Protein AF-A0A7R9Q5K1-F1 (afdb_monomer)

Sequence (608 aa):
LGRILGACSGVNIGPDLSFVGQYAVRAEYQGLGIGKALWVKAMKNMGDRNASLFAATVKIFTIYRDVHHFSAVPKKRIIHMKGEFAPNIDITDRIDGISLMAINEDNIRDVIEYDKQVCDGLDRSAMLSALYKSPENINLVAVNERNQVLGYCFVLDTSSGVTGITPLYADNQQIAELLANKCCQRLPTHKTKKMLYLCWDSNPNSIAVAEKLGLNPKCIFVAQDIDSGKLLGMTSGINISPELAHVGQYGVKRDYQGLGIGSALWEQMMAHMGDRNVSLYASDLMVAKYKVHFSFVPERRLVHFTGNVTNNNLVDSIDGISLVPIDKSNIGDVIEYDKTVTNGVDRRLMFEALYKTPETVNLVAINEKNKVLGYCVLFSTNLSNLVLVEPLYADNQQIAELLISKCCQRFPETKTHQLLYLCWDSNNKSMEIALKLGLKRKCDQPILFNPKCIFVAQDIDSGKLLGMTSGINISPELAHVGQYGVKPEYQGLGIGSALWDQMMAHMGDRNVSLYAATPKIFAKYSINFPFVPERRLVHFRGYVNTSNLVDSIDGMSLVPIDDNNIGDVIKYDKTVTNGVDRRPMFEALYKTRETLTTGMPTKGMALD

Solvent-accessible surface area (backbone atoms only — not comparable to full-atom values): 35049 Å² total; per-residue (Å²): 130,96,71,85,62,58,48,58,43,47,45,67,64,52,95,58,35,21,39,47,43,73,71,49,53,45,78,95,54,57,92,72,53,54,62,59,54,44,48,54,53,26,49,63,70,42,56,92,32,52,75,44,70,78,62,92,40,71,73,53,35,49,45,38,33,76,72,67,64,52,68,85,69,72,100,67,46,80,40,82,31,41,27,38,66,48,65,44,94,85,50,44,83,77,57,91,67,54,48,79,40,72,60,44,91,89,51,43,65,58,51,42,53,52,46,18,62,79,49,80,65,47,70,52,54,70,58,54,56,55,47,61,70,34,85,85,38,43,51,36,33,34,23,40,89,82,69,46,74,49,29,39,30,29,35,36,77,41,100,83,80,36,34,28,52,49,65,72,50,45,84,43,57,60,56,41,26,30,44,50,51,59,46,57,72,71,50,60,78,77,53,37,58,41,31,36,34,74,25,49,68,86,36,64,56,54,47,50,40,36,47,34,37,28,21,44,82,75,28,68,48,72,42,60,43,86,86,81,63,47,76,46,29,35,30,27,32,40,71,60,49,93,59,34,24,38,47,43,74,73,48,55,43,77,95,52,55,92,70,54,55,67,55,57,50,46,52,55,38,50,60,72,46,55,91,26,40,36,34,31,74,34,54,80,88,43,44,63,52,38,34,74,79,60,57,30,44,75,79,53,37,41,35,34,25,40,31,55,66,46,86,50,87,63,45,86,79,56,90,69,55,46,78,44,69,60,44,95,90,48,43,67,57,50,45,54,51,48,17,64,78,56,79,66,49,68,58,56,70,57,54,71,49,48,70,69,41,85,63,46,40,52,39,32,35,24,38,89,83,68,48,74,48,31,39,29,27,36,33,65,49,94,53,87,58,36,31,38,47,60,60,74,48,43,83,45,64,64,58,40,33,32,42,53,49,54,43,48,74,72,30,73,59,47,80,78,16,29,38,39,42,66,39,52,69,89,39,62,66,58,54,51,50,42,47,37,34,49,32,40,83,72,54,67,29,40,36,24,32,30,56,82,37,56,49,71,43,60,43,88,90,79,63,46,78,45,30,41,33,32,38,45,78,78,50,93,60,32,25,36,46,63,58,73,51,54,44,76,96,52,57,92,72,53,57,64,54,55,50,45,51,54,50,50,63,65,53,55,95,33,51,73,44,71,78,62,91,41,74,72,51,36,54,56,43,54,73,75,40,97,64,77,90,84,81,83,90,82,88,84,86,78,82,89,69,65,91,82,58,76,90,63,51,96,96,49,84,85,72,82,86,43,92,89,45,44,66,58,52,49,55,49,47,22,65,78,53,79,64,51,82,56,57,72,57,53,52,53,60,56,64,51,53,71,63,61,77,70,79,71,82,94,66,88,76,86,76,134

Structure (mmCIF, N/CA/C/O backbone):
data_AF-A0A7R9Q5K1-F1
#
_entry.id   AF-A0A7R9Q5K1-F1
#
loop_
_atom_site.group_PDB
_atom_site.id
_atom_site.type_symbol
_atom_site.label_atom_id
_atom_site.label_alt_id
_atom_site.label_comp_id
_atom_site.label_asym_id
_atom_site.label_entity_id
_atom_site.label_seq_id
_atom_site.pdbx_PDB_ins_code
_atom_site.Cartn_x
_atom_site.Cartn_y
_atom_site.Cartn_z
_atom_site.occupancy
_atom_site.B_iso_or_equiv
_atom_site.auth_seq_id
_atom_site.auth_comp_id
_atom_site.auth_asym_id
_atom_site.auth_atom_id
_atom_site.pdbx_PDB_model_num
ATOM 1 N N . LEU A 1 1 ? 42.045 -24.635 5.493 1.00 57.12 1 LEU A N 1
ATOM 2 C CA . LEU A 1 1 ? 40.780 -24.047 5.999 1.00 57.12 1 LEU A CA 1
ATOM 3 C C . LEU A 1 1 ? 39.940 -23.584 4.807 1.00 57.12 1 LEU A C 1
ATOM 5 O O . LEU A 1 1 ? 40.189 -22.508 4.288 1.00 57.12 1 LEU A O 1
ATOM 9 N N . GLY A 1 2 ? 38.995 -24.399 4.327 1.00 82.94 2 GLY A N 1
ATOM 10 C CA . GLY A 1 2 ? 38.155 -24.112 3.146 1.00 82.94 2 GLY A CA 1
ATOM 11 C C . GLY A 1 2 ? 37.059 -23.055 3.360 1.00 82.94 2 GLY A C 1
ATOM 12 O O . GLY A 1 2 ? 35.972 -23.179 2.808 1.00 82.94 2 GLY A O 1
ATOM 13 N N . ARG A 1 3 ? 37.297 -22.042 4.204 1.00 88.38 3 ARG A N 1
ATOM 14 C CA . ARG A 1 3 ? 36.307 -20.997 4.511 1.00 88.38 3 ARG A CA 1
ATOM 15 C C . ARG A 1 3 ? 36.333 -19.917 3.428 1.00 88.38 3 ARG A C 1
ATOM 17 O O . ARG A 1 3 ? 37.372 -19.316 3.178 1.00 88.38 3 ARG A O 1
ATOM 24 N N . ILE A 1 4 ? 35.176 -19.623 2.837 1.00 90.50 4 ILE A N 1
ATOM 25 C CA . ILE A 1 4 ? 35.013 -18.543 1.852 1.00 90.50 4 ILE A CA 1
ATOM 26 C C . ILE A 1 4 ? 34.996 -17.186 2.575 1.00 90.50 4 ILE A C 1
ATOM 28 O O . ILE A 1 4 ? 34.131 -16.948 3.424 1.00 90.50 4 ILE A O 1
ATOM 32 N N . LEU A 1 5 ? 35.943 -16.304 2.238 1.00 93.31 5 LEU A N 1
ATOM 33 C CA . LEU A 1 5 ? 36.105 -14.967 2.843 1.00 93.31 5 LEU A CA 1
ATOM 34 C C . LEU A 1 5 ? 35.381 -13.858 2.061 1.00 93.31 5 LEU A C 1
ATOM 36 O O . LEU A 1 5 ? 34.965 -12.849 2.630 1.00 93.31 5 LEU A O 1
ATOM 40 N N . GLY A 1 6 ? 35.207 -14.062 0.760 1.00 91.88 6 GLY A N 1
ATOM 41 C CA . GLY A 1 6 ? 34.517 -13.159 -0.149 1.00 91.88 6 GLY A CA 1
ATOM 42 C C . GLY A 1 6 ? 34.334 -13.805 -1.518 1.00 91.88 6 GLY A C 1
ATOM 43 O O . GLY A 1 6 ? 34.920 -14.853 -1.797 1.00 91.88 6 GLY A O 1
ATOM 44 N N . ALA A 1 7 ? 33.518 -13.176 -2.352 1.00 92.00 7 ALA A N 1
ATOM 45 C CA . ALA A 1 7 ? 33.232 -13.601 -3.714 1.00 92.00 7 ALA A CA 1
ATOM 46 C C . ALA A 1 7 ? 33.154 -12.382 -4.641 1.00 92.00 7 ALA A C 1
ATOM 48 O O . ALA A 1 7 ? 32.895 -11.264 -4.194 1.00 92.00 7 ALA A O 1
ATOM 49 N N . CYS A 1 8 ? 33.425 -12.609 -5.922 1.00 91.38 8 CYS A N 1
ATOM 50 C CA . CYS A 1 8 ? 33.209 -11.664 -7.011 1.00 91.38 8 CYS A CA 1
ATOM 51 C C . CYS A 1 8 ? 33.008 -12.482 -8.288 1.00 91.38 8 CYS A C 1
ATOM 53 O O . CYS A 1 8 ? 33.835 -13.347 -8.586 1.00 91.38 8 CYS A O 1
ATOM 55 N N . SER A 1 9 ? 31.928 -12.240 -9.029 1.00 90.12 9 SER A N 1
ATOM 56 C CA . SER A 1 9 ? 31.697 -12.879 -10.325 1.00 90.12 9 SER A CA 1
ATOM 57 C C . SER A 1 9 ? 32.001 -11.892 -11.448 1.00 90.12 9 SER A C 1
ATOM 59 O O . SER A 1 9 ? 31.373 -10.838 -11.500 1.00 90.12 9 SER A O 1
ATOM 61 N N . GLY A 1 10 ? 32.922 -12.240 -12.348 1.00 90.06 10 GLY A N 1
ATOM 62 C CA . GLY A 1 10 ? 33.152 -11.540 -13.616 1.00 90.06 10 GLY A CA 1
ATOM 63 C C . GLY A 1 10 ? 32.786 -12.465 -14.770 1.00 90.06 10 GLY A C 1
ATOM 64 O O . GLY A 1 10 ? 33.561 -13.362 -15.101 1.00 90.06 10 GLY A O 1
ATOM 65 N N . VAL A 1 11 ? 31.586 -12.289 -15.318 1.00 87.19 11 VAL A N 1
ATOM 66 C CA . VAL A 1 11 ? 30.987 -13.181 -16.317 1.00 87.19 11 VAL A CA 1
ATOM 67 C C . VAL A 1 11 ? 31.170 -12.575 -17.703 1.00 87.19 11 VAL A C 1
ATOM 69 O O . VAL A 1 11 ? 30.796 -11.427 -17.921 1.00 87.19 11 VAL A O 1
ATOM 72 N N . ASN A 1 12 ? 31.718 -13.342 -18.644 1.00 88.25 12 ASN A N 1
ATOM 73 C CA . ASN A 1 12 ? 31.789 -12.942 -20.050 1.00 88.25 12 ASN A CA 1
ATOM 74 C C . ASN A 1 12 ? 30.475 -13.346 -20.716 1.00 88.25 12 ASN A C 1
ATOM 76 O O . ASN A 1 12 ? 30.210 -14.535 -20.873 1.00 88.25 12 ASN A O 1
ATOM 80 N N . ILE A 1 13 ? 29.641 -12.356 -21.034 1.00 78.69 13 ILE A N 1
ATOM 81 C CA . ILE A 1 13 ? 28.324 -12.570 -21.646 1.00 78.69 13 ILE A CA 1
ATOM 82 C C . ILE A 1 13 ? 28.488 -12.823 -23.147 1.00 78.69 13 ILE A C 1
ATOM 84 O O . ILE A 1 13 ? 27.777 -13.641 -23.714 1.00 78.69 13 ILE A O 1
ATOM 88 N N . GLY A 1 14 ? 29.458 -12.159 -23.779 1.00 76.25 14 GLY A N 1
ATOM 89 C CA . GLY A 1 14 ? 29.746 -12.308 -25.201 1.00 76.25 14 GLY A CA 1
ATOM 90 C C . GLY A 1 14 ? 31.203 -11.986 -25.548 1.00 76.25 14 GLY A C 1
ATOM 91 O O . GLY A 1 14 ? 32.037 -11.823 -24.647 1.00 76.25 14 GLY A O 1
ATOM 92 N N . PRO A 1 15 ? 31.532 -11.887 -26.849 1.00 81.94 15 PRO A N 1
ATOM 93 C CA . PRO A 1 15 ? 32.878 -11.533 -27.292 1.00 81.94 15 PRO A CA 1
ATOM 94 C C . PRO A 1 15 ? 33.312 -10.162 -26.764 1.00 81.94 15 PRO A C 1
ATOM 96 O O . PRO A 1 15 ? 34.451 -10.049 -26.322 1.00 81.94 15 PRO A O 1
ATOM 99 N N . ASP A 1 16 ? 32.381 -9.203 -26.682 1.00 84.38 16 ASP A N 1
ATOM 100 C CA . ASP A 1 16 ? 32.678 -7.794 -26.383 1.00 84.38 16 ASP A CA 1
ATOM 101 C C . ASP A 1 16 ? 32.086 -7.287 -25.056 1.00 84.38 16 ASP A C 1
ATOM 103 O O . ASP A 1 16 ? 32.338 -6.147 -24.665 1.00 84.38 16 ASP A O 1
ATOM 107 N N . LEU A 1 17 ? 31.305 -8.110 -24.343 1.00 85.12 17 LEU A N 1
ATOM 108 C CA . LEU A 1 17 ? 30.572 -7.704 -23.138 1.00 85.12 17 LEU A CA 1
ATOM 109 C C . LEU A 1 17 ? 30.852 -8.633 -21.956 1.00 85.12 17 LEU A C 1
ATOM 111 O O . LEU A 1 17 ? 30.697 -9.856 -22.045 1.00 85.12 17 LEU A O 1
ATOM 115 N N . SER A 1 18 ? 31.159 -8.022 -20.815 1.00 91.00 18 SER A N 1
ATOM 116 C CA . SER A 1 18 ? 31.254 -8.687 -19.521 1.00 91.00 18 SER A CA 1
ATOM 117 C C . SER A 1 18 ? 30.385 -8.000 -18.473 1.00 91.00 18 SER A C 1
ATOM 119 O O . SER A 1 18 ? 30.060 -6.815 -18.566 1.00 91.00 18 SER A O 1
ATOM 121 N N . PHE A 1 19 ? 30.023 -8.750 -17.437 1.00 88.94 19 PHE A N 1
ATOM 122 C CA . PHE A 1 19 ? 29.251 -8.256 -16.308 1.00 88.94 19 PHE A CA 1
ATOM 123 C C . PHE A 1 19 ? 29.895 -8.645 -14.979 1.00 88.94 19 PHE A C 1
ATOM 125 O O . PHE A 1 19 ? 30.271 -9.803 -14.768 1.00 88.94 19 PHE A O 1
ATOM 132 N N . VAL A 1 20 ? 29.980 -7.679 -14.065 1.00 89.88 20 VAL A N 1
ATOM 133 C CA . VAL A 1 20 ? 30.413 -7.896 -12.685 1.00 89.88 20 VAL A CA 1
ATOM 134 C C . VAL A 1 20 ? 29.211 -7.966 -11.761 1.00 89.88 20 VAL A C 1
ATOM 136 O O . VAL A 1 20 ? 28.384 -7.058 -11.705 1.00 89.88 20 VAL A O 1
ATOM 139 N N . GLY A 1 21 ? 29.164 -9.030 -10.967 1.00 84.50 21 GLY A N 1
ATOM 140 C CA . GLY A 1 21 ? 28.122 -9.277 -9.978 1.00 84.50 21 GLY A CA 1
ATOM 141 C C . GLY A 1 21 ? 28.660 -9.937 -8.711 1.00 84.50 21 GLY A C 1
ATOM 142 O O . GLY A 1 21 ? 29.851 -10.235 -8.603 1.00 84.50 21 GLY A O 1
ATOM 143 N N . GLN A 1 22 ? 27.763 -10.159 -7.744 1.00 80.88 22 GLN A N 1
ATOM 144 C CA . GLN A 1 22 ? 28.022 -10.937 -6.520 1.00 80.88 22 GLN A CA 1
ATOM 145 C C . GLN A 1 22 ? 29.339 -10.562 -5.812 1.00 80.88 22 GLN A C 1
ATOM 147 O O . GLN A 1 22 ? 30.087 -11.430 -5.363 1.00 80.88 22 GLN A O 1
ATOM 152 N N . TYR A 1 23 ? 29.643 -9.262 -5.745 1.00 87.00 23 TYR A N 1
ATOM 153 C CA . TYR A 1 23 ? 30.862 -8.759 -5.124 1.00 87.00 23 TYR A CA 1
ATOM 154 C C . TYR A 1 23 ? 30.627 -8.451 -3.645 1.00 87.00 23 TYR A C 1
ATOM 156 O O . TYR A 1 23 ? 29.972 -7.470 -3.293 1.00 87.00 23 TYR A O 1
ATOM 164 N N . ALA A 1 24 ? 31.172 -9.298 -2.775 1.00 87.19 24 ALA A N 1
ATOM 165 C CA . ALA A 1 24 ? 31.057 -9.142 -1.334 1.00 87.19 24 ALA A CA 1
ATOM 166 C C . ALA A 1 24 ? 32.284 -9.700 -0.607 1.00 87.19 24 ALA A C 1
ATOM 168 O O . ALA A 1 24 ? 32.855 -10.721 -0.990 1.00 87.19 24 ALA A O 1
ATOM 169 N N . VAL A 1 25 ? 32.651 -9.048 0.494 1.00 89.94 25 VAL A N 1
ATOM 170 C CA . VAL A 1 25 ? 33.621 -9.548 1.474 1.00 89.94 25 VAL A CA 1
ATOM 171 C C . VAL A 1 25 ? 32.924 -9.568 2.824 1.00 89.94 25 VAL A C 1
ATOM 173 O O . VAL A 1 25 ? 32.230 -8.609 3.176 1.00 89.94 25 VAL A O 1
ATOM 176 N N . ARG A 1 26 ? 33.094 -10.662 3.568 1.00 90.19 26 ARG A N 1
ATOM 177 C CA . ARG A 1 26 ? 32.590 -10.793 4.940 1.00 90.19 26 ARG A CA 1
ATOM 178 C C . ARG A 1 26 ? 33.020 -9.594 5.786 1.00 90.19 26 ARG A C 1
ATOM 180 O O . ARG A 1 26 ? 34.165 -9.161 5.679 1.00 90.19 26 ARG A O 1
ATOM 187 N N . ALA A 1 27 ? 32.103 -9.067 6.596 1.00 90.75 27 ALA A N 1
ATOM 188 C CA . ALA A 1 27 ? 32.277 -7.802 7.309 1.00 90.75 27 ALA A CA 1
ATOM 189 C C . ALA A 1 27 ? 33.573 -7.760 8.136 1.00 90.75 27 ALA A C 1
ATOM 191 O O . ALA A 1 27 ? 34.314 -6.785 8.057 1.00 90.75 27 ALA A O 1
ATOM 192 N N . GLU A 1 28 ? 33.901 -8.852 8.829 1.00 94.00 28 GLU A N 1
ATOM 193 C CA . GLU A 1 28 ? 35.096 -8.983 9.668 1.00 94.00 28 GLU A CA 1
ATOM 194 C C . GLU A 1 28 ? 36.431 -8.994 8.889 1.00 94.00 28 GLU A C 1
ATOM 196 O O . GLU A 1 28 ? 37.497 -8.883 9.487 1.00 94.00 28 GLU A O 1
ATOM 201 N N . TYR A 1 29 ? 36.382 -9.101 7.557 1.00 92.25 29 TYR A N 1
ATOM 202 C CA . TYR A 1 29 ? 37.547 -9.102 6.664 1.00 92.25 29 TYR A CA 1
ATOM 203 C C . TYR A 1 29 ? 37.569 -7.907 5.693 1.00 92.25 29 TYR A C 1
ATOM 205 O O . TYR A 1 29 ? 38.418 -7.832 4.796 1.00 92.25 29 TYR A O 1
ATOM 213 N N . GLN A 1 30 ? 36.633 -6.965 5.832 1.00 90.25 30 GLN A N 1
ATOM 214 C CA . GLN A 1 30 ? 36.634 -5.733 5.044 1.00 90.25 30 GLN A CA 1
ATOM 215 C C . GLN A 1 30 ? 37.816 -4.835 5.446 1.00 90.25 30 GLN A C 1
ATOM 217 O O . GLN A 1 30 ? 38.320 -4.900 6.560 1.00 90.25 30 GLN A O 1
ATOM 222 N N . GLY A 1 31 ? 38.314 -4.019 4.510 1.00 87.62 31 GLY A N 1
ATOM 223 C CA . GLY A 1 31 ? 39.481 -3.150 4.736 1.00 87.62 31 GLY A CA 1
ATOM 224 C C . GLY A 1 31 ? 40.850 -3.837 4.607 1.00 87.62 31 GLY A C 1
ATOM 225 O O . GLY A 1 31 ? 41.852 -3.152 4.446 1.00 87.62 31 GLY A O 1
ATOM 226 N N . LEU A 1 32 ? 40.907 -5.172 4.554 1.00 93.75 32 LEU A N 1
ATOM 227 C CA . LEU A 1 32 ? 42.161 -5.940 4.442 1.00 93.75 32 LEU A CA 1
ATOM 228 C C . LEU A 1 32 ? 42.675 -6.116 2.998 1.00 93.75 32 LEU A C 1
ATOM 230 O O . LEU A 1 32 ? 43.555 -6.929 2.736 1.00 93.75 32 LEU A O 1
ATOM 234 N N . GLY A 1 33 ? 42.083 -5.425 2.019 1.00 92.19 33 GLY A N 1
ATOM 235 C CA . GLY A 1 33 ? 42.462 -5.538 0.603 1.00 92.19 33 GLY A CA 1
ATOM 236 C C . GLY A 1 33 ? 41.923 -6.772 -0.144 1.00 92.19 33 GLY A C 1
ATOM 237 O O . GLY A 1 33 ? 42.080 -6.846 -1.362 1.00 92.19 33 GLY A O 1
ATOM 238 N N . ILE A 1 34 ? 41.217 -7.695 0.524 1.00 93.62 34 ILE A N 1
ATOM 239 C CA . ILE A 1 34 ? 40.647 -8.916 -0.092 1.00 93.62 34 ILE A CA 1
ATOM 240 C C . ILE A 1 34 ? 39.721 -8.584 -1.266 1.00 93.62 34 ILE A C 1
ATOM 242 O O . ILE A 1 34 ? 39.836 -9.175 -2.338 1.00 93.62 34 ILE A O 1
ATOM 246 N N . GLY A 1 35 ? 38.831 -7.604 -1.095 1.00 90.69 35 GLY A N 1
ATOM 247 C CA . GLY A 1 35 ? 37.904 -7.208 -2.154 1.00 90.69 35 GLY A CA 1
ATOM 248 C C . GLY A 1 35 ? 38.626 -6.679 -3.395 1.00 90.69 35 GLY A C 1
ATOM 249 O O . GLY A 1 35 ? 38.313 -7.079 -4.513 1.00 90.69 35 GLY A O 1
ATOM 250 N N . LYS A 1 36 ? 39.674 -5.868 -3.196 1.00 89.31 36 LYS A N 1
ATOM 251 C CA . LYS A 1 36 ? 40.529 -5.370 -4.281 1.00 89.31 36 LYS A CA 1
ATOM 252 C C . LYS A 1 36 ? 41.225 -6.519 -5.017 1.00 89.31 36 LYS A C 1
ATOM 254 O O . LYS A 1 36 ? 41.275 -6.503 -6.242 1.00 89.31 36 LYS A O 1
ATOM 259 N N . ALA A 1 37 ? 41.721 -7.528 -4.299 1.00 93.12 37 ALA A N 1
ATOM 260 C CA . ALA A 1 37 ? 42.340 -8.702 -4.915 1.00 93.12 37 ALA A CA 1
ATOM 261 C C . ALA A 1 37 ? 41.337 -9.515 -5.758 1.00 93.12 37 ALA A C 1
ATOM 263 O O . ALA A 1 37 ? 41.643 -9.880 -6.895 1.00 93.12 37 ALA A O 1
ATOM 264 N N . LEU A 1 38 ? 40.124 -9.743 -5.236 1.00 94.00 38 LEU A N 1
ATOM 265 C CA . LEU A 1 38 ? 39.035 -10.395 -5.973 1.00 94.00 38 LEU A CA 1
ATOM 266 C C . LEU A 1 38 ? 38.656 -9.603 -7.231 1.00 94.00 38 LEU A C 1
ATOM 268 O O . LEU A 1 38 ? 38.541 -10.179 -8.311 1.00 94.00 38 LEU A O 1
ATOM 272 N N . TRP A 1 39 ? 38.523 -8.283 -7.104 1.00 90.56 39 TRP A N 1
ATOM 273 C CA . TRP A 1 39 ? 38.223 -7.379 -8.211 1.00 90.56 39 TRP A CA 1
ATOM 274 C C . TRP A 1 39 ? 39.276 -7.442 -9.318 1.00 90.56 39 TRP A C 1
ATOM 276 O O . TRP A 1 39 ? 38.927 -7.639 -10.476 1.00 90.56 39 TRP A O 1
ATOM 286 N N . VAL A 1 40 ? 40.566 -7.351 -8.974 1.00 91.88 40 VAL A N 1
ATOM 287 C CA . VAL A 1 40 ? 41.668 -7.454 -9.948 1.00 91.88 40 VAL A CA 1
ATOM 288 C C . VAL A 1 40 ? 41.613 -8.783 -10.700 1.00 91.88 40 VAL A C 1
ATOM 290 O O . VAL A 1 40 ? 41.798 -8.816 -11.917 1.00 91.88 40 VAL A O 1
ATOM 293 N N . LYS A 1 41 ? 41.325 -9.886 -10.001 1.00 93.44 41 LYS A N 1
ATOM 294 C CA . LYS A 1 41 ? 41.208 -11.203 -10.634 1.00 93.44 41 LYS A CA 1
ATOM 295 C C . LYS A 1 41 ? 40.002 -11.284 -11.574 1.00 93.44 41 LYS A C 1
ATOM 297 O O . LYS A 1 41 ? 40.148 -11.818 -12.672 1.00 93.44 41 LYS A O 1
ATOM 302 N N . ALA A 1 42 ? 38.854 -10.741 -11.169 1.00 93.12 42 ALA A N 1
ATOM 303 C CA . ALA A 1 42 ? 37.656 -10.677 -12.002 1.00 93.12 42 ALA A CA 1
ATOM 304 C C . ALA A 1 42 ? 37.884 -9.811 -13.251 1.00 93.12 42 ALA A C 1
ATOM 306 O O . ALA A 1 42 ? 37.603 -10.260 -14.356 1.00 93.12 42 ALA A O 1
ATOM 307 N N . MET A 1 43 ? 38.480 -8.625 -13.100 1.00 91.75 43 MET A N 1
ATOM 308 C CA . MET A 1 43 ? 38.830 -7.741 -14.219 1.00 91.75 43 MET A CA 1
ATOM 309 C C . MET A 1 43 ? 39.792 -8.412 -15.199 1.00 91.75 43 MET A C 1
ATOM 311 O O . MET A 1 43 ? 39.550 -8.401 -16.401 1.00 91.75 43 MET A O 1
ATOM 315 N N . LYS A 1 44 ? 40.821 -9.106 -14.694 1.00 93.69 44 LYS A N 1
ATOM 316 C CA . LYS A 1 44 ? 41.733 -9.884 -15.543 1.00 93.69 44 LYS A CA 1
ATOM 317 C C . LYS A 1 44 ? 41.012 -10.981 -16.337 1.00 93.69 44 LYS A C 1
ATOM 319 O O . LYS A 1 44 ? 41.399 -11.251 -17.466 1.00 93.69 44 LYS A O 1
ATOM 324 N N . ASN A 1 45 ? 40.000 -11.628 -15.755 1.00 91.88 45 ASN A N 1
ATOM 325 C CA . ASN A 1 45 ? 39.198 -12.640 -16.452 1.00 91.88 45 ASN A CA 1
ATOM 326 C C . ASN A 1 45 ? 38.333 -12.041 -17.573 1.00 91.88 45 ASN A C 1
ATOM 328 O O . ASN A 1 45 ? 38.110 -12.680 -18.601 1.00 91.88 45 ASN A O 1
ATOM 332 N N . MET A 1 46 ? 37.839 -10.821 -17.368 1.00 92.62 46 MET A N 1
ATOM 333 C CA . MET A 1 46 ? 37.005 -10.130 -18.351 1.00 92.62 46 MET A CA 1
ATOM 334 C C . MET A 1 46 ? 37.826 -9.576 -19.520 1.00 92.62 46 MET A C 1
ATOM 336 O O . MET A 1 46 ? 37.333 -9.557 -20.649 1.00 92.62 46 MET A O 1
ATOM 340 N N . GLY A 1 47 ? 39.100 -9.247 -19.284 1.00 92.31 47 GLY A N 1
ATOM 341 C CA . GLY A 1 47 ? 40.014 -8.754 -20.315 1.00 92.31 47 GLY A CA 1
ATOM 342 C C . GLY A 1 47 ? 39.585 -7.379 -20.823 1.00 92.31 47 GLY A C 1
ATOM 343 O O . GLY A 1 47 ? 39.126 -6.555 -20.037 1.00 92.31 47 GLY A O 1
ATOM 344 N N . ASP A 1 48 ? 39.698 -7.161 -22.132 1.00 91.50 48 ASP A N 1
ATOM 345 C CA . ASP A 1 48 ? 39.424 -5.865 -22.775 1.00 91.50 48 ASP A CA 1
ATOM 346 C C . ASP A 1 48 ? 37.941 -5.647 -23.135 1.00 91.50 48 ASP A C 1
ATOM 348 O O . ASP A 1 48 ? 37.591 -4.685 -23.817 1.00 91.50 48 ASP A O 1
ATOM 352 N N . ARG A 1 49 ? 37.052 -6.545 -22.693 1.00 90.19 49 ARG A N 1
ATOM 353 C CA . ARG A 1 49 ? 35.608 -6.437 -22.936 1.00 90.19 49 ARG A CA 1
ATOM 354 C C . ARG A 1 49 ? 35.027 -5.213 -22.244 1.00 90.19 49 ARG A C 1
ATOM 356 O O . ARG A 1 49 ? 35.462 -4.828 -21.158 1.00 90.19 49 ARG A O 1
ATOM 363 N N . ASN A 1 50 ? 33.955 -4.673 -22.815 1.00 87.69 50 ASN A N 1
ATOM 364 C CA . ASN A 1 50 ? 33.150 -3.672 -22.135 1.00 87.69 50 ASN A CA 1
ATOM 365 C C . ASN A 1 50 ? 32.547 -4.291 -20.863 1.00 87.69 50 ASN A C 1
ATOM 367 O O . ASN A 1 50 ? 31.752 -5.229 -20.936 1.00 87.69 50 ASN A O 1
ATOM 371 N N . ALA A 1 51 ? 32.949 -3.800 -19.692 1.00 89.38 51 ALA A N 1
ATOM 372 C CA . ALA A 1 51 ? 32.486 -4.314 -18.411 1.00 89.38 51 ALA A CA 1
ATOM 373 C C . ALA A 1 51 ? 31.298 -3.491 -17.901 1.00 89.38 51 ALA A C 1
ATOM 375 O O . ALA A 1 51 ? 31.360 -2.269 -17.794 1.00 89.38 51 ALA A O 1
ATOM 376 N N . SER A 1 52 ? 30.227 -4.178 -17.517 1.00 87.94 52 SER A N 1
ATOM 377 C CA . SER A 1 52 ? 29.022 -3.588 -16.935 1.00 87.94 52 SER A CA 1
ATOM 378 C C . SER A 1 52 ? 28.798 -4.089 -15.507 1.00 87.94 52 SER A C 1
ATOM 380 O O . SER A 1 52 ? 29.271 -5.161 -15.130 1.00 87.94 52 SER A O 1
ATOM 382 N N . LEU A 1 53 ? 28.108 -3.304 -14.679 1.00 89.88 53 LEU A N 1
ATOM 383 C CA . LEU A 1 53 ? 27.725 -3.690 -13.319 1.00 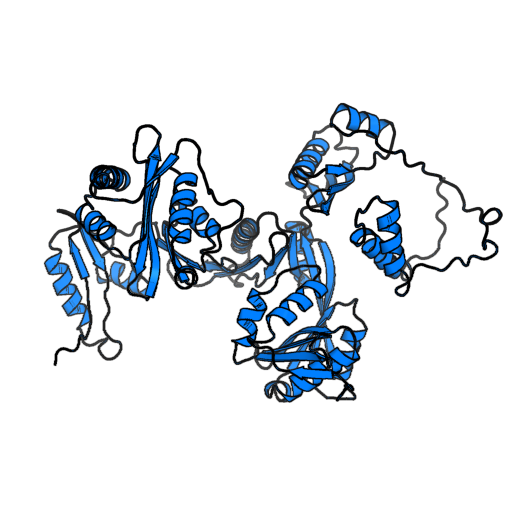89.88 53 LEU A CA 1
ATOM 384 C C . LEU A 1 53 ? 26.507 -2.898 -12.846 1.00 89.88 53 LEU A C 1
ATOM 386 O O . LEU A 1 53 ? 26.194 -1.839 -13.391 1.00 89.88 53 LEU A O 1
ATOM 390 N N . PHE A 1 54 ? 25.868 -3.380 -11.781 1.00 85.88 54 PHE A N 1
ATOM 391 C CA . PHE A 1 54 ? 24.877 -2.605 -11.037 1.00 85.88 54 PHE A CA 1
ATOM 392 C C . PHE A 1 54 ? 25.452 -2.135 -9.705 1.00 85.88 54 PHE A C 1
ATOM 394 O O . PHE A 1 54 ? 25.889 -2.933 -8.874 1.00 85.88 54 PHE A O 1
ATOM 401 N N . ALA A 1 55 ? 25.417 -0.824 -9.478 1.00 81.69 55 ALA A N 1
ATOM 402 C CA . ALA A 1 55 ? 25.747 -0.251 -8.185 1.00 81.69 55 ALA A CA 1
ATOM 403 C C . ALA A 1 55 ? 24.531 -0.335 -7.252 1.00 81.69 55 ALA A C 1
ATOM 405 O O . ALA A 1 55 ? 23.530 0.344 -7.460 1.00 81.69 55 ALA A O 1
ATOM 406 N N . ALA A 1 56 ? 24.624 -1.152 -6.202 1.00 74.62 56 ALA A N 1
ATOM 407 C CA . ALA A 1 56 ? 23.501 -1.384 -5.289 1.00 74.62 56 ALA A CA 1
ATOM 408 C C . ALA A 1 56 ? 23.150 -0.175 -4.396 1.00 74.62 56 ALA A C 1
ATOM 410 O O . ALA A 1 56 ? 22.066 -0.130 -3.822 1.00 74.62 56 ALA A O 1
ATOM 411 N N . THR A 1 57 ? 24.064 0.787 -4.230 1.00 74.81 57 THR A N 1
ATOM 412 C CA . THR A 1 57 ? 23.858 1.988 -3.401 1.00 74.81 57 THR A CA 1
ATOM 413 C C . THR A 1 57 ? 24.550 3.199 -4.017 1.00 74.81 57 THR A C 1
ATOM 415 O O . THR A 1 57 ? 25.530 3.039 -4.743 1.00 74.81 57 THR A O 1
ATOM 418 N N . VAL A 1 58 ? 24.109 4.411 -3.656 1.00 71.88 58 VAL A N 1
ATOM 419 C CA . VAL A 1 58 ? 24.745 5.676 -4.080 1.00 71.88 58 VAL A CA 1
ATOM 420 C C . VAL A 1 58 ? 26.228 5.722 -3.688 1.00 71.88 58 VAL A C 1
ATOM 422 O O . VAL A 1 58 ? 27.070 6.105 -4.492 1.00 71.88 58 VAL A O 1
ATOM 425 N N . LYS A 1 59 ? 26.579 5.246 -2.486 1.00 78.06 59 LYS A N 1
ATOM 426 C CA . LYS A 1 59 ? 27.977 5.184 -2.026 1.00 78.06 59 LYS A CA 1
ATOM 427 C C . LYS A 1 59 ? 28.840 4.259 -2.891 1.00 78.06 59 LYS A C 1
ATOM 429 O O . LYS A 1 59 ? 29.990 4.565 -3.173 1.00 78.06 59 LYS A O 1
ATOM 434 N N . ILE A 1 60 ? 28.312 3.099 -3.271 1.00 80.56 60 ILE A N 1
ATOM 435 C CA . ILE A 1 60 ? 29.038 2.158 -4.132 1.00 80.56 60 ILE A CA 1
ATOM 436 C C . ILE A 1 60 ? 29.094 2.678 -5.573 1.00 80.56 60 ILE A C 1
ATOM 438 O O . ILE A 1 60 ? 30.106 2.506 -6.246 1.00 80.56 60 ILE A O 1
ATOM 442 N N . PHE A 1 61 ? 28.045 3.367 -6.021 1.00 83.12 61 PHE A N 1
ATOM 443 C CA . PHE A 1 61 ? 27.995 4.017 -7.324 1.00 83.12 61 PHE A CA 1
ATOM 444 C C . PHE A 1 61 ? 29.110 5.056 -7.491 1.00 83.12 61 PHE A C 1
ATOM 446 O O . PHE A 1 61 ? 29.838 4.994 -8.481 1.00 83.12 61 PHE A O 1
ATOM 453 N N . THR A 1 62 ? 29.310 5.945 -6.510 1.00 81.75 62 THR A N 1
ATOM 454 C CA . THR A 1 62 ? 30.402 6.933 -6.565 1.00 81.75 62 THR A CA 1
ATOM 455 C C . THR A 1 62 ? 31.770 6.261 -6.572 1.00 81.75 62 THR A C 1
ATOM 457 O O . THR A 1 62 ? 32.628 6.640 -7.358 1.00 81.75 62 THR A O 1
ATOM 460 N N . ILE A 1 63 ? 31.966 5.192 -5.793 1.00 83.69 63 ILE A N 1
ATOM 461 C CA . ILE A 1 63 ? 33.215 4.416 -5.821 1.00 83.69 63 ILE A CA 1
ATOM 462 C C . ILE A 1 63 ? 33.467 3.817 -7.214 1.00 83.69 63 ILE A C 1
ATOM 464 O O . ILE A 1 63 ? 34.572 3.936 -7.741 1.00 83.69 63 ILE A O 1
ATOM 468 N N . TYR A 1 64 ? 32.471 3.190 -7.844 1.00 87.94 64 TYR A N 1
ATOM 469 C CA . TYR A 1 64 ? 32.668 2.606 -9.174 1.00 87.94 64 TYR A CA 1
ATOM 470 C C . TYR A 1 64 ? 32.946 3.656 -10.250 1.00 87.94 64 TYR A C 1
ATOM 472 O O . TYR A 1 64 ? 33.864 3.470 -11.050 1.00 87.94 64 TYR A O 1
ATOM 480 N N . ARG A 1 65 ? 32.199 4.763 -10.244 1.00 87.81 65 ARG A N 1
ATOM 481 C CA . ARG A 1 65 ? 32.351 5.856 -11.211 1.00 87.81 65 ARG A CA 1
ATOM 482 C C . ARG A 1 65 ? 33.682 6.591 -11.034 1.00 87.81 65 ARG A C 1
ATOM 484 O O . ARG A 1 65 ? 34.434 6.726 -11.993 1.00 87.81 65 ARG A O 1
ATOM 491 N N . ASP A 1 66 ? 33.982 7.022 -9.810 1.00 85.25 66 ASP A N 1
ATOM 492 C CA . ASP A 1 66 ? 35.055 7.986 -9.538 1.00 85.25 66 ASP A CA 1
ATOM 493 C C . ASP A 1 66 ? 36.410 7.306 -9.293 1.00 85.25 66 ASP A C 1
ATOM 495 O O . ASP A 1 66 ? 37.451 7.880 -9.601 1.00 85.25 66 ASP A O 1
ATOM 499 N N . VAL A 1 67 ? 36.413 6.076 -8.759 1.00 83.81 67 VAL A N 1
ATOM 500 C CA . VAL A 1 67 ? 37.647 5.348 -8.399 1.00 83.81 67 VAL A CA 1
ATOM 501 C C . VAL A 1 67 ? 37.956 4.215 -9.372 1.00 83.81 67 VAL A C 1
ATOM 503 O O . VAL A 1 67 ? 39.120 3.961 -9.668 1.00 83.81 67 VAL A O 1
ATOM 506 N N . HIS A 1 68 ? 36.935 3.510 -9.865 1.00 83.62 68 HIS A N 1
ATOM 507 C CA . HIS A 1 68 ? 37.117 2.368 -10.769 1.00 83.62 68 HIS A CA 1
ATOM 508 C C . HIS A 1 68 ? 36.815 2.685 -12.239 1.00 83.62 68 HIS A C 1
ATOM 510 O O . HIS A 1 68 ? 36.805 1.768 -13.056 1.00 83.62 68 HIS A O 1
ATOM 516 N N . HIS A 1 69 ? 36.623 3.965 -12.574 1.00 83.62 69 HIS A N 1
ATOM 517 C CA . HIS A 1 69 ? 36.481 4.478 -13.940 1.00 83.62 69 HIS A CA 1
ATOM 518 C C . HIS A 1 69 ? 35.322 3.869 -14.745 1.00 83.62 69 HIS A C 1
ATOM 520 O O . HIS A 1 69 ? 35.362 3.839 -15.975 1.00 83.62 69 HIS A O 1
ATOM 526 N N . PHE A 1 70 ? 34.248 3.442 -14.071 1.00 86.75 70 PHE A N 1
ATOM 527 C CA . PHE A 1 70 ? 32.965 3.140 -14.717 1.00 86.75 70 PHE A CA 1
ATOM 528 C C . PHE A 1 70 ? 32.251 4.455 -15.076 1.00 86.75 70 PHE A C 1
ATOM 530 O O . PHE A 1 70 ? 31.208 4.800 -14.524 1.00 86.75 70 PHE A O 1
ATOM 537 N N . SER A 1 71 ? 32.867 5.229 -15.971 1.00 78.56 71 SER A N 1
ATOM 538 C CA . SER A 1 71 ? 32.468 6.603 -16.299 1.00 78.56 71 SER A CA 1
ATOM 539 C C . SER A 1 71 ? 31.275 6.670 -17.258 1.00 78.56 71 SER A C 1
ATOM 541 O O . SER A 1 71 ? 30.570 7.677 -17.300 1.00 78.56 71 SER A O 1
ATOM 543 N N . ALA A 1 72 ? 31.020 5.598 -18.015 1.00 81.19 72 ALA A N 1
ATOM 544 C CA . ALA A 1 72 ? 29.846 5.470 -18.872 1.00 81.19 72 ALA A CA 1
ATOM 545 C C . ALA A 1 72 ? 28.622 5.086 -18.026 1.00 81.19 72 ALA A C 1
ATOM 547 O O . ALA A 1 72 ? 28.298 3.910 -17.879 1.00 81.19 72 ALA A O 1
ATOM 548 N N . VAL A 1 73 ? 27.959 6.089 -17.440 1.00 76.56 73 VAL A N 1
ATOM 549 C CA . VAL A 1 73 ? 26.764 5.903 -16.606 1.00 76.56 73 VAL A CA 1
ATOM 550 C C . VAL A 1 73 ? 25.498 6.186 -17.424 1.00 76.56 73 VAL A C 1
ATOM 552 O O . VAL A 1 73 ? 25.214 7.350 -17.722 1.00 76.56 73 VAL A O 1
ATOM 555 N N . PRO A 1 74 ? 24.687 5.166 -17.759 1.00 71.25 74 PRO A N 1
ATOM 556 C CA . PRO A 1 74 ? 23.384 5.388 -18.371 1.00 71.25 74 PRO A CA 1
ATOM 557 C C . PRO A 1 74 ? 22.453 6.132 -17.407 1.00 71.25 74 PRO A C 1
ATOM 559 O O . PRO A 1 74 ? 22.424 5.845 -16.213 1.00 71.25 74 PRO A O 1
ATOM 562 N N . LYS A 1 75 ? 21.605 7.030 -17.925 1.00 70.31 75 LYS A N 1
ATOM 563 C CA . LYS A 1 75 ? 20.556 7.719 -17.141 1.00 70.31 75 LYS A CA 1
ATOM 564 C C . LYS A 1 75 ? 19.372 6.812 -16.753 1.00 70.31 75 LYS A C 1
ATOM 566 O O . LYS A 1 75 ? 18.292 7.317 -16.479 1.00 70.31 75 LYS A O 1
ATOM 571 N N . LYS A 1 76 ? 19.553 5.491 -16.777 1.00 75.06 76 LYS A N 1
ATOM 572 C CA . LYS A 1 76 ? 18.513 4.491 -16.510 1.00 75.06 76 LYS A CA 1
ATOM 573 C C . LYS A 1 76 ? 18.850 3.735 -15.235 1.00 75.06 76 LYS A C 1
ATOM 575 O O . LYS A 1 76 ? 20.017 3.445 -14.970 1.00 75.06 76 LYS A O 1
ATOM 580 N N . ARG A 1 77 ? 17.830 3.388 -14.461 1.00 79.19 77 ARG A N 1
ATOM 581 C CA . ARG A 1 77 ? 17.948 2.663 -13.193 1.00 79.19 77 ARG A CA 1
ATOM 582 C C . ARG A 1 77 ? 17.081 1.421 -13.225 1.00 79.19 77 ARG A C 1
ATOM 584 O O . ARG A 1 77 ? 15.991 1.427 -13.790 1.00 79.19 77 ARG A O 1
ATOM 591 N N . ILE A 1 78 ? 17.553 0.372 -12.564 1.00 82.94 78 ILE A N 1
ATOM 592 C CA . ILE A 1 78 ? 16.699 -0.763 -12.234 1.00 82.94 78 ILE A CA 1
ATOM 593 C C . ILE A 1 78 ? 15.952 -0.438 -10.942 1.00 82.94 78 ILE A C 1
ATOM 595 O O . ILE A 1 78 ? 16.552 -0.070 -9.932 1.00 82.94 78 ILE A O 1
ATOM 599 N N . ILE A 1 79 ? 14.637 -0.596 -10.983 1.00 82.19 79 ILE A N 1
ATOM 600 C CA . ILE A 1 79 ? 13.729 -0.512 -9.850 1.00 82.19 79 ILE A CA 1
ATOM 601 C C . ILE A 1 79 ? 13.464 -1.931 -9.353 1.00 82.19 79 ILE A C 1
ATOM 603 O O . ILE A 1 79 ? 13.101 -2.820 -10.123 1.00 82.19 79 ILE A O 1
ATOM 607 N N . HIS A 1 80 ? 13.640 -2.137 -8.049 1.00 85.94 80 HIS A N 1
ATOM 608 C CA . HIS A 1 80 ? 13.278 -3.381 -7.378 1.00 85.94 80 HIS A CA 1
ATOM 609 C C . HIS A 1 80 ? 11.845 -3.272 -6.858 1.00 85.94 80 HIS A C 1
ATOM 611 O O . HIS A 1 80 ? 11.610 -2.692 -5.799 1.00 85.94 80 HIS A O 1
ATOM 617 N N . MET A 1 81 ? 10.907 -3.844 -7.598 1.00 85.88 81 MET A N 1
ATOM 618 C CA . MET A 1 81 ? 9.500 -3.946 -7.227 1.00 85.88 81 MET A CA 1
ATOM 619 C C . MET A 1 81 ? 9.334 -5.203 -6.367 1.00 85.88 81 MET A C 1
ATOM 621 O O . MET A 1 81 ? 9.724 -6.293 -6.781 1.00 85.88 81 MET A O 1
ATOM 625 N N . LYS A 1 82 ? 8.864 -5.063 -5.126 1.00 87.00 82 LYS A N 1
ATOM 626 C CA . LYS A 1 82 ? 8.762 -6.175 -4.169 1.00 87.00 82 LYS A CA 1
ATOM 627 C C . LYS A 1 82 ? 7.396 -6.173 -3.514 1.00 87.00 82 LYS A C 1
ATOM 629 O O . LYS A 1 82 ? 6.882 -5.106 -3.198 1.00 87.00 82 LYS A O 1
ATOM 634 N N . GLY A 1 83 ? 6.865 -7.354 -3.241 1.00 84.88 83 GLY A N 1
ATOM 635 C CA . GLY A 1 83 ? 5.592 -7.498 -2.546 1.00 84.88 83 GLY A CA 1
ATOM 636 C C . GLY A 1 83 ? 5.156 -8.949 -2.432 1.00 84.88 83 GLY A C 1
ATOM 637 O O . GLY A 1 83 ? 5.894 -9.865 -2.806 1.00 84.88 83 GLY A O 1
ATOM 638 N N . GLU A 1 84 ? 3.957 -9.125 -1.900 1.00 87.12 84 GLU A N 1
ATOM 639 C CA . GLU A 1 84 ? 3.206 -10.367 -2.014 1.00 87.12 84 GLU A CA 1
ATOM 640 C C . GLU A 1 84 ? 2.414 -10.335 -3.323 1.00 87.12 84 GLU A C 1
ATOM 642 O O . GLU A 1 84 ? 1.860 -9.301 -3.692 1.00 87.12 84 GLU A O 1
ATOM 647 N N . PHE A 1 85 ? 2.394 -11.452 -4.045 1.00 89.94 85 PHE A N 1
ATOM 648 C CA . PHE A 1 85 ? 1.582 -11.582 -5.244 1.00 89.94 85 PHE A CA 1
ATOM 649 C C . PHE A 1 85 ? 0.104 -11.557 -4.866 1.00 89.94 85 PHE A C 1
ATOM 651 O O . PHE A 1 85 ? -0.418 -12.484 -4.245 1.00 89.94 85 PHE A O 1
ATOM 658 N N . ALA A 1 86 ? -0.539 -10.466 -5.256 1.00 84.00 86 ALA A N 1
ATOM 659 C CA . ALA A 1 86 ? -1.937 -10.163 -5.019 1.00 84.00 86 ALA A CA 1
ATOM 660 C C . ALA A 1 86 ? -2.446 -9.429 -6.268 1.00 84.00 86 ALA A C 1
ATOM 662 O O . ALA A 1 86 ? -2.480 -8.196 -6.283 1.00 84.00 86 ALA A O 1
ATOM 663 N N . PRO A 1 87 ? -2.734 -10.168 -7.357 1.00 83.69 87 PRO A N 1
ATOM 664 C CA . PRO A 1 87 ? -3.086 -9.553 -8.623 1.00 83.69 87 PRO A CA 1
ATOM 665 C C . PRO A 1 87 ? -4.374 -8.730 -8.497 1.00 83.69 87 PRO A C 1
ATOM 667 O O . PRO A 1 87 ? -5.340 -9.167 -7.870 1.00 83.69 87 PRO A O 1
ATOM 670 N N . ASN A 1 88 ? -4.387 -7.543 -9.101 1.00 73.75 88 ASN A N 1
ATOM 671 C CA . ASN A 1 88 ? -5.567 -6.689 -9.174 1.00 73.75 88 ASN A CA 1
ATOM 672 C C . ASN A 1 88 ? -6.647 -7.319 -10.073 1.00 73.75 88 ASN A C 1
ATOM 674 O O . ASN A 1 88 ? -6.348 -8.127 -10.952 1.00 73.75 88 ASN A O 1
ATOM 678 N N . ILE A 1 89 ? -7.906 -6.918 -9.883 1.00 67.00 89 ILE A N 1
ATOM 679 C CA . ILE A 1 89 ? -9.056 -7.431 -10.643 1.00 67.00 89 ILE A CA 1
ATOM 680 C C . ILE A 1 89 ? -8.980 -7.114 -12.147 1.00 67.00 89 ILE A C 1
ATOM 682 O O . ILE A 1 89 ? -9.592 -7.806 -12.953 1.00 67.00 89 ILE A O 1
ATOM 686 N N . ASP A 1 90 ? -8.213 -6.091 -12.528 1.00 76.44 90 ASP A N 1
ATOM 687 C CA . ASP A 1 90 ? -8.011 -5.632 -13.906 1.00 76.44 90 ASP A CA 1
ATOM 688 C C . ASP A 1 90 ? -6.755 -6.220 -14.581 1.00 76.44 90 ASP A C 1
ATOM 690 O O . ASP A 1 90 ? -6.335 -5.745 -15.646 1.00 76.44 90 ASP A O 1
ATOM 694 N N . ILE A 1 91 ? -6.105 -7.216 -13.964 1.00 87.44 91 ILE A N 1
ATOM 695 C CA . ILE A 1 91 ? -4.960 -7.880 -14.585 1.00 87.44 91 ILE A CA 1
ATOM 696 C C . ILE A 1 91 ? -5.412 -8.691 -15.800 1.00 87.44 91 ILE A C 1
ATOM 698 O O . ILE A 1 91 ? -6.420 -9.399 -15.765 1.00 87.44 91 ILE A O 1
ATOM 702 N N . THR A 1 92 ? -4.644 -8.625 -16.886 1.00 92.19 92 THR A N 1
ATOM 703 C CA . THR A 1 92 ? -4.934 -9.436 -18.070 1.00 92.19 92 THR A CA 1
ATOM 704 C C . THR A 1 92 ? -4.785 -10.927 -17.743 1.00 92.19 92 THR A C 1
ATOM 706 O O . THR A 1 92 ? -3.686 -11.410 -17.467 1.00 92.19 92 THR A O 1
ATOM 709 N N . ASP A 1 93 ? -5.892 -11.673 -17.787 1.00 91.31 93 ASP A N 1
ATOM 710 C CA . ASP A 1 93 ? -5.905 -13.121 -17.512 1.00 91.31 93 ASP A CA 1
ATOM 711 C C . ASP A 1 93 ? -6.090 -13.985 -18.775 1.00 91.31 93 ASP A C 1
ATOM 713 O O . ASP A 1 93 ? -5.765 -15.175 -18.772 1.00 91.31 93 ASP A O 1
ATOM 717 N N . ARG A 1 94 ? -6.551 -13.381 -19.878 1.00 94.69 94 ARG A N 1
ATOM 718 C CA . ARG A 1 94 ? -6.702 -14.010 -21.197 1.00 94.69 94 ARG A CA 1
ATOM 719 C C . ARG A 1 94 ? -6.611 -12.962 -22.310 1.00 94.69 94 ARG A C 1
ATOM 721 O O . ARG A 1 94 ? -7.067 -11.838 -22.132 1.00 94.69 94 ARG A O 1
ATOM 728 N N . ILE A 1 95 ? -6.068 -13.361 -23.460 1.00 96.75 95 ILE A N 1
ATOM 729 C CA . ILE A 1 95 ? -6.089 -12.597 -24.714 1.00 96.75 95 ILE A CA 1
ATOM 730 C C . ILE A 1 95 ? -6.495 -13.565 -25.829 1.00 96.75 95 ILE A C 1
ATOM 732 O O . ILE A 1 95 ? -5.924 -14.651 -25.935 1.00 96.75 95 ILE A O 1
ATOM 736 N N . ASP A 1 96 ? -7.488 -13.205 -26.639 1.00 96.25 96 ASP A N 1
ATOM 737 C CA . ASP A 1 96 ? -7.916 -14.052 -27.754 1.00 96.25 96 ASP A CA 1
ATOM 738 C C . ASP A 1 96 ? -6.831 -14.140 -28.839 1.00 96.25 96 ASP A C 1
ATOM 740 O O . ASP A 1 96 ? -6.124 -13.172 -29.118 1.00 96.25 96 ASP A O 1
ATOM 744 N N . GLY A 1 97 ? -6.665 -15.330 -29.423 1.00 95.44 97 GLY A N 1
ATOM 745 C CA . GLY A 1 97 ? -5.618 -15.612 -30.412 1.00 95.44 97 GLY A CA 1
ATOM 746 C C . GLY A 1 97 ? -4.205 -15.784 -29.834 1.00 95.44 97 GLY A C 1
ATOM 747 O O . GLY A 1 97 ? -3.269 -16.016 -30.601 1.00 95.44 97 GLY A O 1
ATOM 748 N N . ILE A 1 98 ? -4.031 -15.706 -28.506 1.00 98.06 98 ILE A N 1
ATOM 749 C CA . ILE A 1 98 ? -2.753 -15.955 -27.823 1.00 98.06 98 ILE A CA 1
ATOM 750 C C . ILE A 1 98 ? -2.848 -17.210 -26.954 1.00 98.06 98 ILE A C 1
ATOM 752 O O . ILE A 1 98 ? -3.745 -17.355 -26.126 1.00 98.06 98 ILE A O 1
ATOM 756 N N . SER A 1 99 ? -1.875 -18.105 -27.113 1.00 97.69 99 SER A N 1
ATOM 757 C CA . SER A 1 99 ? -1.714 -19.318 -26.310 1.00 97.69 99 SER A CA 1
ATOM 758 C C . SER A 1 99 ? -0.451 -19.244 -25.458 1.00 97.69 99 SER A C 1
ATOM 760 O O . SER A 1 99 ? 0.573 -18.727 -25.899 1.00 97.69 99 SER A O 1
ATOM 762 N N . LEU A 1 100 ? -0.511 -19.789 -24.240 1.00 98.31 100 LEU A N 1
ATOM 763 C CA . LEU A 1 100 ? 0.649 -19.911 -23.356 1.00 98.31 100 LEU A CA 1
ATOM 764 C C . LEU A 1 100 ? 1.126 -21.359 -23.304 1.00 98.31 100 LEU A C 1
ATOM 766 O O . LEU A 1 100 ? 0.341 -22.263 -23.019 1.00 98.31 100 LEU A O 1
ATOM 770 N N . MET A 1 101 ? 2.420 -21.570 -23.512 1.00 97.31 101 MET A N 1
ATOM 771 C CA . MET A 1 101 ? 3.052 -22.891 -23.488 1.00 97.31 101 MET A CA 1
ATOM 772 C C . MET A 1 101 ? 4.231 -22.894 -22.515 1.00 97.31 101 MET A C 1
ATOM 774 O O . MET A 1 101 ? 4.848 -21.857 -22.282 1.00 97.31 101 MET A O 1
ATOM 778 N N . ALA A 1 102 ? 4.550 -24.048 -21.928 1.00 97.12 102 ALA A N 1
ATOM 779 C CA . ALA A 1 102 ? 5.825 -24.206 -21.229 1.00 97.12 102 ALA A CA 1
ATOM 780 C C . ALA A 1 102 ? 6.975 -24.184 -22.248 1.00 97.12 102 ALA A C 1
ATOM 782 O O . ALA A 1 102 ? 6.820 -24.659 -23.376 1.00 97.12 102 ALA A O 1
ATOM 783 N N . ILE A 1 103 ? 8.121 -23.641 -21.851 1.00 97.81 103 ILE A N 1
ATOM 784 C CA . ILE A 1 103 ? 9.329 -23.655 -22.672 1.00 97.81 103 ILE A CA 1
ATOM 785 C C . ILE A 1 103 ? 9.966 -25.041 -22.559 1.00 97.81 103 ILE A C 1
ATOM 787 O O . ILE A 1 103 ? 10.181 -25.549 -21.457 1.00 97.81 103 ILE A O 1
ATOM 791 N N . ASN A 1 104 ? 10.250 -25.660 -23.699 1.00 96.00 104 ASN A N 1
ATOM 792 C CA . ASN A 1 104 ? 10.767 -27.019 -23.804 1.00 96.00 104 ASN A CA 1
ATOM 793 C C . ASN A 1 104 ? 11.764 -27.142 -24.970 1.00 96.00 104 ASN A C 1
ATOM 795 O O . ASN A 1 104 ? 12.124 -26.154 -25.609 1.00 96.00 104 ASN A O 1
ATOM 799 N N . GLU A 1 105 ? 12.235 -28.359 -25.239 1.00 96.25 105 GLU A N 1
ATOM 800 C CA . GLU A 1 105 ? 13.214 -28.613 -26.304 1.00 96.25 105 GLU A CA 1
ATOM 801 C C . GLU A 1 105 ? 12.696 -28.263 -27.708 1.00 96.25 105 GLU A C 1
ATOM 803 O O . GLU A 1 105 ? 13.497 -27.882 -28.564 1.00 96.25 105 GLU A O 1
ATOM 808 N N . ASP A 1 106 ? 11.380 -28.326 -27.923 1.00 95.81 106 ASP A N 1
ATOM 809 C CA . ASP A 1 106 ? 10.756 -28.090 -29.225 1.00 95.81 106 ASP A CA 1
ATOM 810 C C . ASP A 1 106 ? 10.650 -26.595 -29.558 1.00 95.81 106 ASP A C 1
ATOM 812 O O . ASP A 1 106 ? 10.809 -26.220 -30.717 1.00 95.81 106 ASP A O 1
ATOM 816 N N . ASN A 1 107 ? 10.420 -25.730 -28.559 1.00 96.56 107 ASN A N 1
ATOM 817 C CA . ASN A 1 107 ? 10.178 -24.292 -28.770 1.00 96.56 107 ASN A CA 1
ATOM 818 C C . ASN A 1 107 ? 11.294 -23.358 -28.261 1.00 96.56 107 ASN A C 1
ATOM 820 O O . ASN A 1 107 ? 11.277 -22.162 -28.556 1.00 96.56 107 ASN A O 1
ATOM 824 N N . ILE A 1 108 ? 12.301 -23.863 -27.534 1.00 97.12 108 ILE A N 1
ATOM 825 C CA . ILE A 1 108 ? 13.381 -23.025 -26.980 1.00 97.12 108 ILE A CA 1
ATOM 826 C C . ILE A 1 108 ? 14.165 -22.270 -28.060 1.00 97.12 108 ILE A C 1
ATOM 828 O O . ILE A 1 108 ? 14.656 -21.172 -27.804 1.00 97.12 108 ILE A O 1
ATOM 832 N N . ARG A 1 109 ? 14.283 -22.826 -29.272 1.00 97.25 109 ARG A N 1
ATOM 833 C CA . ARG A 1 109 ? 14.992 -22.169 -30.381 1.00 97.25 109 ARG A CA 1
ATOM 834 C C . ARG A 1 109 ? 14.318 -20.857 -30.776 1.00 97.25 109 ARG A C 1
ATOM 836 O O . ARG A 1 109 ? 15.009 -19.851 -30.906 1.00 97.25 109 ARG A O 1
ATOM 843 N N . ASP A 1 110 ? 12.993 -20.859 -30.871 1.00 98.12 110 ASP A N 1
ATOM 844 C CA . ASP A 1 110 ? 12.214 -19.669 -31.218 1.00 98.12 110 ASP A CA 1
ATOM 845 C C . ASP A 1 110 ? 12.241 -18.639 -30.083 1.00 98.12 110 ASP A C 1
ATOM 847 O O . ASP A 1 110 ? 12.326 -17.439 -30.333 1.00 98.12 110 ASP A O 1
ATOM 851 N N . VAL A 1 111 ? 12.255 -19.095 -28.824 1.00 98.19 111 VAL A N 1
ATOM 852 C CA . VAL A 1 111 ? 12.416 -18.209 -27.658 1.00 98.19 111 VAL A CA 1
ATOM 853 C C . VAL A 1 111 ? 13.797 -17.552 -27.631 1.00 98.19 111 VAL A C 1
ATOM 855 O O . VAL A 1 111 ? 13.893 -16.366 -27.328 1.00 98.19 111 VAL A O 1
ATOM 858 N N . ILE A 1 112 ? 14.867 -18.290 -27.949 1.00 97.44 112 ILE A N 1
ATOM 859 C CA . ILE A 1 112 ? 16.231 -17.744 -28.035 1.00 97.44 112 ILE A CA 1
ATOM 860 C C . ILE A 1 112 ? 16.331 -16.713 -29.161 1.00 97.44 112 ILE A C 1
ATOM 862 O O . ILE A 1 112 ? 16.956 -15.671 -28.971 1.00 97.44 112 ILE A O 1
ATOM 866 N N . GLU A 1 113 ? 15.725 -16.988 -30.315 1.00 97.81 113 GLU A N 1
ATOM 867 C CA . GLU A 1 113 ? 15.736 -16.060 -31.446 1.00 97.81 113 GLU A CA 1
ATOM 868 C C . GLU A 1 113 ? 14.946 -14.783 -31.127 1.00 97.81 113 GLU A C 1
ATOM 870 O O . GLU A 1 113 ? 15.460 -13.681 -31.318 1.00 97.81 113 GLU A O 1
ATOM 875 N N . TYR A 1 114 ? 13.752 -14.914 -30.542 1.00 98.25 114 TYR A N 1
ATOM 876 C CA . TYR A 1 114 ? 12.983 -13.774 -30.039 1.00 98.25 114 TYR A CA 1
ATOM 877 C C . TYR A 1 114 ? 13.772 -12.976 -28.989 1.00 98.25 114 TYR A C 1
ATOM 879 O O . TYR A 1 114 ? 13.864 -11.754 -29.084 1.00 98.25 114 TYR A O 1
ATOM 887 N N . ASP A 1 115 ? 14.394 -13.650 -28.013 1.00 96.88 115 ASP A N 1
ATOM 888 C CA . ASP A 1 115 ? 15.213 -12.997 -26.986 1.00 96.88 115 ASP A CA 1
ATOM 889 C C . ASP A 1 115 ? 16.355 -12.178 -27.601 1.00 96.88 115 ASP A C 1
ATOM 891 O O . ASP A 1 115 ? 16.575 -11.011 -27.270 1.00 96.88 115 ASP A O 1
ATOM 895 N N . LYS A 1 116 ? 17.068 -12.786 -28.547 1.00 94.31 116 LYS A N 1
ATOM 896 C CA . LYS A 1 116 ? 18.162 -12.134 -29.256 1.00 94.31 116 LYS A CA 1
ATOM 897 C C . LYS A 1 116 ? 17.686 -10.873 -29.978 1.00 94.31 116 LYS A C 1
ATOM 899 O O . LYS A 1 116 ? 18.405 -9.879 -29.970 1.00 94.31 116 LYS A O 1
ATOM 904 N N . GLN A 1 117 ? 16.484 -10.881 -30.554 1.00 95.31 117 GLN A N 1
ATOM 905 C CA . GLN A 1 117 ? 15.902 -9.707 -31.211 1.00 95.31 117 GLN A CA 1
ATOM 906 C C . GLN A 1 117 ? 15.571 -8.590 -30.214 1.00 95.31 117 GLN A C 1
ATOM 908 O O . GLN A 1 117 ? 15.947 -7.442 -30.444 1.00 95.31 117 GLN A O 1
ATOM 913 N N . VAL A 1 118 ? 14.930 -8.908 -29.084 1.00 92.81 118 VAL A N 1
ATOM 914 C CA . VAL A 1 118 ? 14.551 -7.898 -28.073 1.00 92.81 118 VAL A CA 1
ATOM 915 C C . VAL A 1 118 ? 15.727 -7.404 -27.222 1.00 92.81 118 VAL A C 1
ATOM 917 O O . VAL A 1 118 ? 15.612 -6.377 -26.552 1.00 92.81 118 VAL A O 1
ATOM 920 N N . CYS A 1 119 ? 16.856 -8.115 -27.236 1.00 87.75 119 CYS A N 1
ATOM 921 C CA . CYS A 1 119 ? 18.089 -7.755 -26.534 1.00 87.75 119 CYS A CA 1
ATOM 922 C C . CYS A 1 119 ? 19.188 -7.234 -27.471 1.00 87.75 119 CYS A C 1
ATOM 924 O O . CYS A 1 119 ? 20.371 -7.466 -27.213 1.00 87.75 119 CYS A O 1
ATOM 926 N N . ASP A 1 120 ? 18.814 -6.548 -28.553 1.00 87.06 120 ASP A N 1
ATOM 927 C CA . ASP A 1 120 ? 19.740 -5.880 -29.479 1.00 87.06 120 ASP A CA 1
ATOM 928 C C . ASP A 1 120 ? 20.835 -6.813 -30.044 1.00 87.06 120 ASP A C 1
ATOM 930 O O . ASP A 1 120 ? 21.998 -6.441 -30.199 1.00 87.06 120 ASP A O 1
ATOM 934 N N . GLY A 1 121 ? 20.475 -8.064 -30.338 1.00 87.38 121 GLY A N 1
ATOM 935 C CA . GLY A 1 121 ? 21.366 -9.070 -30.917 1.00 87.38 121 GLY A CA 1
ATOM 936 C C . GLY A 1 121 ? 22.216 -9.846 -29.907 1.00 87.38 121 GLY A C 1
ATOM 937 O O . GLY A 1 121 ? 22.982 -10.723 -30.321 1.00 87.38 121 GLY A O 1
ATOM 938 N N . LEU A 1 122 ? 22.094 -9.564 -28.605 1.00 84.75 122 LEU A N 1
ATOM 939 C CA . LEU A 1 122 ? 22.865 -10.235 -27.560 1.00 84.75 122 LEU A CA 1
ATOM 940 C C . LEU A 1 122 ? 22.488 -11.720 -27.455 1.00 84.75 122 LEU A C 1
ATOM 942 O O . LEU A 1 122 ? 21.358 -12.069 -27.121 1.00 84.75 122 LEU A O 1
ATOM 946 N N . ASP A 1 123 ? 23.459 -12.604 -27.684 1.00 87.00 123 ASP A N 1
ATOM 947 C CA . ASP A 1 123 ? 23.255 -14.046 -27.546 1.00 87.00 123 ASP A CA 1
ATOM 948 C C . ASP A 1 123 ? 23.243 -14.457 -26.068 1.00 87.00 123 ASP A C 1
ATOM 950 O O . ASP A 1 123 ? 24.276 -14.499 -25.396 1.00 87.00 123 ASP A O 1
ATOM 954 N N . ARG A 1 124 ? 22.049 -14.778 -25.562 1.00 89.12 124 ARG A N 1
ATOM 955 C CA . ARG A 1 124 ? 21.836 -15.303 -24.205 1.00 89.12 124 ARG A CA 1
ATOM 956 C C . ARG A 1 124 ? 21.369 -16.759 -24.202 1.00 89.12 124 ARG A C 1
ATOM 958 O O . ARG A 1 124 ? 20.821 -17.232 -23.203 1.00 89.12 124 ARG A O 1
ATOM 965 N N . SER A 1 125 ? 21.613 -17.494 -25.287 1.00 91.62 125 SER A N 1
ATOM 966 C CA . SER A 1 125 ? 21.179 -18.886 -25.471 1.00 91.62 125 SER A CA 1
ATOM 967 C C . SER A 1 125 ? 21.614 -19.812 -24.335 1.00 91.62 125 SER A C 1
ATOM 969 O O . SER A 1 125 ? 20.814 -20.619 -23.861 1.00 91.62 125 SER A O 1
ATOM 971 N N . ALA A 1 126 ? 22.848 -19.671 -23.839 1.00 87.88 126 ALA A N 1
ATOM 972 C CA . ALA A 1 126 ? 23.366 -20.468 -22.727 1.00 87.88 126 ALA A CA 1
ATOM 973 C C . ALA A 1 126 ? 22.593 -20.222 -21.419 1.00 87.88 126 ALA A C 1
ATOM 975 O O . ALA A 1 126 ? 22.272 -21.168 -20.700 1.00 87.88 126 ALA A O 1
ATOM 976 N N . MET A 1 127 ? 22.254 -18.960 -21.133 1.00 88.81 127 MET A N 1
ATOM 977 C CA . MET A 1 127 ? 21.456 -18.587 -19.964 1.00 88.81 127 MET A CA 1
ATOM 978 C C . MET A 1 127 ? 20.043 -19.158 -20.080 1.00 88.81 127 MET A C 1
ATOM 980 O O . MET A 1 127 ? 19.610 -19.870 -19.179 1.00 88.81 127 MET A O 1
ATOM 984 N N . LEU A 1 128 ? 19.344 -18.901 -21.190 1.00 94.31 128 LEU A N 1
ATOM 985 C CA . LEU A 1 128 ? 17.987 -19.415 -21.403 1.00 94.31 128 LEU A CA 1
ATOM 986 C C . LEU A 1 128 ? 17.950 -20.945 -21.355 1.00 94.31 128 LEU A C 1
ATOM 988 O O . LEU A 1 128 ? 17.066 -21.516 -20.716 1.00 94.31 128 LEU A O 1
ATOM 992 N N . SER A 1 129 ? 18.959 -21.601 -21.937 1.00 93.25 129 SER A N 1
ATOM 993 C CA . SER A 1 129 ? 19.107 -23.057 -21.903 1.00 93.25 129 SER A CA 1
ATOM 994 C C . SER A 1 129 ? 19.266 -23.606 -20.489 1.00 93.25 129 SER A C 1
ATOM 996 O O . SER A 1 129 ? 18.701 -24.648 -20.169 1.00 93.25 129 SER A O 1
ATOM 998 N N . ALA A 1 130 ? 20.022 -22.920 -19.632 1.00 91.12 130 ALA A N 1
ATOM 999 C CA . ALA A 1 130 ? 20.150 -23.298 -18.229 1.00 91.12 130 ALA A CA 1
ATOM 1000 C C . ALA A 1 130 ? 18.848 -23.048 -17.450 1.00 91.12 130 ALA A C 1
ATOM 1002 O O . ALA A 1 130 ? 18.472 -23.856 -16.602 1.00 91.12 130 ALA A O 1
ATOM 1003 N N . LEU A 1 131 ? 18.147 -21.950 -17.749 1.00 93.62 131 LEU A N 1
ATOM 1004 C CA . LEU A 1 131 ? 16.933 -21.562 -17.038 1.00 93.62 131 LEU A CA 1
ATOM 1005 C C . LEU A 1 131 ? 15.757 -22.509 -17.297 1.00 93.62 131 LEU A C 1
ATOM 1007 O O . LEU A 1 131 ? 15.100 -22.877 -16.326 1.00 93.62 131 LEU A O 1
ATOM 1011 N N . TYR A 1 132 ? 15.486 -22.918 -18.545 1.00 95.06 132 TYR A N 1
ATOM 1012 C CA . TYR A 1 132 ? 14.335 -23.798 -18.827 1.00 95.06 132 TYR A CA 1
ATOM 1013 C C . TYR A 1 132 ? 14.568 -25.243 -18.367 1.00 95.06 132 TYR A C 1
ATOM 1015 O O . TYR A 1 132 ? 13.619 -25.930 -18.003 1.00 95.06 132 TYR A O 1
ATOM 1023 N N . LYS A 1 133 ? 15.830 -25.698 -18.346 1.00 94.50 133 LYS A N 1
ATOM 1024 C CA . LYS A 1 133 ? 16.203 -27.040 -17.868 1.00 94.50 133 LYS A CA 1
ATOM 1025 C C . LYS A 1 133 ? 16.135 -27.186 -16.351 1.00 94.50 133 LYS A C 1
ATOM 1027 O O . LYS A 1 133 ? 16.164 -28.307 -15.853 1.00 94.50 133 LYS A O 1
ATOM 1032 N N . SER A 1 134 ? 16.092 -26.078 -15.613 1.00 91.38 134 SER A N 1
ATOM 1033 C CA . SER A 1 134 ? 15.960 -26.106 -14.160 1.00 91.38 134 SER A CA 1
ATOM 1034 C C . SER A 1 134 ? 14.500 -26.388 -13.784 1.00 91.38 134 SER A C 1
ATOM 1036 O O . SER A 1 134 ? 13.653 -25.524 -14.013 1.00 91.38 134 SER A O 1
ATOM 1038 N N . PRO A 1 135 ? 14.179 -27.552 -13.187 1.00 85.81 135 PRO A N 1
ATOM 1039 C CA . PRO A 1 135 ? 12.794 -27.949 -12.913 1.00 85.81 135 PRO A CA 1
ATOM 1040 C C . PRO A 1 135 ? 12.110 -27.073 -11.853 1.00 85.81 135 PRO A C 1
ATOM 1042 O O . PRO A 1 135 ? 10.888 -27.015 -11.795 1.00 85.81 135 PRO A O 1
ATOM 1045 N N . GLU A 1 136 ? 12.894 -26.376 -11.028 1.00 88.06 136 GLU A N 1
ATOM 1046 C CA . GLU A 1 136 ? 12.403 -25.435 -10.014 1.00 88.06 136 GLU A CA 1
ATOM 1047 C C . GLU A 1 136 ? 11.909 -24.110 -10.617 1.00 88.06 136 GLU A C 1
ATOM 1049 O O . GLU A 1 136 ? 11.216 -23.340 -9.948 1.00 88.06 136 GLU A O 1
ATOM 1054 N N . ASN A 1 137 ? 12.282 -23.819 -11.869 1.00 93.62 137 ASN A N 1
ATOM 1055 C CA . ASN A 1 137 ? 11.906 -22.583 -12.537 1.00 93.62 137 ASN A CA 1
ATOM 1056 C C . ASN A 1 137 ? 10.555 -22.750 -13.226 1.00 93.62 137 ASN A C 1
ATOM 1058 O O . ASN A 1 137 ? 10.367 -23.627 -14.070 1.00 93.62 137 ASN A O 1
ATOM 1062 N N . ILE A 1 138 ? 9.634 -21.833 -12.952 1.00 96.44 138 ILE A N 1
ATOM 1063 C CA . ILE A 1 138 ? 8.389 -21.742 -13.710 1.00 96.44 138 ILE A CA 1
ATOM 1064 C C . ILE A 1 138 ? 8.657 -20.880 -14.931 1.00 96.44 138 ILE A C 1
ATOM 1066 O O . ILE A 1 138 ? 9.271 -19.820 -14.831 1.00 96.44 138 ILE A O 1
ATOM 1070 N N . ASN A 1 139 ? 8.187 -21.323 -16.089 1.00 97.50 139 ASN A N 1
ATOM 1071 C CA . ASN A 1 139 ? 8.348 -20.568 -17.315 1.00 97.50 139 ASN A CA 1
ATOM 1072 C C . ASN A 1 139 ? 7.139 -20.708 -18.238 1.00 97.50 139 ASN A C 1
ATOM 1074 O O . ASN A 1 139 ? 6.396 -21.695 -18.191 1.00 97.50 139 ASN A O 1
ATOM 1078 N N . LEU A 1 140 ? 6.945 -19.674 -19.048 1.00 98.50 140 LEU A N 1
ATOM 1079 C CA . LEU A 1 140 ? 5.924 -19.604 -20.078 1.00 98.50 140 LEU A CA 1
ATOM 1080 C C . LEU A 1 140 ? 6.443 -18.840 -21.290 1.00 98.50 140 LEU A C 1
ATOM 1082 O O . LEU A 1 140 ? 7.172 -17.861 -21.141 1.00 98.50 140 LEU A O 1
ATOM 1086 N N . VAL A 1 141 ? 5.995 -19.253 -22.469 1.00 98.62 141 VAL A N 1
ATOM 1087 C CA . VAL A 1 141 ? 6.091 -18.509 -23.726 1.00 98.62 141 VAL A CA 1
ATOM 1088 C C . VAL A 1 141 ? 4.682 -18.222 -24.240 1.00 98.62 141 VAL A C 1
ATOM 1090 O O . VAL A 1 141 ? 3.806 -19.085 -24.166 1.00 98.62 141 VAL A O 1
ATOM 1093 N N . ALA A 1 142 ? 4.456 -17.000 -24.717 1.00 98.69 142 ALA A N 1
ATOM 1094 C CA . ALA A 1 142 ? 3.227 -16.587 -25.377 1.00 98.69 142 ALA A CA 1
ATOM 1095 C C . ALA A 1 142 ? 3.419 -16.678 -26.890 1.00 98.69 142 ALA A C 1
ATOM 1097 O O . ALA A 1 142 ? 4.380 -16.122 -27.425 1.00 98.69 142 ALA A O 1
ATOM 1098 N N . VAL A 1 143 ? 2.497 -17.354 -27.572 1.00 98.44 143 VAL A N 1
ATOM 1099 C CA . VAL A 1 143 ? 2.506 -17.496 -29.030 1.00 98.44 143 VAL A CA 1
ATOM 1100 C C . VAL A 1 143 ? 1.154 -17.137 -29.631 1.00 98.44 143 VAL A C 1
ATOM 1102 O O . VAL A 1 143 ? 0.120 -17.315 -28.987 1.00 98.44 143 VAL A O 1
ATOM 1105 N N . ASN A 1 144 ? 1.152 -16.640 -30.866 1.00 97.25 144 ASN A N 1
ATOM 1106 C CA . ASN A 1 144 ? -0.080 -16.428 -31.629 1.00 97.25 144 ASN A CA 1
ATOM 1107 C C . ASN A 1 144 ? -0.555 -17.707 -32.349 1.00 97.25 144 ASN A C 1
ATOM 1109 O O . ASN A 1 144 ? 0.100 -18.746 -32.302 1.00 97.25 144 ASN A O 1
ATOM 1113 N N . GLU A 1 145 ? -1.663 -17.618 -33.089 1.00 95.19 145 GLU A N 1
ATOM 1114 C CA . GLU A 1 145 ? -2.219 -18.719 -33.902 1.00 95.19 145 GLU A CA 1
ATOM 1115 C C . GLU A 1 145 ? -1.259 -19.270 -34.976 1.00 95.19 145 GLU A C 1
ATOM 1117 O O . GLU A 1 145 ? -1.457 -20.370 -35.487 1.00 95.19 145 GLU A O 1
ATOM 1122 N N . ARG A 1 146 ? -0.207 -18.519 -35.325 1.00 95.50 146 ARG A N 1
ATOM 1123 C CA . ARG A 1 146 ? 0.849 -18.925 -36.265 1.00 95.50 146 ARG A CA 1
ATOM 1124 C C . ARG A 1 146 ? 2.092 -19.476 -35.554 1.00 95.50 146 ARG A C 1
ATOM 1126 O O . ARG A 1 146 ? 3.125 -19.625 -36.199 1.00 95.50 146 ARG A O 1
ATOM 1133 N N . ASN A 1 147 ? 2.009 -19.750 -34.248 1.00 94.31 147 ASN A N 1
ATOM 1134 C CA . ASN A 1 147 ? 3.115 -20.167 -33.378 1.00 94.31 147 ASN A CA 1
ATOM 1135 C C . ASN A 1 147 ? 4.293 -19.176 -33.311 1.00 94.31 147 ASN A C 1
ATOM 1137 O O . ASN A 1 147 ? 5.406 -19.559 -32.965 1.00 94.31 147 ASN A O 1
ATOM 1141 N N . GLN A 1 148 ? 4.074 -17.895 -33.615 1.00 97.31 148 GLN A N 1
ATOM 1142 C CA . GLN A 1 148 ? 5.116 -16.879 -33.463 1.00 97.31 148 GLN A CA 1
ATOM 1143 C C . GLN A 1 148 ? 5.213 -16.457 -31.998 1.00 97.31 148 GLN A C 1
ATOM 1145 O O . GLN A 1 148 ? 4.187 -16.155 -31.387 1.00 97.31 148 GLN A O 1
ATOM 1150 N N . VAL A 1 149 ? 6.432 -16.417 -31.456 1.00 98.62 149 VAL A N 1
ATOM 1151 C CA . VAL A 1 149 ? 6.705 -15.954 -30.089 1.00 98.62 149 VAL A CA 1
ATOM 1152 C C . VAL A 1 149 ? 6.436 -14.455 -29.983 1.00 98.62 149 VAL A C 1
ATOM 1154 O O . VAL A 1 149 ? 6.992 -13.676 -30.748 1.00 98.62 149 VAL A O 1
ATOM 1157 N N . LEU A 1 150 ? 5.600 -14.074 -29.016 1.00 98.38 150 LEU A N 1
ATOM 1158 C CA . LEU A 1 150 ? 5.256 -12.681 -28.693 1.00 98.38 150 LEU A CA 1
ATOM 1159 C C . LEU A 1 150 ? 5.788 -12.240 -27.319 1.00 98.38 150 LEU A C 1
ATOM 1161 O O . LEU A 1 150 ? 5.546 -11.123 -26.857 1.00 98.38 150 LEU A O 1
ATOM 1165 N N . GLY A 1 151 ? 6.423 -13.160 -26.595 1.00 98.31 151 GLY A N 1
ATOM 1166 C CA . GLY A 1 151 ? 6.953 -12.920 -25.264 1.00 98.31 151 GLY A CA 1
ATOM 1167 C C . GLY A 1 151 ? 7.218 -14.199 -24.489 1.00 98.31 151 GLY A C 1
ATOM 1168 O O . GLY A 1 151 ? 6.702 -15.269 -24.810 1.00 98.31 151 GLY A O 1
ATOM 1169 N N . TYR A 1 152 ? 8.012 -14.086 -23.433 1.00 98.62 152 TYR A N 1
ATOM 1170 C CA . TYR A 1 152 ? 8.305 -15.179 -22.520 1.00 98.62 152 TYR A CA 1
ATOM 1171 C C . TYR A 1 152 ? 8.598 -14.660 -21.112 1.00 98.62 152 TYR A C 1
ATOM 1173 O O . TYR A 1 152 ? 8.988 -13.508 -20.912 1.00 98.62 152 TYR A O 1
ATOM 1181 N N . CYS A 1 153 ? 8.410 -15.529 -20.125 1.00 98.00 153 CYS A N 1
ATOM 1182 C CA . CYS A 1 153 ? 8.592 -15.225 -18.715 1.00 98.00 153 CYS A CA 1
ATOM 1183 C C . CYS A 1 153 ? 9.243 -16.394 -17.994 1.00 98.00 153 CYS A C 1
ATOM 1185 O O . CYS A 1 153 ? 8.853 -17.543 -18.192 1.00 98.00 153 CYS A O 1
ATOM 1187 N N . PHE A 1 154 ? 10.151 -16.074 -17.079 1.00 97.38 154 PHE A N 1
ATOM 1188 C CA . PHE A 1 154 ? 10.668 -16.993 -16.077 1.00 97.38 154 PHE A CA 1
ATOM 1189 C C . PHE A 1 154 ? 10.374 -16.479 -14.671 1.00 97.38 154 PHE A C 1
ATOM 1191 O O . PHE A 1 154 ? 10.383 -15.275 -14.406 1.00 97.38 154 PHE A O 1
ATOM 1198 N N . VAL A 1 155 ? 10.145 -17.421 -13.765 1.00 96.12 155 VAL A N 1
ATOM 1199 C CA . VAL A 1 155 ? 10.052 -17.201 -12.329 1.00 96.12 155 VAL A CA 1
ATOM 1200 C C . VAL A 1 155 ? 10.990 -18.182 -11.643 1.00 96.12 155 VAL A C 1
ATOM 1202 O O . VAL A 1 155 ? 10.886 -19.392 -11.842 1.00 96.12 155 VAL A O 1
ATOM 1205 N N . LEU A 1 156 ? 11.930 -17.648 -10.869 1.00 92.94 156 LEU A N 1
ATOM 1206 C CA . LEU A 1 156 ? 13.053 -18.395 -10.304 1.00 92.94 156 LEU A CA 1
ATOM 1207 C C . LEU A 1 156 ? 13.416 -17.893 -8.910 1.00 92.94 156 LEU A C 1
ATOM 1209 O O . LEU A 1 156 ? 13.231 -16.719 -8.594 1.00 92.94 156 LEU A O 1
ATOM 1213 N N . ASP A 1 157 ? 13.978 -18.759 -8.073 1.00 87.81 157 ASP A N 1
ATOM 1214 C CA . ASP A 1 157 ? 14.467 -18.339 -6.762 1.00 87.81 157 ASP A CA 1
ATOM 1215 C C . ASP A 1 157 ? 15.815 -17.620 -6.876 1.00 87.81 157 ASP A C 1
ATOM 1217 O O . ASP A 1 157 ? 16.754 -18.063 -7.537 1.00 87.81 157 ASP A O 1
ATOM 1221 N N . THR A 1 158 ? 15.920 -16.477 -6.205 1.00 77.00 158 THR A N 1
ATOM 1222 C CA . THR A 1 158 ? 17.173 -15.730 -6.102 1.00 77.00 158 THR A CA 1
ATOM 1223 C C . THR A 1 158 ? 18.034 -16.271 -4.964 1.00 77.00 158 THR A C 1
ATOM 1225 O O . THR A 1 158 ? 17.534 -16.804 -3.973 1.00 77.00 158 THR A O 1
ATOM 1228 N N . SER A 1 159 ? 19.342 -16.009 -5.021 1.00 67.88 159 SER A N 1
ATOM 1229 C CA . SER A 1 159 ? 20.288 -16.343 -3.942 1.00 67.88 159 SER A CA 1
ATOM 1230 C C . SER A 1 159 ? 19.975 -15.676 -2.593 1.00 67.88 159 SER A C 1
ATOM 1232 O O . SER A 1 159 ? 20.559 -16.038 -1.576 1.00 67.88 159 SER A O 1
ATOM 1234 N N . SER A 1 160 ? 19.050 -14.712 -2.571 1.00 66.25 160 SER A N 1
ATOM 1235 C CA . SER A 1 160 ? 18.564 -14.042 -1.361 1.00 66.25 160 SER A CA 1
ATOM 1236 C C . SER A 1 160 ? 17.333 -14.708 -0.726 1.00 66.25 160 SER A C 1
ATOM 1238 O O . SER A 1 160 ? 16.776 -14.168 0.232 1.00 66.25 160 SER A O 1
ATOM 1240 N N . GLY A 1 161 ? 16.888 -15.852 -1.263 1.00 74.56 161 GLY A N 1
ATOM 1241 C CA . GLY A 1 161 ? 15.688 -16.558 -0.803 1.00 74.56 161 GLY A CA 1
ATOM 1242 C C . GLY A 1 161 ? 14.381 -15.840 -1.161 1.00 74.56 161 GLY A C 1
ATOM 1243 O O . GLY A 1 161 ? 13.388 -15.979 -0.455 1.00 74.56 161 GLY A O 1
ATOM 1244 N N . VAL A 1 162 ? 14.400 -15.010 -2.207 1.00 84.31 162 VAL A N 1
ATOM 1245 C CA . VAL A 1 162 ? 13.232 -14.296 -2.754 1.00 84.31 162 VAL A CA 1
ATOM 1246 C C . VAL A 1 162 ? 12.935 -14.846 -4.141 1.00 84.31 162 VAL A C 1
ATOM 1248 O O . VAL A 1 162 ? 13.877 -15.017 -4.916 1.00 84.31 162 VAL A O 1
ATOM 1251 N N . THR A 1 163 ? 11.667 -15.063 -4.478 1.00 92.81 163 THR A N 1
ATOM 1252 C CA . THR A 1 163 ? 11.264 -15.529 -5.810 1.00 92.81 163 THR A CA 1
ATOM 1253 C C . THR A 1 163 ? 11.198 -14.345 -6.778 1.00 92.81 163 THR A C 1
ATOM 1255 O O . THR A 1 163 ? 10.520 -13.353 -6.524 1.00 92.81 163 THR A O 1
ATOM 1258 N N . GLY A 1 164 ? 11.956 -14.402 -7.868 1.00 93.06 164 GLY A N 1
ATOM 1259 C CA . GLY A 1 164 ? 12.089 -13.336 -8.855 1.00 93.06 164 GLY A CA 1
ATOM 1260 C C . GLY A 1 164 ? 11.323 -13.623 -10.144 1.00 93.06 164 GLY A C 1
ATOM 1261 O O . GLY A 1 164 ? 11.386 -14.742 -10.641 1.00 93.06 164 GLY A O 1
ATOM 1262 N N . ILE A 1 165 ? 10.662 -12.612 -10.711 1.00 95.00 165 ILE A N 1
ATOM 1263 C CA . ILE A 1 165 ? 10.123 -12.630 -12.079 1.00 95.00 165 ILE A CA 1
ATOM 1264 C C . ILE A 1 165 ? 11.194 -12.037 -12.990 1.00 95.00 165 ILE A C 1
ATOM 1266 O O . ILE A 1 165 ? 11.393 -10.820 -13.018 1.00 95.00 165 ILE A O 1
ATOM 1270 N N . THR A 1 166 ? 11.956 -12.902 -13.653 1.00 90.44 166 THR A N 1
ATOM 1271 C CA . THR A 1 166 ? 13.020 -12.515 -14.583 1.00 90.44 166 THR A CA 1
ATOM 1272 C C . THR A 1 166 ? 13.601 -13.746 -15.290 1.00 90.44 166 THR A C 1
ATOM 1274 O O . THR A 1 166 ? 13.761 -14.783 -14.647 1.00 90.44 166 THR A O 1
ATOM 1277 N N . PRO A 1 167 ? 13.997 -13.641 -16.570 1.00 92.75 167 PRO A N 1
ATOM 1278 C CA . PRO A 1 167 ? 13.638 -12.568 -17.500 1.00 92.75 167 PRO A CA 1
ATOM 1279 C C . PRO A 1 167 ? 12.138 -12.569 -17.848 1.00 92.75 167 PRO A C 1
ATOM 1281 O O . PRO A 1 167 ? 11.490 -13.614 -17.835 1.00 92.75 167 PRO A O 1
ATOM 1284 N N . LEU A 1 168 ? 11.608 -11.389 -18.180 1.00 96.38 168 LEU A N 1
ATOM 1285 C CA . LEU A 1 168 ? 10.274 -11.198 -18.751 1.00 96.38 168 LEU A CA 1
ATOM 1286 C C . LEU A 1 168 ? 10.372 -10.197 -19.903 1.00 96.38 168 LEU A C 1
ATOM 1288 O O . LEU A 1 168 ? 10.724 -9.037 -19.691 1.00 96.38 168 LEU A O 1
ATOM 1292 N N . TYR A 1 169 ? 10.064 -10.665 -21.108 1.00 96.56 169 TYR A N 1
ATOM 1293 C CA . TYR A 1 169 ? 10.011 -9.863 -22.327 1.00 96.56 169 TYR A CA 1
ATOM 1294 C C . TYR A 1 169 ? 8.704 -10.150 -23.049 1.00 96.56 169 TYR A C 1
ATOM 1296 O O . TYR A 1 169 ? 8.274 -11.298 -23.105 1.00 96.56 169 TYR A O 1
ATOM 1304 N N . ALA A 1 170 ? 8.082 -9.119 -23.607 1.00 97.31 170 ALA A N 1
ATOM 1305 C CA . ALA A 1 170 ? 6.834 -9.235 -24.346 1.00 97.31 170 ALA A CA 1
ATOM 1306 C C . ALA A 1 170 ? 6.674 -8.050 -25.300 1.00 97.31 170 ALA A C 1
ATOM 1308 O O . ALA A 1 170 ? 7.111 -6.945 -24.973 1.00 97.31 170 ALA A O 1
ATOM 1309 N N . ASP A 1 171 ? 5.992 -8.272 -26.421 1.00 96.94 171 ASP A N 1
ATOM 1310 C CA . ASP A 1 171 ? 5.729 -7.243 -27.434 1.00 96.94 171 ASP A CA 1
ATOM 1311 C C . ASP A 1 171 ? 4.871 -6.086 -26.903 1.00 96.94 171 ASP A C 1
ATOM 1313 O O . ASP A 1 171 ? 4.928 -4.965 -27.410 1.00 96.94 171 ASP A O 1
ATOM 1317 N N . ASN A 1 172 ? 4.053 -6.339 -25.876 1.00 95.56 172 ASN A N 1
ATOM 1318 C CA . ASN A 1 172 ? 3.223 -5.320 -25.241 1.00 95.56 172 ASN A CA 1
ATOM 1319 C C . ASN A 1 172 ? 2.917 -5.631 -23.764 1.00 95.56 172 ASN A C 1
ATOM 1321 O O . ASN A 1 172 ? 3.188 -6.720 -23.252 1.00 95.56 172 ASN A O 1
ATOM 1325 N N . GLN A 1 173 ? 2.322 -4.645 -23.081 1.00 95.19 173 GLN A N 1
ATOM 1326 C CA . GLN A 1 173 ? 1.985 -4.727 -21.659 1.00 95.19 173 GLN A CA 1
ATOM 1327 C C . GLN A 1 173 ? 1.000 -5.862 -21.341 1.00 95.19 173 GLN A C 1
ATOM 1329 O O . GLN A 1 173 ? 1.213 -6.573 -20.367 1.00 95.19 173 GLN A O 1
ATOM 1334 N N . GLN A 1 174 ? -0.046 -6.063 -22.149 1.00 96.69 174 GLN A N 1
ATOM 1335 C CA . GLN A 1 174 ? -1.068 -7.085 -21.885 1.00 96.69 174 GLN A CA 1
ATOM 1336 C C . GLN A 1 174 ? -0.479 -8.500 -21.918 1.00 96.69 174 GLN A C 1
ATOM 1338 O O . GLN A 1 174 ? -0.801 -9.327 -21.068 1.00 96.69 174 GLN A O 1
ATOM 1343 N N . ILE A 1 175 ? 0.435 -8.772 -22.854 1.00 98.25 175 ILE A N 1
ATOM 1344 C CA . ILE A 1 175 ? 1.144 -10.056 -22.926 1.00 98.25 175 ILE A CA 1
ATOM 1345 C C . ILE A 1 175 ? 2.068 -10.232 -21.713 1.00 98.25 175 ILE A C 1
ATOM 1347 O O . ILE A 1 175 ? 2.120 -11.322 -21.142 1.00 98.25 175 ILE A O 1
ATOM 1351 N N . ALA A 1 176 ? 2.754 -9.169 -21.276 1.00 97.75 176 ALA A N 1
ATOM 1352 C CA . ALA A 1 176 ? 3.573 -9.210 -20.064 1.00 97.75 176 ALA A CA 1
ATOM 1353 C C . ALA A 1 176 ? 2.735 -9.484 -18.802 1.00 97.75 176 ALA A C 1
ATOM 1355 O O . ALA A 1 176 ? 3.127 -10.319 -17.986 1.00 97.75 176 ALA A O 1
ATOM 1356 N N . GLU A 1 177 ? 1.577 -8.826 -18.660 1.00 97.38 177 GLU A N 1
ATOM 1357 C CA . GLU A 1 177 ? 0.607 -9.073 -17.584 1.00 97.38 177 GLU A CA 1
ATOM 1358 C C . GLU A 1 177 ? 0.160 -10.538 -17.582 1.00 97.38 177 GLU A C 1
ATOM 1360 O O . GLU A 1 177 ? 0.280 -11.211 -16.558 1.00 97.38 177 GLU A O 1
ATOM 1365 N N . LEU A 1 178 ? -0.278 -11.044 -18.740 1.00 98.19 178 LEU A N 1
ATOM 1366 C CA . LEU A 1 178 ? -0.745 -12.417 -18.914 1.00 98.19 178 LEU A CA 1
ATOM 1367 C C . LEU A 1 178 ? 0.333 -13.438 -18.520 1.00 98.19 178 LEU A C 1
ATOM 1369 O O . LEU A 1 178 ? 0.082 -14.331 -17.710 1.00 98.19 178 LEU A O 1
ATOM 1373 N N . LEU A 1 179 ? 1.543 -13.299 -19.066 1.00 98.56 179 LEU A N 1
ATOM 1374 C CA . LEU A 1 179 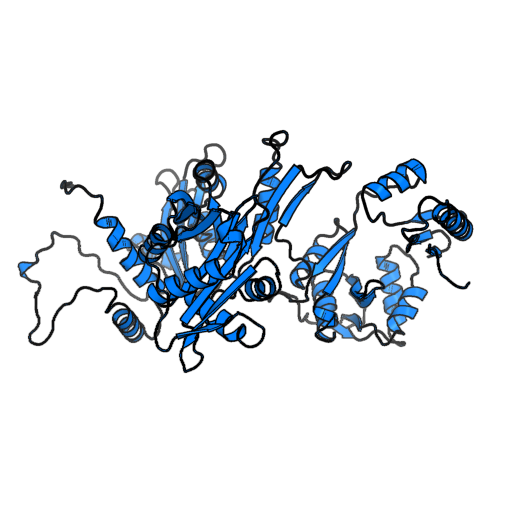? 2.664 -14.195 -18.785 1.00 98.56 179 LEU A CA 1
ATOM 1375 C C . LEU A 1 179 ? 3.047 -14.189 -17.302 1.00 98.56 179 LEU A C 1
ATOM 1377 O O . LEU A 1 179 ? 3.155 -15.253 -16.688 1.00 98.56 179 LEU A O 1
ATOM 1381 N N . ALA A 1 180 ? 3.242 -13.004 -16.719 1.00 97.06 180 ALA A N 1
ATOM 1382 C CA . ALA A 1 180 ? 3.670 -12.876 -15.333 1.00 97.06 180 ALA A CA 1
ATOM 1383 C C . ALA A 1 180 ? 2.608 -13.413 -14.368 1.00 97.06 180 ALA A C 1
ATOM 1385 O O . ALA A 1 180 ? 2.937 -14.194 -13.474 1.00 97.06 180 ALA A O 1
ATOM 1386 N N . ASN A 1 181 ? 1.337 -13.059 -14.583 1.00 97.00 181 ASN A N 1
ATOM 1387 C CA . ASN A 1 181 ? 0.212 -13.530 -13.781 1.00 97.00 181 ASN A CA 1
ATOM 1388 C C . ASN A 1 181 ? 0.120 -15.064 -13.811 1.00 97.00 181 ASN A C 1
ATOM 1390 O O . ASN A 1 181 ? 0.150 -15.708 -12.761 1.00 97.00 181 ASN A O 1
ATOM 1394 N N . LYS A 1 182 ? 0.117 -15.675 -15.005 1.00 97.62 182 LYS A N 1
ATOM 1395 C CA . LYS A 1 182 ? 0.014 -17.137 -15.149 1.00 97.62 182 LYS A CA 1
ATOM 1396 C C . LYS A 1 182 ? 1.238 -17.886 -14.620 1.00 97.62 182 LYS A C 1
ATOM 1398 O O . LYS A 1 182 ? 1.085 -18.986 -14.089 1.00 97.62 182 LYS A O 1
ATOM 1403 N N . CYS A 1 183 ? 2.438 -17.311 -14.703 1.00 96.81 183 CYS A N 1
ATOM 1404 C CA . CYS A 1 183 ? 3.611 -17.874 -14.034 1.00 96.81 183 CYS A CA 1
ATOM 1405 C C . CYS A 1 183 ? 3.481 -17.812 -12.503 1.00 96.81 183 CYS A C 1
ATOM 1407 O O . CYS A 1 183 ? 3.738 -18.808 -11.831 1.00 96.81 183 CYS A O 1
ATOM 1409 N N . CYS A 1 184 ? 3.050 -16.678 -11.942 1.00 94.75 184 CYS A N 1
ATOM 1410 C CA . CYS A 1 184 ? 2.903 -16.516 -10.492 1.00 94.75 184 CYS A CA 1
ATOM 1411 C C . CYS A 1 184 ? 1.819 -17.429 -9.904 1.00 94.75 184 CYS A C 1
ATOM 1413 O O . CYS A 1 184 ? 2.020 -17.995 -8.835 1.00 94.75 184 CYS A O 1
ATOM 1415 N N . GLN A 1 185 ? 0.714 -17.652 -10.623 1.00 94.06 185 GLN A N 1
ATOM 1416 C CA . GLN A 1 185 ? -0.358 -18.575 -10.216 1.00 94.06 185 GLN A CA 1
ATOM 1417 C C . GLN A 1 185 ? 0.104 -20.038 -10.081 1.00 94.06 185 GLN A C 1
ATOM 1419 O O . GLN A 1 185 ? -0.550 -20.828 -9.404 1.00 94.06 185 GLN A O 1
ATOM 1424 N N . ARG A 1 186 ? 1.226 -20.416 -10.707 1.00 94.19 186 ARG A N 1
ATOM 1425 C CA . ARG A 1 186 ? 1.813 -21.764 -10.601 1.00 94.19 186 ARG A CA 1
ATOM 1426 C C . ARG A 1 186 ? 2.758 -21.920 -9.408 1.00 94.19 186 ARG A C 1
ATOM 1428 O O . ARG A 1 186 ? 3.238 -23.024 -9.159 1.00 94.19 186 ARG A O 1
ATOM 1435 N N . LEU A 1 187 ? 3.054 -20.839 -8.683 1.00 91.06 187 LEU A N 1
ATOM 1436 C CA . LEU A 1 187 ? 3.900 -20.899 -7.497 1.00 91.06 187 LEU A CA 1
ATOM 1437 C C . LEU A 1 187 ? 3.148 -21.509 -6.306 1.00 91.06 187 LEU A C 1
ATOM 1439 O O . LEU A 1 187 ? 1.970 -21.218 -6.091 1.00 91.06 187 LEU A O 1
ATOM 1443 N N . PRO A 1 188 ? 3.845 -22.256 -5.436 1.00 87.38 188 PRO A N 1
ATOM 1444 C CA . PRO A 1 188 ? 3.336 -22.556 -4.105 1.00 87.38 188 PRO A CA 1
ATOM 1445 C C . PRO A 1 188 ? 3.033 -21.273 -3.309 1.00 87.38 188 PRO A C 1
ATOM 1447 O O . PRO A 1 188 ? 3.831 -20.333 -3.319 1.00 87.38 188 PRO A O 1
ATOM 1450 N N . THR A 1 189 ? 1.957 -21.268 -2.514 1.00 82.50 189 THR A N 1
ATOM 1451 C CA . THR A 1 189 ? 1.479 -20.101 -1.732 1.00 82.50 189 THR A CA 1
ATOM 1452 C C . THR A 1 189 ? 2.526 -19.479 -0.798 1.00 82.50 189 THR A C 1
ATOM 1454 O O . THR A 1 189 ? 2.427 -18.319 -0.421 1.00 82.50 189 THR A O 1
ATOM 1457 N N . HIS A 1 190 ? 3.548 -20.221 -0.368 1.00 82.69 190 HIS A N 1
ATOM 1458 C CA . HIS A 1 190 ? 4.609 -19.642 0.463 1.00 82.69 190 HIS A CA 1
ATOM 1459 C C . HIS A 1 190 ? 5.618 -18.813 -0.352 1.00 82.69 190 HIS A C 1
ATOM 1461 O O . HIS A 1 190 ? 6.196 -17.877 0.198 1.00 82.69 190 HIS A O 1
ATOM 1467 N N . LYS A 1 191 ? 5.810 -19.116 -1.646 1.00 85.56 191 LYS A N 1
ATOM 1468 C CA . LYS A 1 191 ? 6.706 -18.373 -2.550 1.00 85.56 191 LYS A CA 1
ATOM 1469 C C . LYS A 1 191 ? 6.069 -17.076 -3.063 1.00 85.56 191 LYS A C 1
ATOM 1471 O O . LYS A 1 191 ? 6.780 -16.120 -3.355 1.00 85.56 191 LYS A O 1
ATOM 1476 N N . THR A 1 192 ? 4.737 -16.993 -3.090 1.00 86.19 192 THR A N 1
ATOM 1477 C CA . THR A 1 192 ? 4.006 -15.777 -3.491 1.00 86.19 192 THR A CA 1
ATOM 1478 C C . THR A 1 192 ? 4.099 -14.648 -2.463 1.00 86.19 192 THR A C 1
ATOM 1480 O O . THR A 1 192 ? 3.916 -13.493 -2.822 1.00 86.19 192 THR A O 1
ATOM 1483 N N . LYS A 1 193 ? 4.453 -14.938 -1.203 1.00 83.81 193 LYS A N 1
ATOM 1484 C CA . LYS A 1 193 ? 4.528 -13.940 -0.115 1.00 83.81 193 LYS A CA 1
ATOM 1485 C C . LYS A 1 193 ? 5.659 -12.929 -0.251 1.00 83.81 193 LYS A C 1
ATOM 1487 O O . LYS A 1 193 ? 5.638 -11.879 0.385 1.00 83.81 193 LYS A O 1
ATOM 1492 N N . LYS A 1 194 ? 6.704 -13.276 -1.002 1.00 86.38 194 LYS A N 1
ATOM 1493 C CA . LYS A 1 194 ? 7.888 -12.433 -1.144 1.00 86.38 194 LYS A CA 1
ATOM 1494 C C . LYS A 1 194 ? 8.451 -12.582 -2.541 1.00 86.38 194 LYS A C 1
ATOM 1496 O O . LYS A 1 194 ? 9.328 -13.409 -2.791 1.00 86.38 194 LYS A O 1
ATOM 1501 N N . MET A 1 195 ? 7.953 -11.734 -3.425 1.00 90.75 195 MET A N 1
ATOM 1502 C CA . MET A 1 195 ? 8.374 -11.691 -4.810 1.00 90.75 195 MET A CA 1
ATOM 1503 C C . MET A 1 195 ? 9.216 -10.453 -5.112 1.00 90.75 195 MET A C 1
ATOM 1505 O O . MET A 1 195 ? 9.145 -9.434 -4.418 1.00 90.75 195 MET A O 1
ATOM 1509 N N . LEU A 1 196 ? 10.043 -10.567 -6.146 1.00 91.19 196 LEU A N 1
ATOM 1510 C CA . LEU A 1 196 ? 10.861 -9.501 -6.707 1.00 91.19 196 LEU A CA 1
ATOM 1511 C C . LEU A 1 196 ? 10.613 -9.415 -8.211 1.00 91.19 196 LEU A C 1
ATOM 1513 O O . LEU A 1 196 ? 10.771 -10.393 -8.932 1.00 91.19 196 LEU A O 1
ATOM 1517 N N . TYR A 1 197 ? 10.302 -8.225 -8.689 1.00 91.88 197 TYR A N 1
ATOM 1518 C CA . TYR A 1 197 ? 10.214 -7.897 -10.100 1.00 91.88 197 TYR A CA 1
ATOM 1519 C C . TYR A 1 197 ? 11.219 -6.770 -10.373 1.00 91.88 197 TYR A C 1
ATOM 1521 O O . TYR A 1 197 ? 11.286 -5.783 -9.637 1.00 91.88 197 TYR A O 1
ATOM 1529 N N . LEU A 1 198 ? 12.047 -6.924 -11.407 1.00 88.31 198 LEU A N 1
ATOM 1530 C CA . LEU A 1 198 ? 13.029 -5.916 -11.812 1.00 88.31 198 LEU A CA 1
ATOM 1531 C C . LEU A 1 198 ? 12.495 -5.127 -13.010 1.00 88.31 198 LEU A C 1
ATOM 1533 O O . LEU A 1 198 ? 12.281 -5.702 -14.072 1.00 88.31 198 LEU A O 1
ATOM 1537 N N . CYS A 1 199 ? 12.306 -3.817 -12.851 1.00 87.38 199 CYS A N 1
ATOM 1538 C CA . CYS A 1 199 ? 11.859 -2.933 -13.933 1.00 87.38 199 CYS A CA 1
ATOM 1539 C C . CYS A 1 199 ? 12.952 -1.929 -14.279 1.00 87.38 199 CYS A C 1
ATOM 1541 O O . CYS A 1 199 ? 13.651 -1.452 -13.391 1.00 87.38 199 CYS A O 1
ATOM 1543 N N . TRP A 1 200 ? 13.045 -1.517 -15.539 1.00 84.56 200 TRP A N 1
ATOM 1544 C CA . TRP A 1 200 ? 13.739 -0.273 -15.865 1.00 84.56 200 TRP A CA 1
ATOM 1545 C C . TRP A 1 200 ? 12.838 0.915 -15.529 1.00 84.56 200 TRP A C 1
ATOM 1547 O O . TRP A 1 200 ? 11.663 0.910 -15.884 1.00 84.56 200 TRP A O 1
ATOM 1557 N N . ASP A 1 201 ? 13.384 1.945 -14.888 1.00 76.69 201 ASP A N 1
ATOM 1558 C CA . ASP A 1 201 ? 12.680 3.206 -14.605 1.00 76.69 201 ASP A CA 1
ATOM 1559 C C . ASP A 1 201 ? 12.115 3.882 -15.863 1.00 76.69 201 ASP A C 1
ATOM 1561 O O . ASP A 1 201 ? 11.051 4.487 -15.832 1.00 76.69 201 ASP A O 1
ATOM 1565 N N . SER A 1 202 ? 12.810 3.718 -16.985 1.00 80.38 202 SER A N 1
ATOM 1566 C CA . SER A 1 202 ? 12.396 4.183 -18.311 1.00 80.38 202 SER A CA 1
ATOM 1567 C C . SER A 1 202 ? 11.301 3.340 -18.982 1.00 80.38 202 SER A C 1
ATOM 1569 O O . SER A 1 202 ? 10.866 3.700 -20.073 1.00 80.38 202 SER A O 1
ATOM 1571 N N . ASN A 1 203 ? 10.848 2.239 -18.370 1.00 82.38 203 ASN A N 1
ATOM 1572 C CA . ASN A 1 203 ? 9.792 1.380 -18.908 1.00 82.38 203 ASN A CA 1
ATOM 1573 C C . ASN A 1 203 ? 8.527 1.443 -18.022 1.00 82.38 203 ASN A C 1
ATOM 1575 O O . ASN A 1 203 ? 8.363 0.602 -17.130 1.00 82.38 203 ASN A O 1
ATOM 1579 N N . PRO A 1 204 ? 7.617 2.412 -18.260 1.00 79.62 204 PRO A N 1
ATOM 1580 C CA . PRO A 1 204 ? 6.402 2.569 -17.458 1.00 79.62 204 PRO A CA 1
ATOM 1581 C C . PRO A 1 204 ? 5.472 1.349 -17.537 1.00 79.62 204 PRO A C 1
ATOM 1583 O O . PRO A 1 204 ? 4.881 0.978 -16.525 1.00 79.62 204 PRO A O 1
ATOM 1586 N N . ASN A 1 205 ? 5.413 0.661 -18.681 1.00 88.00 205 ASN A N 1
ATOM 1587 C CA . ASN A 1 205 ? 4.588 -0.541 -18.850 1.00 88.00 205 ASN A CA 1
ATOM 1588 C C . ASN A 1 205 ? 5.042 -1.667 -17.909 1.00 88.00 205 ASN A C 1
ATOM 1590 O O . ASN A 1 205 ? 4.223 -2.332 -17.282 1.00 88.00 205 ASN A O 1
ATOM 1594 N N . SER A 1 206 ? 6.356 -1.855 -17.748 1.00 89.19 206 SER A N 1
ATOM 1595 C CA . SER A 1 206 ? 6.900 -2.853 -16.818 1.00 89.19 206 SER A CA 1
ATOM 1596 C C . SER A 1 206 ? 6.596 -2.522 -15.354 1.00 89.19 206 SER A C 1
ATOM 1598 O O . SER A 1 206 ? 6.431 -3.430 -14.542 1.00 89.19 206 SER A O 1
ATOM 1600 N N . ILE A 1 207 ? 6.550 -1.236 -14.996 1.00 84.81 207 ILE A N 1
ATOM 1601 C CA . ILE A 1 207 ? 6.158 -0.791 -13.651 1.00 84.81 207 ILE A CA 1
ATOM 1602 C C . ILE A 1 207 ? 4.673 -1.096 -13.421 1.00 84.81 207 ILE A C 1
ATOM 1604 O O . ILE A 1 207 ? 4.343 -1.670 -12.385 1.00 84.81 207 ILE A O 1
ATOM 1608 N N . ALA A 1 208 ? 3.816 -0.800 -14.403 1.00 84.69 208 ALA A N 1
ATOM 1609 C CA . ALA A 1 208 ? 2.383 -1.080 -14.342 1.00 84.69 208 ALA A CA 1
ATOM 1610 C C . ALA A 1 208 ? 2.085 -2.584 -14.193 1.00 84.69 208 ALA A C 1
ATOM 1612 O O . ALA A 1 208 ? 1.248 -2.961 -13.377 1.00 84.69 208 ALA A O 1
ATOM 1613 N N . VAL A 1 209 ? 2.814 -3.456 -14.904 1.00 91.50 209 VAL A N 1
ATOM 1614 C CA . VAL A 1 209 ? 2.713 -4.921 -14.734 1.00 91.50 209 VAL A CA 1
ATOM 1615 C C . VAL A 1 209 ? 3.010 -5.320 -13.288 1.00 91.50 209 VAL A C 1
ATOM 1617 O O . VAL A 1 209 ? 2.220 -6.025 -12.667 1.00 91.50 209 VAL A O 1
ATOM 1620 N N . ALA A 1 210 ? 4.127 -4.852 -12.723 1.00 89.94 210 ALA A N 1
ATOM 1621 C CA . ALA A 1 210 ? 4.497 -5.177 -11.347 1.00 89.94 210 ALA A CA 1
ATOM 1622 C C . ALA A 1 210 ? 3.464 -4.666 -10.326 1.00 89.94 210 ALA A C 1
ATOM 1624 O O . ALA A 1 210 ? 3.152 -5.372 -9.370 1.00 89.94 210 ALA A O 1
ATOM 1625 N N . GLU A 1 211 ? 2.896 -3.477 -10.537 1.00 83.62 211 GLU A N 1
ATOM 1626 C CA . GLU A 1 211 ? 1.824 -2.928 -9.696 1.00 83.62 211 GLU A CA 1
ATOM 1627 C C . GLU A 1 211 ? 0.543 -3.760 -9.780 1.00 83.62 211 GLU A C 1
ATOM 1629 O O . GLU A 1 211 ? -0.008 -4.121 -8.741 1.00 83.62 211 GLU A O 1
ATOM 1634 N N . LYS A 1 212 ? 0.116 -4.144 -10.988 1.00 86.50 212 LYS A N 1
ATOM 1635 C CA . LYS A 1 212 ? -1.044 -5.023 -11.187 1.00 86.50 212 LYS A CA 1
ATOM 1636 C C . LYS A 1 212 ? -0.861 -6.406 -10.575 1.00 86.50 212 LYS A C 1
ATOM 1638 O O . LYS A 1 212 ? -1.849 -7.009 -1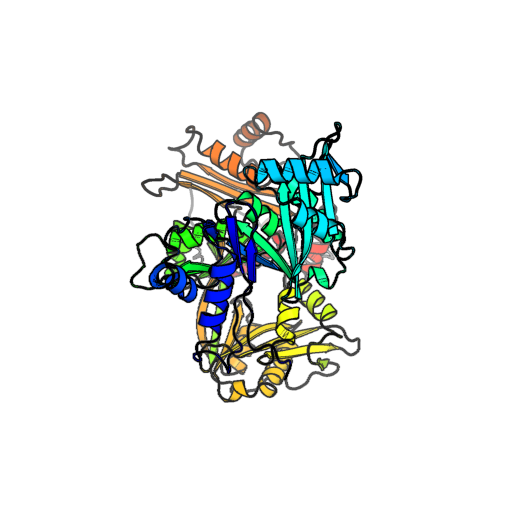0.186 1.00 86.50 212 LYS A O 1
ATOM 1643 N N . LEU A 1 213 ? 0.368 -6.906 -10.453 1.00 88.56 213 LEU A N 1
ATOM 1644 C CA . LEU A 1 213 ? 0.676 -8.159 -9.750 1.00 88.56 213 LEU A CA 1
ATOM 1645 C C . LEU A 1 213 ? 0.652 -8.019 -8.211 1.00 88.56 213 LEU A C 1
ATOM 1647 O O . LEU A 1 213 ? 0.858 -9.010 -7.510 1.00 88.56 213 LEU A O 1
ATOM 1651 N N . GLY A 1 214 ? 0.457 -6.807 -7.678 1.00 83.31 214 GLY A N 1
ATOM 1652 C CA . GLY A 1 214 ? 0.543 -6.504 -6.244 1.00 83.31 214 GLY A CA 1
ATOM 1653 C C . GLY A 1 214 ? 1.974 -6.257 -5.743 1.00 83.31 214 GLY A C 1
ATOM 1654 O O . GLY A 1 214 ? 2.208 -6.084 -4.547 1.00 83.31 214 GLY A O 1
ATOM 1655 N N . LEU A 1 215 ? 2.962 -6.198 -6.642 1.00 82.62 215 LEU A N 1
ATOM 1656 C CA . LEU A 1 215 ? 4.390 -6.159 -6.310 1.00 82.62 215 LEU A CA 1
ATOM 1657 C C . LEU A 1 215 ? 4.932 -4.741 -6.131 1.00 82.62 215 LEU A C 1
ATOM 1659 O O . LEU A 1 215 ? 6.014 -4.422 -6.611 1.00 82.62 215 LEU A O 1
ATOM 1663 N N . ASN A 1 216 ? 4.209 -3.877 -5.429 1.00 70.50 216 ASN A N 1
ATOM 1664 C CA . ASN A 1 216 ? 4.762 -2.645 -4.878 1.00 70.50 216 ASN A CA 1
ATOM 1665 C C . ASN A 1 216 ? 3.789 -2.067 -3.847 1.00 70.50 216 ASN A C 1
ATOM 1667 O O . ASN A 1 216 ? 2.755 -1.529 -4.248 1.00 70.50 216 ASN A O 1
ATOM 1671 N N . PRO A 1 217 ? 4.091 -2.103 -2.539 1.00 58.84 217 PRO A N 1
ATOM 1672 C CA . PRO A 1 217 ? 3.248 -1.487 -1.523 1.00 58.84 217 PRO A CA 1
ATOM 1673 C C . PRO A 1 217 ? 3.486 0.028 -1.512 1.00 58.84 217 PRO A C 1
ATOM 1675 O O . PRO A 1 217 ? 3.821 0.578 -0.471 1.00 58.84 217 PRO A O 1
ATOM 1678 N N . LYS A 1 218 ? 3.404 0.676 -2.684 1.00 63.88 218 LYS A N 1
ATOM 1679 C CA . LYS A 1 218 ? 3.850 2.031 -3.053 1.00 63.88 218 LYS A CA 1
ATOM 1680 C C . LYS A 1 218 ? 3.061 3.129 -2.333 1.00 63.88 218 LYS A C 1
ATOM 1682 O O . LYS A 1 218 ? 2.616 4.089 -2.937 1.00 63.88 218 LYS A O 1
ATOM 1687 N N . CYS A 1 219 ? 2.885 3.001 -1.029 1.00 69.94 219 CYS A N 1
ATOM 1688 C CA . CYS A 1 219 ? 2.127 3.923 -0.223 1.00 69.94 219 CYS A CA 1
ATOM 1689 C C . CYS A 1 219 ? 2.992 5.049 0.328 1.00 69.94 219 CYS A C 1
ATOM 1691 O O . CYS A 1 219 ? 2.426 5.935 0.941 1.00 69.94 219 CYS A O 1
ATOM 1693 N N . ILE A 1 220 ? 4.319 5.056 0.127 1.00 80.25 220 ILE A N 1
ATOM 1694 C CA . ILE A 1 220 ? 5.212 6.155 0.526 1.00 80.25 220 ILE A CA 1
ATOM 1695 C C . ILE A 1 220 ? 6.017 6.627 -0.686 1.00 80.25 220 ILE A C 1
ATOM 1697 O O . ILE A 1 220 ? 6.758 5.863 -1.302 1.00 80.25 220 ILE A O 1
ATOM 1701 N N . PHE A 1 221 ? 5.910 7.916 -0.977 1.00 81.31 221 PHE A N 1
ATOM 1702 C CA . PHE A 1 221 ? 6.600 8.612 -2.053 1.00 81.31 221 PHE A CA 1
ATOM 1703 C C . PHE A 1 221 ? 7.617 9.562 -1.444 1.00 81.31 221 PHE A C 1
ATOM 1705 O O . PHE A 1 221 ? 7.307 10.292 -0.502 1.00 81.31 221 PHE A O 1
ATOM 1712 N N . VAL A 1 222 ? 8.831 9.578 -1.989 1.00 86.56 222 VAL A N 1
ATOM 1713 C CA . VAL A 1 222 ? 9.900 10.460 -1.520 1.00 86.56 222 VAL A CA 1
ATOM 1714 C C . VAL A 1 222 ? 10.500 11.245 -2.674 1.00 86.56 222 VAL A C 1
ATOM 1716 O O . VAL A 1 222 ? 10.728 10.714 -3.757 1.00 86.56 222 VAL A O 1
ATOM 1719 N N . ALA A 1 223 ? 10.790 12.517 -2.424 1.00 83.12 223 ALA A N 1
ATOM 1720 C CA . ALA A 1 223 ? 11.611 13.332 -3.302 1.00 83.12 223 ALA A CA 1
ATOM 1721 C C . ALA A 1 223 ? 13.053 13.216 -2.816 1.00 83.12 223 ALA A C 1
ATOM 1723 O O . ALA A 1 223 ? 13.335 13.492 -1.647 1.00 83.12 223 ALA A O 1
ATOM 1724 N N . GLN A 1 224 ? 13.957 12.795 -3.694 1.00 82.12 224 GLN A N 1
ATOM 1725 C CA . GLN A 1 224 ? 15.355 12.558 -3.362 1.00 82.12 224 GLN A CA 1
ATOM 1726 C C . GLN A 1 224 ? 16.259 13.293 -4.348 1.00 82.12 224 GLN A C 1
ATOM 1728 O O . GLN A 1 224 ? 16.047 13.233 -5.557 1.00 82.12 224 GLN A O 1
ATOM 1733 N N . ASP A 1 225 ? 17.283 13.957 -3.823 1.00 76.50 225 ASP A N 1
ATOM 1734 C CA . ASP A 1 225 ? 18.382 14.471 -4.627 1.00 76.50 225 ASP A CA 1
ATOM 1735 C C . ASP A 1 225 ? 19.165 13.309 -5.256 1.00 76.50 225 ASP A C 1
ATOM 1737 O O . ASP A 1 225 ? 19.589 12.384 -4.560 1.00 76.50 225 ASP A O 1
ATOM 1741 N N . ILE A 1 226 ? 19.329 13.340 -6.578 1.00 70.25 226 ILE A N 1
ATOM 1742 C CA . ILE A 1 226 ? 19.845 12.210 -7.361 1.00 70.25 226 ILE A CA 1
ATOM 1743 C C . ILE A 1 226 ? 21.303 11.882 -7.028 1.00 70.25 226 ILE A C 1
ATOM 1745 O O . ILE A 1 226 ? 21.654 10.700 -7.002 1.00 70.25 226 ILE A O 1
ATOM 1749 N N . ASP A 1 227 ? 22.123 12.899 -6.771 1.00 69.25 227 ASP A N 1
ATOM 1750 C CA . ASP A 1 227 ? 23.565 12.739 -6.595 1.00 69.25 227 ASP A CA 1
ATOM 1751 C C . ASP A 1 227 ? 23.928 12.411 -5.147 1.00 69.25 227 ASP A C 1
ATOM 1753 O O . ASP A 1 227 ? 24.720 11.507 -4.882 1.00 69.25 227 ASP A O 1
ATOM 1757 N N . SER A 1 228 ? 23.327 13.121 -4.190 1.00 74.88 228 SER A N 1
ATOM 1758 C CA . SER A 1 228 ? 23.613 12.932 -2.765 1.00 74.88 228 SER A CA 1
ATOM 1759 C C . SER A 1 228 ? 22.744 11.864 -2.101 1.00 74.88 228 SER A C 1
ATOM 1761 O O . SER A 1 228 ? 23.072 11.389 -1.013 1.00 74.88 228 SER A O 1
ATOM 1763 N N . GLY A 1 229 ? 21.607 11.509 -2.703 1.00 70.44 229 GLY A N 1
ATOM 1764 C CA . GLY A 1 229 ? 20.597 10.667 -2.068 1.00 70.44 229 GLY A CA 1
ATOM 1765 C C . GLY A 1 229 ? 19.843 11.363 -0.925 1.00 70.44 229 GLY A C 1
ATOM 1766 O O . GLY A 1 229 ? 19.132 10.705 -0.160 1.00 70.44 229 GLY A O 1
ATOM 1767 N N . LYS A 1 230 ? 19.980 12.685 -0.763 1.00 81.31 230 LYS A N 1
ATOM 1768 C CA . LYS A 1 230 ? 19.320 13.443 0.307 1.00 81.31 230 LYS A CA 1
ATOM 1769 C C . LYS A 1 230 ? 17.807 13.492 0.081 1.00 81.31 230 LYS A C 1
ATOM 1771 O O . LYS A 1 230 ? 17.346 13.957 -0.954 1.00 81.31 230 LYS A O 1
ATOM 1776 N N . LEU A 1 231 ? 17.024 13.088 1.084 1.00 85.00 231 LEU A N 1
ATOM 1777 C CA . LEU A 1 231 ? 15.566 13.253 1.062 1.00 85.00 231 LEU A CA 1
ATOM 1778 C C . LEU A 1 231 ? 15.186 14.734 1.185 1.00 85.00 231 LEU A C 1
ATOM 1780 O O . LEU A 1 231 ? 15.663 15.426 2.092 1.00 85.00 231 LEU A O 1
ATOM 1784 N N . LEU A 1 232 ? 14.325 15.200 0.286 1.00 86.94 232 LEU A N 1
ATOM 1785 C CA . LEU A 1 232 ? 13.848 16.581 0.167 1.00 86.94 232 LEU A CA 1
ATOM 1786 C C . LEU A 1 232 ? 12.403 16.730 0.652 1.00 86.94 232 LEU A C 1
ATOM 1788 O O . LEU A 1 232 ? 12.045 17.758 1.222 1.00 86.94 232 LEU A O 1
ATOM 1792 N N . GLY A 1 233 ? 11.588 15.694 0.478 1.00 82.44 233 GLY A N 1
ATOM 1793 C CA . GLY A 1 233 ? 10.200 15.656 0.923 1.00 82.44 233 GLY A CA 1
ATOM 1794 C C . GLY A 1 233 ? 9.628 14.250 0.834 1.00 82.44 233 GLY A C 1
ATOM 1795 O O . GLY A 1 233 ? 10.257 13.358 0.263 1.00 82.44 233 GLY A O 1
ATOM 1796 N N . MET A 1 234 ? 8.448 14.058 1.410 1.00 88.31 234 MET A N 1
ATOM 1797 C CA . MET A 1 234 ? 7.716 12.803 1.337 1.00 88.31 234 MET A CA 1
ATOM 1798 C C . MET A 1 234 ? 6.205 13.025 1.362 1.00 88.31 234 MET A C 1
ATOM 1800 O O . MET A 1 234 ? 5.719 14.088 1.753 1.00 88.31 234 MET A O 1
ATOM 1804 N N . THR A 1 235 ? 5.476 12.009 0.928 1.00 86.50 235 THR A N 1
ATOM 1805 C CA . THR A 1 235 ? 4.042 11.855 1.157 1.00 86.50 235 THR A CA 1
ATOM 1806 C C . THR A 1 235 ? 3.697 10.376 1.209 1.00 86.50 235 THR A C 1
ATOM 1808 O O . THR A 1 235 ? 4.501 9.539 0.799 1.00 86.50 235 THR A O 1
ATOM 1811 N N . SER A 1 236 ? 2.515 10.043 1.708 1.00 84.44 236 SER A N 1
ATOM 1812 C CA . SER A 1 236 ? 1.995 8.687 1.661 1.00 84.44 236 SER A CA 1
ATOM 1813 C C . SER A 1 236 ? 0.568 8.666 1.140 1.00 84.44 236 SER A C 1
ATOM 1815 O O . SER A 1 236 ? -0.208 9.547 1.490 1.00 84.44 236 SER A O 1
ATOM 1817 N N . GLY A 1 237 ? 0.251 7.670 0.314 1.00 84.06 237 GLY A N 1
ATOM 1818 C CA . GLY A 1 237 ? -1.081 7.390 -0.216 1.00 84.06 237 GLY A CA 1
ATOM 1819 C C . GLY A 1 237 ? -1.397 5.920 0.015 1.00 84.06 237 GLY A C 1
ATOM 1820 O O . GLY A 1 237 ? -0.927 5.060 -0.719 1.00 84.06 237 GLY A O 1
ATOM 1821 N N . ILE A 1 238 ? -2.119 5.625 1.089 1.00 81.44 238 ILE A N 1
ATOM 1822 C CA . ILE A 1 238 ? -2.419 4.264 1.531 1.00 81.44 238 ILE A CA 1
ATOM 1823 C C . ILE A 1 238 ? -3.763 3.859 0.934 1.00 81.44 238 ILE A C 1
ATOM 1825 O O . ILE A 1 238 ? -4.792 4.424 1.299 1.00 81.44 238 ILE A O 1
ATOM 1829 N N . ASN A 1 239 ? -3.769 2.870 0.042 1.00 77.69 239 ASN A N 1
ATOM 1830 C CA . ASN A 1 239 ? -5.002 2.259 -0.452 1.00 77.69 239 ASN A CA 1
ATOM 1831 C C . ASN A 1 239 ? -5.563 1.331 0.633 1.00 77.69 239 ASN A C 1
ATOM 1833 O O . ASN A 1 239 ? -4.993 0.275 0.898 1.00 77.69 239 ASN A O 1
ATOM 1837 N N . ILE A 1 240 ? -6.648 1.755 1.282 1.00 72.88 240 ILE A N 1
ATOM 1838 C CA . ILE A 1 240 ? -7.287 1.025 2.386 1.00 72.88 240 ILE A CA 1
ATOM 1839 C C . ILE A 1 240 ? -8.215 -0.060 1.829 1.00 72.88 240 ILE A C 1
ATOM 1841 O O . ILE A 1 240 ? -8.215 -1.181 2.323 1.00 72.88 240 ILE A O 1
ATOM 1845 N N . SER A 1 241 ? -8.990 0.267 0.794 1.00 69.56 241 SER A N 1
ATOM 1846 C CA . SER A 1 241 ? -9.909 -0.650 0.107 1.00 69.56 241 SER A CA 1
ATOM 1847 C C . SER A 1 241 ? -9.949 -0.331 -1.398 1.00 69.56 241 SER A C 1
ATOM 1849 O O . SER A 1 241 ? -9.280 0.613 -1.838 1.00 69.56 241 SER A O 1
ATOM 1851 N N . PRO A 1 242 ? -10.691 -1.084 -2.233 1.00 67.94 242 PRO A N 1
ATOM 1852 C CA . PRO A 1 242 ? -10.926 -0.697 -3.626 1.00 67.94 242 PRO A CA 1
ATOM 1853 C C . PRO A 1 242 ? -11.582 0.689 -3.779 1.00 67.94 242 PRO A C 1
ATOM 1855 O O . PRO A 1 242 ? -11.376 1.343 -4.796 1.00 67.94 242 PRO A O 1
ATOM 1858 N N . GLU A 1 243 ? -12.304 1.162 -2.761 1.00 67.69 243 GLU A N 1
ATOM 1859 C CA . GLU A 1 243 ? -13.077 2.409 -2.769 1.00 67.69 243 GLU A CA 1
ATOM 1860 C C . GLU A 1 243 ? -12.446 3.539 -1.942 1.00 67.69 243 GLU A C 1
ATOM 1862 O O . GLU A 1 243 ? -12.774 4.702 -2.173 1.00 67.69 243 GLU A O 1
ATOM 1867 N N . LEU A 1 244 ? -11.559 3.233 -0.986 1.00 73.25 244 LEU A N 1
ATOM 1868 C CA . LEU A 1 244 ? -11.017 4.205 -0.031 1.00 73.25 244 LEU A CA 1
ATOM 1869 C C . LEU A 1 244 ? -9.486 4.236 -0.031 1.00 73.25 244 LEU A C 1
ATOM 1871 O O . LEU A 1 244 ? -8.818 3.205 0.074 1.00 73.25 244 LEU A O 1
ATOM 1875 N N . ALA A 1 245 ? -8.931 5.445 -0.052 1.00 81.19 245 ALA A N 1
ATOM 1876 C CA . ALA A 1 245 ? -7.522 5.707 0.207 1.00 81.19 245 ALA A CA 1
ATOM 1877 C C . ALA A 1 245 ? -7.341 6.790 1.282 1.00 81.19 245 ALA A C 1
ATOM 1879 O O . ALA A 1 245 ? -8.252 7.573 1.574 1.00 81.19 245 ALA A O 1
ATOM 1880 N N . HIS A 1 246 ? -6.154 6.841 1.879 1.00 84.19 246 HIS A N 1
ATOM 1881 C CA . HIS A 1 246 ? -5.797 7.833 2.887 1.00 84.19 246 HIS A CA 1
ATOM 1882 C C . HIS A 1 246 ? -4.428 8.450 2.622 1.00 84.19 246 HIS A C 1
ATOM 1884 O O . HIS A 1 246 ? -3.449 7.739 2.388 1.00 84.19 246 HIS A O 1
ATOM 1890 N N . VAL A 1 247 ? -4.354 9.777 2.705 1.00 88.25 247 VAL A N 1
ATOM 1891 C CA . VAL A 1 247 ? -3.114 10.539 2.573 1.00 88.25 247 VAL A CA 1
ATOM 1892 C C . VAL A 1 247 ? -2.530 10.839 3.941 1.00 88.25 247 VAL A C 1
ATOM 1894 O O . VAL A 1 247 ? -3.205 11.374 4.818 1.00 88.25 247 VAL A O 1
ATOM 1897 N N . GLY A 1 248 ? -1.235 10.582 4.088 1.00 83.50 248 GLY A N 1
ATOM 1898 C CA . GLY A 1 248 ? -0.478 10.913 5.291 1.00 83.50 248 GLY A CA 1
ATOM 1899 C C . GLY A 1 248 ? 0.901 11.489 4.984 1.00 83.50 248 GLY A C 1
ATOM 1900 O O . GLY A 1 248 ? 1.356 11.499 3.838 1.00 83.50 248 GLY A O 1
ATOM 1901 N N . GLN A 1 249 ? 1.599 11.933 6.031 1.00 80.62 249 GLN A N 1
ATOM 1902 C CA . GLN A 1 249 ? 3.030 12.277 5.998 1.00 80.62 249 GLN A CA 1
ATOM 1903 C C . GLN A 1 249 ? 3.441 13.256 4.881 1.00 80.62 249 GLN A C 1
ATOM 1905 O O . GLN A 1 249 ? 4.546 13.173 4.356 1.00 80.62 249 GLN A O 1
ATOM 1910 N N . TYR A 1 250 ? 2.565 14.187 4.490 1.00 85.88 250 TYR A N 1
ATOM 1911 C CA . TYR A 1 250 ? 2.877 15.157 3.442 1.00 85.88 250 TYR A CA 1
ATOM 1912 C C . TYR A 1 250 ? 3.769 16.281 3.976 1.00 85.88 250 TYR A C 1
ATOM 1914 O O . TYR A 1 250 ? 3.333 17.108 4.780 1.00 85.88 250 TYR A O 1
ATOM 1922 N N . GLY A 1 251 ? 5.017 16.337 3.513 1.00 82.38 251 GLY A N 1
ATOM 1923 C CA . GLY A 1 251 ? 5.966 17.349 3.959 1.00 82.38 251 GLY A CA 1
ATOM 1924 C C . GLY A 1 251 ? 7.146 17.537 3.014 1.00 82.38 251 GLY A C 1
ATOM 1925 O O . GLY A 1 251 ? 7.696 16.583 2.472 1.00 82.38 251 GLY A O 1
ATOM 1926 N N . VAL A 1 252 ? 7.573 18.790 2.854 1.00 85.56 252 VAL A N 1
ATOM 1927 C CA . VAL A 1 252 ? 8.793 19.171 2.128 1.00 85.56 252 VAL A CA 1
ATOM 1928 C C . VAL A 1 252 ? 9.695 19.937 3.088 1.00 85.56 252 VAL A C 1
ATOM 1930 O O . VAL A 1 252 ? 9.214 20.797 3.834 1.00 85.56 252 VAL A O 1
ATOM 1933 N N . LYS A 1 253 ? 10.996 19.626 3.087 1.00 84.12 253 LYS A N 1
ATOM 1934 C CA . LYS A 1 253 ? 12.000 20.344 3.883 1.00 84.12 253 LYS A CA 1
ATOM 1935 C C . LYS A 1 253 ? 11.932 21.838 3.592 1.00 84.12 253 LYS A C 1
ATOM 1937 O O . LYS A 1 253 ? 11.799 22.228 2.437 1.00 84.12 253 LYS A O 1
ATOM 1942 N N . ARG A 1 254 ? 12.062 22.656 4.639 1.00 87.25 254 ARG A N 1
ATOM 1943 C CA . ARG A 1 254 ? 11.836 24.110 4.593 1.00 87.25 254 ARG A CA 1
ATOM 1944 C C . ARG A 1 254 ? 12.587 24.802 3.453 1.00 87.25 254 ARG A C 1
ATOM 1946 O O . ARG A 1 254 ? 11.961 25.514 2.681 1.00 87.25 254 ARG A O 1
ATOM 1953 N N . ASP A 1 255 ? 13.871 24.492 3.291 1.00 89.44 255 ASP A N 1
ATOM 1954 C CA . ASP A 1 255 ? 14.748 25.086 2.267 1.00 89.44 255 ASP A CA 1
ATOM 1955 C C . ASP A 1 255 ? 14.372 24.706 0.822 1.00 89.44 255 ASP A C 1
ATOM 1957 O O . ASP A 1 255 ? 14.898 25.273 -0.129 1.00 89.44 255 ASP A O 1
ATOM 1961 N N . TYR A 1 256 ? 13.477 23.730 0.653 1.00 86.25 256 TYR A N 1
ATOM 1962 C CA . TYR A 1 256 ? 13.033 23.198 -0.636 1.00 86.25 256 TYR A CA 1
ATOM 1963 C C . TYR A 1 256 ? 11.536 23.451 -0.896 1.00 86.25 256 TYR A C 1
ATOM 1965 O O . TYR A 1 256 ? 10.975 22.968 -1.882 1.00 86.25 256 TYR A O 1
ATOM 1973 N N . GLN A 1 257 ? 10.858 24.188 -0.012 1.00 82.50 257 GLN A N 1
ATOM 1974 C CA . GLN A 1 257 ? 9.470 24.602 -0.218 1.00 82.50 257 GLN A CA 1
ATOM 1975 C C . GLN A 1 257 ? 9.383 25.671 -1.320 1.00 82.50 257 GLN A C 1
ATOM 1977 O O . GLN A 1 257 ? 10.328 26.414 -1.557 1.00 82.50 257 GLN A O 1
ATOM 1982 N N . GLY A 1 258 ? 8.249 25.733 -2.027 1.00 78.44 258 GLY A N 1
ATOM 1983 C CA . GLY A 1 258 ? 8.039 26.677 -3.138 1.00 78.44 258 GLY A CA 1
ATOM 1984 C C . GLY A 1 258 ? 8.649 26.253 -4.483 1.00 78.44 258 GLY A C 1
ATOM 1985 O O . GLY A 1 258 ? 8.336 26.856 -5.500 1.00 78.44 258 GLY A O 1
ATOM 1986 N N . LEU A 1 259 ? 9.440 25.175 -4.523 1.00 81.31 259 LEU A N 1
ATOM 1987 C CA . LEU A 1 259 ? 10.105 24.675 -5.738 1.00 81.31 259 LEU A CA 1
ATOM 1988 C C . LEU A 1 259 ? 9.270 23.660 -6.547 1.00 81.31 259 LEU A C 1
ATOM 1990 O O . LEU A 1 259 ? 9.812 22.916 -7.356 1.00 81.31 259 LEU A O 1
ATOM 1994 N N . GLY A 1 260 ? 7.970 23.526 -6.269 1.00 81.19 260 GLY A N 1
ATOM 1995 C CA . GLY A 1 260 ? 7.098 22.544 -6.936 1.00 81.19 260 GLY A CA 1
ATOM 1996 C C . GLY A 1 260 ? 7.252 21.081 -6.482 1.00 81.19 260 GLY A C 1
ATOM 1997 O O . GLY A 1 260 ? 6.409 20.257 -6.823 1.00 81.19 260 GLY A O 1
ATOM 1998 N N . ILE A 1 261 ? 8.239 20.744 -5.637 1.00 79.56 261 ILE A N 1
ATOM 1999 C CA . ILE A 1 261 ? 8.470 19.371 -5.126 1.00 79.56 261 ILE A CA 1
ATOM 2000 C C . ILE A 1 261 ? 7.218 18.779 -4.463 1.00 79.56 261 ILE A C 1
ATOM 2002 O O . ILE A 1 261 ? 6.879 17.617 -4.675 1.00 79.56 261 ILE A O 1
ATOM 2006 N N . GLY A 1 262 ? 6.518 19.584 -3.660 1.00 83.00 262 GLY A N 1
ATOM 2007 C CA . GLY A 1 262 ? 5.296 19.152 -2.987 1.00 83.00 262 GLY A CA 1
ATOM 2008 C C . GLY A 1 262 ? 4.164 18.812 -3.957 1.00 83.00 262 GLY A C 1
ATOM 2009 O O . GLY A 1 262 ? 3.400 17.897 -3.667 1.00 83.00 262 GLY A O 1
ATOM 2010 N N . SER A 1 263 ? 4.051 19.524 -5.080 1.00 80.25 263 SER A N 1
ATOM 2011 C CA . SER A 1 263 ? 3.045 19.246 -6.112 1.00 80.25 263 SER A CA 1
ATOM 2012 C C . SER A 1 263 ? 3.391 17.969 -6.874 1.00 80.25 263 SER A C 1
ATOM 2014 O O . SER A 1 263 ? 2.536 17.107 -7.016 1.00 80.25 263 SER A O 1
ATOM 2016 N N . ALA A 1 264 ? 4.663 17.778 -7.238 1.00 78.25 264 ALA A N 1
ATOM 2017 C CA . ALA A 1 264 ? 5.120 16.555 -7.903 1.00 78.25 264 ALA A CA 1
ATOM 2018 C C . ALA A 1 264 ? 4.906 15.295 -7.040 1.00 78.25 264 ALA A C 1
ATOM 2020 O O . ALA A 1 264 ? 4.492 14.252 -7.543 1.00 78.25 264 ALA A O 1
ATOM 2021 N N . LEU A 1 265 ? 5.158 15.388 -5.727 1.00 80.69 265 LEU A N 1
ATOM 2022 C CA . LEU A 1 265 ? 4.846 14.310 -4.779 1.00 80.69 265 LEU A CA 1
ATOM 2023 C C . LEU A 1 265 ? 3.343 14.025 -4.715 1.00 80.69 265 LEU A C 1
ATOM 2025 O O . LEU A 1 265 ? 2.938 12.865 -4.691 1.00 80.69 265 LEU A O 1
ATOM 2029 N N . TRP A 1 266 ? 2.530 15.082 -4.693 1.00 83.44 266 TRP A N 1
ATOM 2030 C CA . TRP A 1 266 ? 1.079 14.972 -4.635 1.00 83.44 266 TRP A CA 1
ATOM 2031 C C . TRP A 1 266 ? 0.504 14.302 -5.886 1.00 83.44 266 TRP A C 1
ATOM 2033 O O . TRP A 1 266 ? -0.292 13.379 -5.766 1.00 83.44 266 TRP A O 1
ATOM 2043 N N . GLU A 1 267 ? 0.941 14.715 -7.076 1.00 80.81 267 GLU A N 1
ATOM 2044 C CA . GLU A 1 267 ? 0.511 14.142 -8.358 1.00 80.81 267 GLU A CA 1
ATOM 2045 C C . GLU A 1 267 ? 0.806 12.642 -8.442 1.00 80.81 267 GLU A C 1
ATOM 2047 O O . GLU A 1 267 ? -0.089 11.859 -8.756 1.00 80.81 267 GLU A O 1
ATOM 2052 N N . GLN A 1 268 ? 2.026 12.219 -8.088 1.00 77.75 268 GLN A N 1
ATOM 2053 C CA . GLN A 1 268 ? 2.389 10.796 -8.095 1.00 77.75 268 GLN A CA 1
ATOM 2054 C C . GLN A 1 268 ? 1.554 9.975 -7.109 1.00 77.75 268 GLN A C 1
ATOM 2056 O O . GLN A 1 268 ? 1.094 8.881 -7.436 1.00 77.75 268 GLN A O 1
ATOM 2061 N N . MET A 1 269 ? 1.335 10.509 -5.909 1.00 85.31 269 MET A N 1
ATOM 2062 C CA . MET A 1 269 ? 0.520 9.860 -4.889 1.00 85.31 269 MET A CA 1
ATOM 2063 C C . MET A 1 269 ? -0.954 9.766 -5.311 1.00 85.31 269 MET A C 1
ATOM 2065 O O . MET A 1 269 ? -1.560 8.707 -5.165 1.00 85.31 269 MET A O 1
ATOM 2069 N N . MET A 1 270 ? -1.539 10.834 -5.863 1.00 80.50 270 MET A N 1
ATOM 2070 C CA . MET A 1 270 ? -2.921 10.813 -6.362 1.00 80.50 270 MET A CA 1
ATOM 2071 C C . MET A 1 270 ? -3.087 9.829 -7.523 1.00 80.50 270 MET A C 1
ATOM 2073 O O . MET A 1 270 ? -4.076 9.100 -7.552 1.00 80.50 270 MET A O 1
ATOM 2077 N N . ALA A 1 271 ? -2.110 9.753 -8.435 1.00 76.50 271 ALA A N 1
ATOM 2078 C CA . ALA A 1 271 ? -2.107 8.765 -9.511 1.00 76.50 271 ALA A CA 1
ATOM 2079 C C . ALA A 1 271 ? -2.093 7.327 -8.966 1.00 76.50 271 ALA A C 1
ATOM 2081 O O . ALA A 1 271 ? -2.850 6.486 -9.442 1.00 76.50 271 ALA A O 1
ATOM 2082 N N . HIS A 1 272 ? -1.303 7.054 -7.921 1.00 76.81 272 HIS A N 1
ATOM 2083 C CA . HIS A 1 272 ? -1.287 5.748 -7.251 1.00 76.81 272 HIS A CA 1
ATOM 2084 C C . HIS A 1 272 ? -2.619 5.388 -6.573 1.00 76.81 272 HIS A C 1
ATOM 2086 O O . HIS A 1 272 ? -3.030 4.227 -6.587 1.00 76.81 272 HIS A O 1
ATOM 2092 N N . MET A 1 273 ? -3.298 6.366 -5.971 1.00 74.75 273 MET A N 1
ATOM 2093 C CA . MET A 1 273 ? -4.585 6.127 -5.308 1.00 74.75 273 MET A CA 1
ATOM 2094 C C . MET A 1 273 ? -5.729 5.902 -6.309 1.00 74.75 273 MET A C 1
ATOM 2096 O O . MET A 1 273 ? -6.723 5.249 -5.971 1.00 74.75 273 MET A O 1
ATOM 2100 N N . GLY A 1 274 ? -5.572 6.362 -7.554 1.00 74.50 274 GLY A N 1
ATOM 2101 C CA . GLY A 1 274 ? -6.530 6.140 -8.635 1.00 74.50 274 GLY A CA 1
ATOM 2102 C C . GLY A 1 274 ? -7.892 6.756 -8.318 1.00 74.50 274 GLY A C 1
ATOM 2103 O O . GLY A 1 274 ? -7.967 7.874 -7.807 1.00 74.50 274 GLY A O 1
ATOM 2104 N N . ASP A 1 275 ? -8.976 6.031 -8.603 1.00 71.88 275 ASP A N 1
ATOM 2105 C CA . ASP A 1 275 ? -10.368 6.499 -8.460 1.00 71.88 275 ASP A CA 1
ATOM 2106 C C . ASP A 1 275 ? -11.011 6.333 -7.088 1.00 71.88 275 ASP A C 1
ATOM 2108 O O . ASP A 1 275 ? -12.193 6.628 -6.909 1.00 71.88 275 ASP A O 1
ATOM 2112 N N . ARG A 1 276 ? -10.213 5.963 -6.089 1.00 74.94 276 ARG A N 1
ATOM 2113 C CA . ARG A 1 276 ? -10.665 5.877 -4.701 1.00 74.94 276 ARG A CA 1
ATOM 2114 C C . ARG A 1 276 ? -11.134 7.232 -4.182 1.00 74.94 276 ARG A C 1
ATOM 2116 O O . ARG A 1 276 ? -10.579 8.279 -4.524 1.00 74.94 276 ARG A O 1
ATOM 2123 N N . ASN A 1 277 ? -12.114 7.199 -3.286 1.00 74.38 277 ASN A N 1
ATOM 2124 C CA . ASN A 1 277 ? -12.386 8.317 -2.399 1.00 74.38 277 ASN A CA 1
ATOM 2125 C C . ASN A 1 277 ? -11.158 8.517 -1.503 1.00 74.38 277 ASN A C 1
ATOM 2127 O O . ASN A 1 277 ? -10.699 7.576 -0.853 1.00 74.38 277 ASN A O 1
ATOM 2131 N N . VAL A 1 278 ? -10.596 9.722 -1.493 1.00 82.81 278 VAL A N 1
ATOM 2132 C CA . VAL A 1 278 ? -9.339 9.992 -0.791 1.00 82.81 278 VAL A CA 1
ATOM 2133 C C . VAL A 1 278 ? -9.633 10.777 0.471 1.00 82.81 278 VAL A C 1
ATOM 2135 O O . VAL A 1 278 ? -10.230 11.847 0.406 1.00 82.81 278 VAL A O 1
ATOM 2138 N N . SER A 1 279 ? -9.176 10.266 1.608 1.00 85.56 279 SER A N 1
ATOM 2139 C CA . SER A 1 279 ? -9.270 10.935 2.903 1.00 85.56 279 SER A CA 1
ATOM 2140 C C . SER A 1 279 ? -7.919 11.488 3.355 1.00 85.56 279 SER A C 1
ATOM 2142 O O . SER A 1 279 ? -6.872 10.978 2.962 1.00 85.56 279 SER A O 1
ATOM 2144 N N . LEU A 1 280 ? -7.924 12.523 4.191 1.00 86.88 280 LEU A N 1
ATOM 2145 C CA . LEU A 1 280 ? -6.735 12.996 4.903 1.00 86.88 280 LEU A CA 1
ATOM 2146 C C . LEU A 1 280 ? -7.113 13.682 6.211 1.00 86.88 280 LEU A C 1
ATOM 2148 O O . LEU A 1 280 ? -8.187 14.273 6.314 1.00 86.88 280 LEU A O 1
ATOM 2152 N N . TYR A 1 281 ? -6.208 13.656 7.186 1.00 84.19 281 TYR A N 1
ATOM 2153 C CA . TYR A 1 281 ? -6.291 14.531 8.354 1.00 84.19 281 TYR A CA 1
ATOM 2154 C C . TYR A 1 281 ? -5.551 15.834 8.061 1.00 84.19 281 TYR A C 1
ATOM 2156 O O . TYR A 1 281 ? -4.349 15.834 7.780 1.00 84.19 281 TYR A O 1
ATOM 2164 N N . ALA A 1 282 ? -6.262 16.960 8.108 1.00 79.38 282 ALA A N 1
ATOM 2165 C CA . ALA A 1 282 ? -5.645 18.264 7.901 1.00 79.38 282 ALA A CA 1
ATOM 2166 C C . ALA A 1 282 ? -5.291 18.921 9.235 1.00 79.38 282 ALA A C 1
ATOM 2168 O O . ALA A 1 282 ? -6.077 18.914 10.179 1.00 79.38 282 ALA A O 1
ATOM 2169 N N . SER A 1 283 ? -4.126 19.566 9.292 1.00 78.75 283 SER A N 1
ATOM 2170 C CA . SER A 1 283 ? -3.903 20.621 10.279 1.00 78.75 283 SER A CA 1
ATOM 2171 C C . SER A 1 283 ? -4.694 21.866 9.882 1.00 78.75 283 SER A C 1
ATOM 2173 O O . SER A 1 283 ? -4.905 22.106 8.690 1.00 78.75 283 SER A O 1
ATOM 2175 N N . ASP A 1 284 ? -5.077 22.695 10.854 1.00 74.62 284 ASP A N 1
ATOM 2176 C CA . ASP A 1 284 ? -5.869 23.911 10.608 1.00 74.62 284 ASP A CA 1
ATOM 2177 C C . ASP A 1 284 ? -5.254 24.820 9.531 1.00 74.62 284 ASP A C 1
ATOM 2179 O O . ASP A 1 284 ? -5.958 25.341 8.666 1.00 74.62 284 ASP A O 1
ATOM 2183 N N . LEU A 1 285 ? -3.920 24.935 9.515 1.00 75.44 285 LEU A N 1
ATOM 2184 C CA . LEU A 1 285 ? -3.173 25.729 8.532 1.00 75.44 285 LEU A CA 1
ATOM 2185 C C . LEU A 1 285 ? -3.288 25.196 7.095 1.00 75.44 285 LEU A C 1
ATOM 2187 O O . LEU A 1 285 ? -3.082 25.942 6.141 1.00 75.44 285 LEU A O 1
ATOM 2191 N N . MET A 1 286 ? -3.588 23.909 6.928 1.00 76.19 286 MET A N 1
ATOM 2192 C CA . MET A 1 286 ? -3.617 23.240 5.628 1.00 76.19 286 MET A CA 1
ATOM 2193 C C . MET A 1 286 ? -5.034 23.045 5.083 1.00 76.19 286 MET A C 1
ATOM 2195 O O . MET A 1 286 ? -5.177 22.798 3.887 1.00 76.19 286 MET A O 1
ATOM 2199 N N . VAL A 1 287 ? -6.083 23.207 5.902 1.00 74.56 287 VAL A N 1
ATOM 2200 C CA . VAL A 1 287 ? -7.489 23.033 5.483 1.00 74.56 287 VAL A CA 1
ATOM 2201 C C . VAL A 1 287 ? -7.824 23.899 4.269 1.00 74.56 287 VAL A C 1
ATOM 2203 O O . VAL A 1 287 ? -8.356 23.397 3.281 1.00 74.56 287 VAL A O 1
ATOM 2206 N N . ALA A 1 288 ? -7.477 25.190 4.315 1.00 72.06 288 ALA A N 1
ATOM 2207 C CA . ALA A 1 288 ? -7.744 26.111 3.211 1.00 72.06 288 ALA A CA 1
ATOM 2208 C C . ALA A 1 288 ? -7.030 25.670 1.926 1.00 72.06 288 ALA A C 1
ATOM 2210 O O . ALA A 1 288 ? -7.636 25.663 0.857 1.00 72.06 288 ALA A O 1
ATOM 2211 N N . LYS A 1 289 ? -5.773 25.222 2.041 1.00 74.31 289 LYS A N 1
ATOM 2212 C CA . LYS A 1 289 ? -5.001 24.715 0.905 1.00 74.31 289 LYS A CA 1
ATOM 2213 C C . LYS A 1 289 ? -5.647 23.466 0.302 1.00 74.31 289 LYS A C 1
ATOM 2215 O O . LYS A 1 289 ? -5.830 23.418 -0.909 1.00 74.31 289 LYS A O 1
ATOM 2220 N N . TYR A 1 290 ? -6.017 22.486 1.129 1.00 76.56 290 TYR A N 1
ATOM 2221 C CA . TYR A 1 290 ? -6.662 21.252 0.669 1.00 76.56 290 TYR A CA 1
ATOM 2222 C C . TYR A 1 290 ? -8.009 21.509 -0.000 1.00 76.56 290 TYR A C 1
ATOM 2224 O O . TYR A 1 290 ? -8.293 20.934 -1.049 1.00 76.56 290 TYR A O 1
ATOM 2232 N N . LYS A 1 291 ? -8.799 22.435 0.541 1.00 68.44 291 LYS A N 1
ATOM 2233 C CA . LYS A 1 291 ? -10.075 22.825 -0.052 1.00 68.44 291 LYS A CA 1
ATOM 2234 C C . LYS A 1 291 ? -9.913 23.540 -1.390 1.00 68.44 291 LYS A C 1
ATOM 2236 O O . LYS A 1 291 ? -10.571 23.170 -2.354 1.00 68.44 291 LYS A O 1
ATOM 2241 N N . VAL A 1 292 ? -9.062 24.564 -1.445 1.00 64.56 292 VAL A N 1
ATOM 2242 C CA . VAL A 1 292 ? -8.937 25.438 -2.622 1.00 64.56 292 VAL A CA 1
ATOM 2243 C C . VAL A 1 292 ? -8.183 24.757 -3.757 1.00 64.56 292 VAL A C 1
ATOM 2245 O O . VAL A 1 292 ? -8.620 24.824 -4.899 1.00 64.56 292 VAL A O 1
ATOM 2248 N N . HIS A 1 293 ? -7.064 24.097 -3.457 1.00 63.88 293 HIS A N 1
ATOM 2249 C CA . HIS A 1 293 ? -6.169 23.576 -4.492 1.00 63.88 293 HIS A CA 1
ATOM 2250 C C . HIS A 1 293 ? -6.388 22.099 -4.811 1.00 63.88 293 HIS A C 1
ATOM 2252 O O . HIS A 1 293 ? -5.945 21.642 -5.858 1.00 63.88 293 HIS A O 1
ATOM 2258 N N . PHE A 1 294 ? -7.044 21.350 -3.921 1.00 66.56 294 PHE A N 1
ATOM 2259 C CA . PHE A 1 294 ? -7.189 19.900 -4.066 1.00 66.56 294 PHE A CA 1
ATOM 2260 C C . PHE A 1 294 ? -8.637 19.408 -3.926 1.00 66.56 294 PHE A C 1
ATOM 2262 O O . PHE A 1 294 ? -8.862 18.201 -3.954 1.00 66.56 294 PHE A O 1
ATOM 2269 N N . SER A 1 295 ? -9.611 20.320 -3.806 1.00 68.75 295 SER A N 1
ATOM 2270 C CA . SER A 1 295 ? -11.053 20.021 -3.745 1.00 68.75 295 SER A CA 1
ATOM 2271 C C . SER A 1 295 ? -11.470 19.101 -2.592 1.00 68.75 295 SER A C 1
ATOM 2273 O O . SER A 1 295 ? -12.468 18.390 -2.673 1.00 68.75 295 SER A O 1
ATOM 2275 N N . PHE A 1 296 ? -10.719 19.127 -1.492 1.00 68.75 296 PHE A N 1
ATOM 2276 C CA . PHE A 1 296 ? -11.054 18.380 -0.285 1.00 68.75 296 PHE A CA 1
ATOM 2277 C C . PHE A 1 296 ? -12.091 19.133 0.565 1.00 68.75 296 PHE A C 1
ATOM 2279 O O . PHE A 1 296 ? -11.934 20.321 0.857 1.00 68.75 296 PHE A O 1
ATOM 2286 N N . VAL A 1 297 ? -13.135 18.442 1.017 1.00 68.81 297 VAL A N 1
ATOM 2287 C CA . VAL A 1 297 ? -14.183 18.982 1.891 1.00 68.81 297 VAL A CA 1
ATOM 2288 C C . VAL A 1 297 ? -14.105 18.347 3.281 1.00 68.81 297 VAL A C 1
ATOM 2290 O O . VAL A 1 297 ? -13.911 17.136 3.380 1.00 68.81 297 VAL A O 1
ATOM 2293 N N . PRO A 1 298 ? -14.225 19.134 4.364 1.00 66.81 298 PRO A N 1
ATOM 2294 C CA . PRO A 1 298 ? -14.265 18.590 5.717 1.00 66.81 298 PRO A CA 1
ATOM 2295 C C . PRO A 1 298 ? -15.583 17.845 5.958 1.00 66.81 298 PRO A C 1
ATOM 2297 O O . PRO A 1 298 ? -16.636 18.324 5.545 1.00 66.81 298 PRO A O 1
ATOM 2300 N N . GLU A 1 299 ? -15.522 16.711 6.655 1.00 66.81 299 GLU A N 1
ATOM 2301 C CA . GLU A 1 299 ? -16.712 15.943 7.057 1.00 66.81 299 GLU A CA 1
ATOM 2302 C C . GLU A 1 299 ? -16.941 16.025 8.574 1.00 66.81 299 GLU A C 1
ATOM 2304 O O . GLU A 1 299 ? -17.938 16.582 9.027 1.00 66.81 299 GLU A O 1
ATOM 2309 N N . ARG A 1 300 ? -15.990 15.513 9.364 1.00 75.50 300 ARG A N 1
ATOM 2310 C CA . ARG A 1 300 ? -16.031 15.458 10.838 1.00 75.50 300 ARG A CA 1
ATOM 2311 C C . ARG A 1 300 ? -14.659 15.755 11.436 1.00 75.50 300 ARG A C 1
ATOM 2313 O O . ARG A 1 300 ? -13.684 15.904 10.694 1.00 75.50 300 ARG A O 1
ATOM 2320 N N . ARG A 1 301 ? -14.548 15.851 12.762 1.00 80.56 301 ARG A N 1
ATOM 2321 C CA . ARG A 1 301 ? -13.264 16.109 13.431 1.00 80.56 301 ARG A CA 1
ATOM 2322 C C . ARG A 1 301 ? -12.804 14.917 14.252 1.00 80.56 301 ARG A C 1
ATOM 2324 O O . ARG A 1 301 ? -13.557 14.348 15.036 1.00 80.56 301 ARG A O 1
ATOM 2331 N N . LEU A 1 302 ? -11.532 14.575 14.095 1.00 85.62 302 LEU A N 1
ATOM 2332 C CA . LEU A 1 302 ? -10.818 13.727 15.031 1.00 85.62 302 LEU A CA 1
ATOM 2333 C C . LEU A 1 302 ? -10.326 14.607 16.182 1.00 85.62 302 LEU A C 1
ATOM 2335 O O . LEU A 1 302 ? -9.562 15.547 15.972 1.00 85.62 302 LEU A O 1
ATOM 2339 N N . VAL A 1 303 ? -10.792 14.334 17.393 1.00 90.38 303 VAL A N 1
ATOM 2340 C CA . VAL A 1 303 ? -10.428 15.061 18.608 1.00 90.38 303 VAL A CA 1
ATOM 2341 C C . VAL A 1 303 ? -9.268 14.343 19.282 1.00 90.38 303 VAL A C 1
ATOM 2343 O O . VAL A 1 303 ? -9.338 13.146 19.564 1.00 90.38 303 VAL A O 1
ATOM 2346 N N . HIS A 1 304 ? -8.194 15.085 19.546 1.00 91.62 304 HIS A N 1
ATOM 2347 C CA . HIS A 1 304 ? -6.979 14.559 20.154 1.00 91.62 304 HIS A CA 1
ATOM 2348 C C . HIS A 1 304 ? -6.988 14.879 21.643 1.00 91.62 304 HIS A C 1
ATOM 2350 O O . HIS A 1 304 ? -6.945 16.048 22.033 1.00 91.62 304 HIS A O 1
ATOM 2356 N N . PHE A 1 305 ? -6.971 13.852 22.481 1.00 94.50 305 PHE A N 1
ATOM 2357 C CA . PHE A 1 305 ? -6.744 13.971 23.915 1.00 94.50 305 PHE A CA 1
ATOM 2358 C C . PHE A 1 305 ? -5.330 13.502 24.253 1.00 94.50 305 PHE A C 1
ATOM 2360 O O . PHE A 1 305 ? -4.877 12.477 23.751 1.00 94.50 305 PHE A O 1
ATOM 2367 N N . THR A 1 306 ? -4.620 14.261 25.089 1.00 94.50 306 THR A N 1
ATOM 2368 C CA . THR A 1 306 ? -3.264 13.920 25.535 1.00 94.50 306 THR A CA 1
ATOM 2369 C C . THR A 1 306 ? -3.110 14.109 27.037 1.00 94.50 306 THR A C 1
ATOM 2371 O O . THR A 1 306 ? -3.696 15.027 27.617 1.00 94.50 306 THR A O 1
ATOM 2374 N N . GLY A 1 307 ? -2.287 13.286 27.674 1.00 93.38 307 GLY A N 1
ATOM 2375 C CA . GLY A 1 307 ? -1.945 13.448 29.085 1.00 93.38 307 GLY A CA 1
ATOM 2376 C C . GLY A 1 307 ? -1.357 12.189 29.700 1.00 93.38 307 GLY A C 1
ATOM 2377 O O . GLY A 1 307 ? -1.336 11.135 29.071 1.00 93.38 307 GLY A O 1
ATOM 2378 N N . ASN A 1 308 ? -0.878 12.299 30.935 1.00 92.25 308 ASN A N 1
ATOM 2379 C CA . ASN A 1 308 ? -0.522 11.121 31.722 1.00 92.25 308 ASN A CA 1
ATOM 2380 C C . ASN A 1 308 ? -1.806 10.482 32.253 1.00 92.25 308 ASN A C 1
ATOM 2382 O O . ASN A 1 308 ? -2.700 11.197 32.704 1.00 92.25 308 ASN A O 1
ATOM 2386 N N . VAL A 1 309 ? -1.880 9.152 32.224 1.00 90.25 309 VAL A N 1
ATOM 2387 C CA . VAL A 1 309 ? -3.052 8.423 32.716 1.00 90.25 309 VAL A CA 1
ATOM 2388 C C . VAL A 1 309 ? -3.165 8.604 34.229 1.00 90.25 309 VAL A C 1
ATOM 2390 O O . VAL A 1 309 ? -2.307 8.147 34.984 1.00 90.25 309 VAL A O 1
ATOM 2393 N N . THR A 1 310 ? -4.237 9.246 34.685 1.00 81.00 310 THR A N 1
ATOM 2394 C CA . THR A 1 310 ? -4.611 9.314 36.103 1.00 81.00 310 THR A CA 1
ATOM 2395 C C . THR A 1 310 ? -5.917 8.551 36.247 1.00 81.00 310 THR A C 1
ATOM 2397 O O . THR A 1 310 ? -6.981 9.077 35.931 1.00 81.00 310 THR A O 1
ATOM 2400 N N . ASN A 1 311 ? -5.830 7.267 36.590 1.00 65.81 311 ASN A N 1
ATOM 2401 C CA . ASN A 1 311 ? -6.955 6.344 36.467 1.00 65.81 311 ASN A CA 1
ATOM 2402 C C . ASN A 1 311 ? -8.040 6.634 37.522 1.00 65.81 311 ASN A C 1
ATOM 2404 O O . ASN A 1 311 ? -7.968 6.122 38.638 1.00 65.81 311 ASN A O 1
ATOM 2408 N N . ASN A 1 312 ? -9.033 7.453 37.170 1.00 61.50 312 ASN A N 1
ATOM 2409 C CA . ASN A 1 312 ? -10.139 7.821 38.047 1.00 61.50 312 ASN A CA 1
ATOM 2410 C C . ASN A 1 312 ? -11.441 7.211 37.508 1.00 61.50 312 ASN A C 1
ATOM 2412 O O . ASN A 1 312 ? -12.049 7.744 36.581 1.00 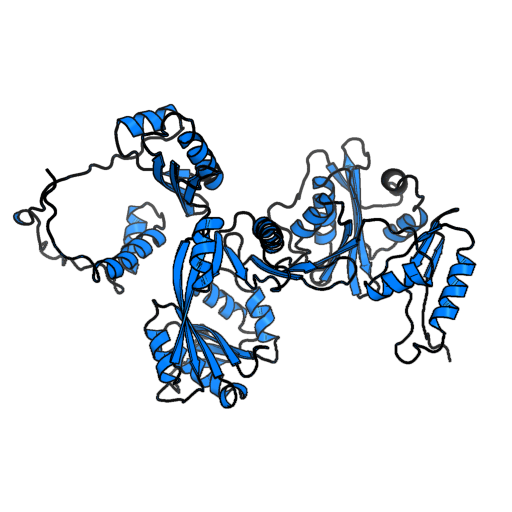61.50 312 ASN A O 1
ATOM 2416 N N . ASN A 1 313 ? -11.906 6.131 38.141 1.00 77.00 313 ASN A N 1
ATOM 2417 C CA . ASN A 1 313 ? -13.258 5.579 37.969 1.00 77.00 313 ASN A CA 1
ATOM 2418 C C . ASN A 1 313 ? -13.574 4.941 36.596 1.00 77.00 313 ASN A C 1
ATOM 2420 O O . ASN A 1 313 ? -14.698 5.077 36.106 1.00 77.00 313 ASN A O 1
ATOM 2424 N N . LEU A 1 314 ? -12.618 4.240 35.973 1.00 87.19 314 LEU A N 1
ATOM 2425 C CA . LEU A 1 314 ? -12.920 3.343 34.845 1.00 87.19 314 LEU A CA 1
ATOM 2426 C C . LEU A 1 314 ? -13.489 2.003 35.328 1.00 87.19 314 LEU A C 1
ATOM 2428 O O . LEU A 1 314 ? -13.218 1.565 36.445 1.00 87.19 314 LEU A O 1
ATOM 2432 N N . VAL A 1 315 ? -14.247 1.331 34.459 1.00 91.94 315 VAL A N 1
ATOM 2433 C CA . VAL A 1 315 ? -14.735 -0.034 34.702 1.00 91.94 315 VAL A CA 1
ATOM 2434 C C . VAL A 1 315 ? -13.566 -1.016 34.842 1.00 91.94 315 VAL A C 1
ATOM 2436 O O . VAL A 1 315 ? -12.740 -1.153 33.941 1.00 91.94 315 VAL A O 1
ATOM 2439 N N . ASP A 1 316 ? -13.528 -1.747 35.958 1.00 87.81 316 ASP A N 1
ATOM 2440 C CA . ASP A 1 316 ? -12.470 -2.725 36.249 1.00 87.81 316 ASP A CA 1
ATOM 2441 C C . ASP A 1 316 ? -12.836 -4.180 35.925 1.00 87.81 316 ASP A C 1
ATOM 2443 O O . ASP A 1 316 ? -11.934 -4.998 35.711 1.00 87.81 316 ASP A O 1
ATOM 2447 N N . SER A 1 317 ? -14.131 -4.502 35.877 1.00 93.31 317 SER A N 1
ATOM 2448 C CA . SER A 1 317 ? -14.670 -5.828 35.549 1.00 93.31 317 SER A CA 1
ATOM 2449 C C . SER A 1 317 ? -16.125 -5.728 35.096 1.00 93.31 317 SER A C 1
ATOM 2451 O O . SER A 1 317 ? -16.870 -4.890 35.604 1.00 93.31 317 SER A O 1
ATOM 2453 N N . ILE A 1 318 ? -16.542 -6.615 34.193 1.00 96.44 318 ILE A N 1
ATOM 2454 C CA . ILE A 1 318 ? -17.939 -6.793 33.776 1.00 96.44 318 ILE A CA 1
ATOM 2455 C C . ILE A 1 318 ? -18.241 -8.289 33.841 1.00 96.44 318 ILE A C 1
ATOM 2457 O O . ILE A 1 318 ? -17.446 -9.091 33.350 1.00 96.44 318 ILE A O 1
ATOM 2461 N N . ASP A 1 319 ? -19.362 -8.657 34.458 1.00 96.50 319 ASP A N 1
ATOM 2462 C CA . ASP A 1 319 ? -19.769 -10.059 34.569 1.00 96.50 319 ASP A CA 1
ATOM 2463 C C . ASP A 1 319 ? -20.015 -10.685 33.184 1.00 96.50 319 ASP A C 1
ATOM 2465 O O . ASP A 1 319 ? -20.513 -10.023 32.271 1.00 96.50 319 ASP A O 1
ATOM 2469 N N . GLY A 1 320 ? -19.609 -11.944 33.007 1.00 95.25 320 GLY A N 1
ATOM 2470 C CA . GLY A 1 320 ? -19.710 -12.664 31.729 1.00 95.25 320 GLY A CA 1
ATOM 2471 C C . GLY A 1 320 ? -18.787 -12.175 30.597 1.00 95.25 320 GLY A C 1
ATOM 2472 O O . GLY A 1 320 ? -18.877 -12.697 29.483 1.00 95.25 320 GLY A O 1
ATOM 2473 N N . ILE A 1 321 ? -17.897 -11.201 30.846 1.00 97.88 321 ILE A N 1
ATOM 2474 C CA . ILE A 1 321 ? -16.936 -10.678 29.860 1.00 97.88 321 ILE A CA 1
ATOM 2475 C C . ILE A 1 321 ? -15.504 -11.054 30.235 1.00 97.88 321 ILE A C 1
ATOM 2477 O O . ILE A 1 321 ? -15.024 -10.761 31.328 1.00 97.88 321 ILE A O 1
ATOM 2481 N N . SER A 1 322 ? -14.786 -11.641 29.281 1.00 97.50 322 SER A N 1
ATOM 2482 C CA . SER A 1 322 ? -13.361 -11.955 29.394 1.00 97.50 322 SER A CA 1
ATOM 2483 C C . SER A 1 322 ? -12.539 -11.110 28.426 1.00 97.50 322 SER A C 1
ATOM 2485 O O . SER A 1 322 ? -12.965 -10.852 27.301 1.00 97.50 322 SER A O 1
ATOM 2487 N N . LEU A 1 323 ? -11.341 -10.694 28.850 1.00 98.06 323 LEU A N 1
ATOM 2488 C CA . LEU A 1 323 ? -10.369 -10.039 27.974 1.00 98.06 323 LEU A CA 1
ATOM 2489 C C . LEU A 1 323 ? -9.223 -10.993 27.653 1.00 98.06 323 LEU A C 1
ATOM 2491 O O . LEU A 1 323 ? -8.518 -11.444 28.561 1.00 98.06 323 LEU A O 1
ATOM 2495 N N . VAL A 1 324 ? -8.988 -11.238 26.369 1.00 96.31 324 VAL A N 1
ATOM 2496 C CA . VAL A 1 324 ? -7.880 -12.076 25.893 1.00 96.31 324 VAL A CA 1
ATOM 2497 C C . VAL A 1 324 ? -6.991 -11.291 24.921 1.00 96.31 324 VAL A C 1
ATOM 2499 O O . VAL A 1 324 ? -7.475 -10.350 24.291 1.00 96.31 324 VAL A O 1
ATOM 2502 N N . PRO A 1 325 ? -5.685 -11.598 24.816 1.00 94.38 325 PRO A N 1
ATOM 2503 C CA . PRO A 1 325 ? -4.834 -11.024 23.773 1.00 94.38 325 PRO A CA 1
ATOM 2504 C C . PRO A 1 325 ? -5.349 -11.378 22.375 1.00 94.38 325 PRO A C 1
ATOM 2506 O O . PRO A 1 325 ? -5.962 -12.429 22.187 1.00 94.38 325 PRO A O 1
ATOM 2509 N N . ILE A 1 326 ? -5.075 -10.524 21.393 1.00 91.69 326 ILE A N 1
ATOM 2510 C CA . ILE A 1 326 ? -5.336 -10.829 19.986 1.00 91.69 326 ILE A CA 1
ATOM 2511 C C . ILE A 1 326 ? -4.182 -11.689 19.473 1.00 91.69 326 ILE A C 1
ATOM 2513 O O . ILE A 1 326 ? -3.019 -11.285 19.516 1.00 91.69 326 ILE A O 1
ATOM 2517 N N . ASP A 1 327 ? -4.494 -12.882 18.982 1.00 88.69 327 ASP A N 1
ATOM 2518 C CA . ASP A 1 327 ? -3.517 -13.827 18.460 1.00 88.69 327 ASP A CA 1
ATOM 2519 C C . ASP A 1 327 ? -4.074 -14.616 17.265 1.00 88.69 327 ASP A C 1
ATOM 2521 O O . ASP A 1 327 ? -5.177 -14.377 16.774 1.00 88.69 327 ASP A O 1
ATOM 2525 N N . LYS A 1 328 ? -3.296 -15.579 16.761 1.00 86.62 328 LYS A N 1
ATOM 2526 C CA . LYS A 1 328 ? -3.683 -16.384 15.592 1.00 86.62 328 LYS A CA 1
ATOM 2527 C C . LYS A 1 328 ? -5.002 -17.147 15.767 1.00 86.62 328 LYS A C 1
ATOM 2529 O O . LYS A 1 328 ? -5.588 -17.518 14.756 1.00 86.62 328 LYS A O 1
ATOM 2534 N N . SER A 1 329 ? -5.425 -17.432 16.997 1.00 90.25 329 SER A N 1
ATOM 2535 C CA . SER A 1 329 ? -6.630 -18.213 17.283 1.00 90.25 329 SER A CA 1
ATOM 2536 C C . SER A 1 329 ? -7.918 -17.392 17.209 1.00 90.25 329 SER A C 1
ATOM 2538 O O . SER A 1 329 ? -8.954 -17.967 16.902 1.00 90.25 329 SER A O 1
ATOM 2540 N N . ASN A 1 330 ? -7.858 -16.073 17.439 1.00 92.19 330 ASN A N 1
ATOM 2541 C CA . ASN A 1 330 ? -9.041 -15.199 17.498 1.00 92.19 330 ASN A CA 1
ATOM 2542 C C . ASN A 1 330 ? -9.012 -14.014 16.513 1.00 92.19 330 ASN A C 1
ATOM 2544 O O . ASN A 1 330 ? -10.008 -13.308 16.372 1.00 92.19 330 ASN A O 1
ATOM 2548 N N . ILE A 1 331 ? -7.903 -13.795 15.799 1.00 90.44 331 ILE A N 1
ATOM 2549 C CA . ILE A 1 331 ? -7.754 -12.664 14.870 1.00 90.44 331 ILE A CA 1
ATOM 2550 C C . ILE A 1 331 ? -8.819 -12.635 13.768 1.00 90.44 331 ILE A C 1
ATOM 2552 O O . ILE A 1 331 ? -9.225 -11.552 13.356 1.00 90.44 331 ILE A O 1
ATOM 2556 N N . GLY A 1 332 ? -9.294 -13.798 13.308 1.00 92.12 332 GLY A N 1
ATOM 2557 C CA . GLY A 1 332 ? -10.359 -13.878 12.305 1.00 92.12 332 GLY A CA 1
ATOM 2558 C C . GLY A 1 332 ? -11.651 -13.214 12.786 1.00 92.12 332 GLY A C 1
ATOM 2559 O O . GLY A 1 332 ? -12.195 -12.360 12.091 1.00 92.12 332 GLY A O 1
ATOM 2560 N N . ASP A 1 333 ? -12.079 -13.521 14.012 1.00 95.19 333 ASP A N 1
ATOM 2561 C CA . ASP A 1 333 ? -13.294 -12.953 14.604 1.00 95.19 333 ASP A CA 1
ATOM 2562 C C . ASP A 1 333 ? -13.144 -11.454 14.902 1.00 95.19 333 ASP A C 1
ATOM 2564 O O . ASP A 1 333 ? -14.097 -10.687 14.761 1.00 95.19 333 ASP A O 1
ATOM 2568 N N . VAL A 1 334 ? -11.937 -11.013 15.276 1.00 95.06 334 VAL A N 1
ATOM 2569 C CA . VAL A 1 334 ? -11.629 -9.585 15.464 1.00 95.06 334 VAL A CA 1
ATOM 2570 C C . VAL A 1 334 ? -11.711 -8.824 14.141 1.00 95.06 334 VAL A C 1
ATOM 2572 O O . VAL A 1 334 ? -12.269 -7.729 14.118 1.00 95.06 334 VAL A O 1
ATOM 2575 N N . ILE A 1 335 ? -11.181 -9.386 13.049 1.00 92.75 335 ILE A N 1
ATOM 2576 C CA . ILE A 1 335 ? -11.253 -8.781 11.711 1.00 92.75 335 ILE A CA 1
ATOM 2577 C C . ILE A 1 335 ? -12.711 -8.660 11.262 1.00 92.75 335 ILE A C 1
ATOM 2579 O O . ILE A 1 335 ? -13.104 -7.602 10.774 1.00 92.75 335 ILE A O 1
ATOM 2583 N N . GLU A 1 336 ? -13.525 -9.698 11.461 1.00 94.12 336 GLU A N 1
ATOM 2584 C CA . GLU A 1 336 ? -14.949 -9.643 11.118 1.00 94.12 336 GLU A CA 1
ATOM 2585 C C . GLU A 1 336 ? -15.696 -8.605 11.964 1.00 94.12 336 GLU A C 1
ATOM 2587 O O . GLU A 1 336 ? -16.441 -7.791 11.416 1.00 94.12 336 GLU A O 1
ATOM 2592 N N . TYR A 1 337 ? -15.447 -8.549 13.277 1.00 96.06 337 TYR A N 1
ATOM 2593 C CA . TYR A 1 337 ? -16.001 -7.500 14.136 1.00 96.06 337 TYR A CA 1
ATOM 2594 C C . TYR A 1 337 ? -15.581 -6.098 13.665 1.00 96.06 337 TYR A C 1
ATOM 2596 O O . TYR A 1 337 ? -16.438 -5.235 13.475 1.00 96.06 337 TYR A O 1
ATOM 2604 N N . ASP A 1 338 ? -14.292 -5.866 13.406 1.00 94.31 338 ASP A N 1
ATOM 2605 C CA . ASP A 1 338 ? -13.791 -4.579 12.912 1.00 94.31 338 ASP A CA 1
ATOM 2606 C C . ASP A 1 338 ? -14.451 -4.166 11.598 1.00 94.31 338 ASP A C 1
ATOM 2608 O O . ASP A 1 338 ? -14.877 -3.021 11.433 1.00 94.31 338 ASP A O 1
ATOM 2612 N N . LYS A 1 339 ? -14.599 -5.119 10.677 1.00 89.19 339 LYS A N 1
ATOM 2613 C CA . LYS A 1 339 ? -15.276 -4.907 9.402 1.00 89.19 339 LYS A CA 1
ATOM 2614 C C . LYS A 1 339 ? -16.720 -4.453 9.607 1.00 89.19 339 LYS A C 1
ATOM 2616 O O . LYS A 1 339 ? -17.183 -3.582 8.876 1.00 89.19 339 LYS A O 1
ATOM 2621 N N . THR A 1 340 ? -17.431 -4.964 10.618 1.00 89.56 340 THR A N 1
ATOM 2622 C CA . THR A 1 340 ? -18.780 -4.462 10.942 1.00 89.56 340 THR A CA 1
ATOM 2623 C C . THR A 1 340 ? -18.767 -3.021 11.456 1.00 89.56 340 THR A C 1
ATOM 2625 O O . THR A 1 340 ? -19.581 -2.213 11.014 1.00 89.56 340 THR A O 1
ATOM 2628 N N . VAL A 1 341 ? -17.818 -2.669 12.331 1.00 87.94 341 VAL A N 1
ATOM 2629 C CA . VAL A 1 341 ? -17.714 -1.329 12.938 1.00 87.94 341 VAL A CA 1
ATOM 2630 C C . VAL A 1 341 ? -17.232 -0.275 11.933 1.00 87.94 341 VAL A C 1
ATOM 2632 O O . VAL A 1 341 ? -17.555 0.907 12.050 1.00 87.94 341 VAL A O 1
ATOM 2635 N N . THR A 1 342 ? -16.477 -0.696 10.921 1.00 79.62 342 THR A N 1
ATOM 2636 C CA . THR A 1 342 ? -15.895 0.171 9.887 1.00 79.62 342 THR A CA 1
ATOM 2637 C C . THR A 1 342 ? -16.686 0.169 8.579 1.00 79.62 342 THR A C 1
ATOM 2639 O O . THR A 1 342 ? -16.150 0.529 7.534 1.00 79.62 342 THR A O 1
ATOM 2642 N N . ASN A 1 343 ? -17.973 -0.191 8.619 1.00 79.44 343 ASN A N 1
ATOM 2643 C CA . ASN A 1 343 ? -18.872 -0.185 7.460 1.00 79.44 343 ASN A CA 1
ATOM 2644 C C . ASN A 1 343 ? -18.369 -1.035 6.275 1.00 79.44 343 ASN A C 1
ATOM 2646 O O . ASN A 1 343 ? -18.502 -0.648 5.116 1.00 79.44 343 ASN A O 1
ATOM 2650 N N . GLY A 1 344 ? -17.804 -2.206 6.559 1.00 78.00 344 GLY A N 1
ATOM 2651 C CA . GLY A 1 344 ? -17.412 -3.195 5.556 1.00 78.00 344 GLY A CA 1
ATOM 2652 C C . GLY A 1 344 ? -15.960 -3.111 5.083 1.00 78.00 344 GLY A C 1
ATOM 2653 O O . GLY A 1 344 ? -15.558 -3.943 4.268 1.00 78.00 344 GLY A O 1
ATOM 2654 N N . VAL A 1 345 ? -15.165 -2.164 5.590 1.00 76.81 345 VAL A N 1
ATOM 2655 C CA . VAL A 1 345 ? -13.757 -2.000 5.197 1.00 76.81 345 VAL A CA 1
ATOM 2656 C C . VAL A 1 345 ? -12.914 -3.172 5.721 1.00 76.81 345 VAL A C 1
ATOM 2658 O O . VAL A 1 345 ? -12.819 -3.398 6.924 1.00 76.81 345 VAL A O 1
ATOM 2661 N N . ASP A 1 346 ? -12.265 -3.916 4.819 1.00 76.69 346 ASP A N 1
ATOM 2662 C CA . ASP A 1 346 ? -11.332 -4.989 5.192 1.00 76.69 346 ASP A CA 1
ATOM 2663 C C . ASP A 1 346 ? -9.965 -4.400 5.577 1.00 76.69 346 ASP A C 1
ATOM 2665 O O . ASP A 1 346 ? -9.183 -3.986 4.722 1.00 76.69 346 ASP A O 1
ATOM 2669 N N . ARG A 1 347 ? -9.669 -4.378 6.882 1.00 80.19 347 ARG A N 1
ATOM 2670 C CA . ARG A 1 347 ? -8.389 -3.903 7.436 1.00 80.19 347 ARG A CA 1
ATOM 2671 C C . ARG A 1 347 ? -7.493 -5.031 7.950 1.00 80.19 347 ARG A C 1
ATOM 2673 O O . ARG A 1 347 ? -6.614 -4.795 8.776 1.00 80.19 347 ARG A O 1
ATOM 2680 N N . ARG A 1 348 ? -7.656 -6.259 7.454 1.00 83.19 348 ARG A N 1
ATOM 2681 C CA . ARG A 1 348 ? -6.864 -7.450 7.825 1.00 83.19 348 ARG A CA 1
ATOM 2682 C C . ARG A 1 348 ? -5.355 -7.219 7.923 1.00 83.19 348 ARG A C 1
ATOM 2684 O O . ARG A 1 348 ? -4.741 -7.641 8.899 1.00 83.19 348 ARG A O 1
ATOM 2691 N N . LEU A 1 349 ? -4.757 -6.537 6.942 1.00 72.75 349 LEU A N 1
ATOM 2692 C CA . LEU A 1 349 ? -3.306 -6.309 6.903 1.00 72.75 349 LEU A CA 1
ATOM 2693 C C . LEU A 1 349 ? -2.807 -5.505 8.112 1.00 72.75 349 LEU A C 1
ATOM 2695 O O . LEU A 1 349 ? -1.703 -5.748 8.598 1.00 72.75 349 LEU A O 1
ATOM 2699 N N . MET A 1 350 ? -3.631 -4.584 8.626 1.00 77.06 350 MET A N 1
ATOM 2700 C CA . MET A 1 350 ? -3.343 -3.855 9.860 1.00 77.06 350 MET A CA 1
ATOM 2701 C C . MET A 1 350 ? -3.224 -4.838 11.026 1.00 77.06 350 MET A C 1
ATOM 2703 O O . MET A 1 350 ? -2.212 -4.841 11.720 1.00 77.06 350 MET A O 1
ATOM 2707 N N . PHE A 1 351 ? -4.211 -5.717 11.214 1.00 79.81 351 PHE A N 1
ATOM 2708 C CA . PHE A 1 351 ? -4.181 -6.700 12.295 1.00 79.81 351 PHE A CA 1
ATOM 2709 C C . PHE A 1 351 ? -3.014 -7.673 12.152 1.00 79.81 351 PHE A C 1
ATOM 2711 O O . PHE A 1 351 ? -2.313 -7.915 13.129 1.00 79.81 351 PHE A O 1
ATOM 2718 N N . GLU A 1 352 ? -2.738 -8.166 10.941 1.00 73.12 352 GLU A N 1
ATOM 2719 C CA . GLU A 1 352 ? -1.605 -9.057 10.678 1.00 73.12 352 GLU A CA 1
ATOM 2720 C C . GLU A 1 352 ? -0.238 -8.449 11.010 1.00 73.12 352 GLU A C 1
ATOM 2722 O O . GLU A 1 352 ? 0.704 -9.203 11.290 1.00 73.12 352 GLU A O 1
ATOM 2727 N N . ALA A 1 353 ? -0.118 -7.122 10.951 1.00 71.50 353 ALA A N 1
ATOM 2728 C CA . ALA A 1 353 ? 1.059 -6.390 11.393 1.00 71.50 353 ALA A CA 1
ATOM 2729 C C . ALA A 1 353 ? 1.042 -6.171 12.914 1.00 71.50 353 ALA A C 1
ATOM 2731 O O . ALA A 1 353 ? 2.017 -6.504 13.583 1.00 71.50 353 ALA A O 1
ATOM 2732 N N . LEU A 1 354 ? -0.075 -5.680 13.463 1.00 73.12 354 LEU A N 1
ATOM 2733 C CA . LEU A 1 354 ? -0.185 -5.228 14.852 1.00 73.12 354 LEU A CA 1
ATOM 2734 C C . LEU A 1 354 ? 0.183 -6.307 15.877 1.00 73.12 354 LEU A C 1
ATOM 2736 O O . LEU A 1 354 ? 1.047 -6.060 16.710 1.00 73.12 354 LEU A O 1
ATOM 2740 N N . TYR A 1 355 ? -0.391 -7.516 15.816 1.00 69.75 355 TYR A N 1
ATOM 2741 C CA . TYR A 1 355 ? -0.104 -8.532 16.848 1.00 69.75 355 TYR A CA 1
ATOM 2742 C C . TYR A 1 355 ? 1.323 -9.113 16.759 1.00 69.75 355 TYR A C 1
ATOM 2744 O O . TYR A 1 355 ? 1.758 -9.833 17.658 1.00 69.75 355 TYR A O 1
ATOM 2752 N N . LYS A 1 356 ? 2.057 -8.829 15.670 1.00 71.12 356 LYS A N 1
ATOM 2753 C CA . LYS A 1 356 ? 3.464 -9.221 15.489 1.00 71.12 356 LYS A CA 1
ATOM 2754 C C . LYS A 1 356 ? 4.444 -8.145 15.955 1.00 71.12 356 LYS A C 1
ATOM 2756 O O . LYS A 1 356 ? 5.636 -8.437 16.021 1.00 71.12 356 LYS A O 1
ATOM 2761 N N . THR A 1 357 ? 3.974 -6.933 16.244 1.00 72.19 357 THR A N 1
ATOM 2762 C CA . THR A 1 357 ? 4.810 -5.813 16.680 1.00 72.19 357 THR A CA 1
ATOM 2763 C C . THR A 1 357 ? 4.999 -5.877 18.200 1.00 72.19 357 THR A C 1
ATOM 2765 O O . THR A 1 357 ? 4.016 -5.702 18.928 1.00 72.19 357 THR A O 1
ATOM 2768 N N . PRO A 1 358 ? 6.227 -6.134 18.701 1.00 71.81 358 PRO A N 1
ATOM 2769 C CA . PRO A 1 358 ? 6.497 -6.277 20.136 1.00 71.81 358 PRO A CA 1
ATOM 2770 C C . PRO A 1 358 ? 6.125 -5.047 20.970 1.00 71.81 358 PRO A C 1
ATOM 2772 O O . PRO A 1 358 ? 5.814 -5.174 22.148 1.00 71.81 358 PRO A O 1
ATOM 2775 N N . GLU A 1 359 ? 6.130 -3.863 20.361 1.00 80.25 359 GLU A N 1
ATOM 2776 C CA . GLU A 1 359 ? 5.828 -2.573 20.988 1.00 80.25 359 GLU A CA 1
ATOM 2777 C C . GLU A 1 359 ? 4.318 -2.267 21.053 1.00 80.25 359 GLU A C 1
ATOM 2779 O O . GLU A 1 359 ? 3.918 -1.102 21.142 1.00 80.25 359 GLU A O 1
ATOM 2784 N N . THR A 1 360 ? 3.473 -3.302 20.976 1.00 87.12 360 THR A N 1
ATOM 2785 C CA . THR A 1 360 ? 2.012 -3.190 21.056 1.00 87.12 360 THR A CA 1
ATOM 2786 C C . THR A 1 360 ? 1.456 -3.949 22.260 1.00 87.12 360 THR A C 1
ATOM 2788 O O . THR A 1 360 ? 1.925 -5.027 22.624 1.00 87.12 360 THR A O 1
ATOM 2791 N N . VAL A 1 361 ? 0.388 -3.417 22.848 1.00 92.12 361 VAL A N 1
ATOM 2792 C CA . VAL A 1 361 ? -0.502 -4.147 23.753 1.00 92.12 361 VAL A CA 1
ATOM 2793 C C . VAL A 1 361 ? -1.882 -4.164 23.129 1.00 92.12 361 VAL A C 1
ATOM 2795 O O . VAL A 1 361 ? -2.423 -3.124 22.767 1.00 92.12 361 VAL A O 1
ATOM 2798 N N . ASN A 1 362 ? -2.472 -5.347 23.022 1.00 93.44 362 ASN A N 1
ATOM 2799 C CA . ASN A 1 362 ? -3.787 -5.519 22.433 1.00 93.44 362 ASN A CA 1
ATOM 2800 C C . ASN A 1 362 ? -4.652 -6.454 23.282 1.00 93.44 362 ASN A C 1
ATOM 2802 O O . ASN A 1 362 ? -4.160 -7.399 23.903 1.00 93.44 362 ASN A O 1
ATOM 2806 N N . LEU A 1 363 ? -5.943 -6.147 23.337 1.00 96.44 363 LEU A N 1
ATOM 2807 C CA . LEU A 1 363 ? -6.955 -6.940 24.022 1.00 96.44 363 LEU A CA 1
ATOM 2808 C C . LEU A 1 363 ? -8.228 -6.972 23.187 1.00 96.44 363 LEU A C 1
ATOM 2810 O O . LEU A 1 363 ? -8.620 -5.956 22.617 1.00 96.44 363 LEU A O 1
ATOM 2814 N N . VAL A 1 364 ? -8.899 -8.118 23.186 1.00 97.62 364 VAL A N 1
ATOM 2815 C CA . VAL A 1 364 ? -10.264 -8.293 22.690 1.00 97.62 364 VAL A CA 1
ATOM 2816 C C . VAL A 1 364 ? -11.173 -8.701 23.849 1.00 97.62 364 VAL A C 1
ATOM 2818 O O . VAL A 1 364 ? -10.795 -9.522 24.686 1.00 97.62 364 VAL A O 1
ATOM 2821 N N . ALA A 1 365 ? -12.358 -8.097 23.912 1.00 98.50 365 ALA A N 1
ATOM 2822 C CA . ALA A 1 365 ? -13.417 -8.446 24.845 1.00 98.50 365 ALA A CA 1
ATOM 2823 C C . ALA A 1 365 ? -14.337 -9.488 24.206 1.00 98.50 365 ALA A C 1
ATOM 2825 O O . ALA A 1 365 ? -14.893 -9.255 23.130 1.00 98.50 365 ALA A O 1
ATOM 2826 N N . ILE A 1 366 ? -14.513 -10.618 24.885 1.00 98.31 366 ILE A N 1
ATOM 2827 C CA . ILE A 1 366 ? -15.381 -11.718 24.463 1.00 98.31 366 ILE A CA 1
ATOM 2828 C C . ILE A 1 366 ? -16.387 -12.062 25.560 1.00 98.31 366 ILE A C 1
ATOM 2830 O O . ILE A 1 366 ? -16.089 -11.928 26.747 1.00 98.31 366 ILE A O 1
ATOM 2834 N N . ASN A 1 367 ? -17.577 -12.516 25.170 1.00 96.62 367 ASN A N 1
ATOM 2835 C CA . ASN A 1 367 ? -18.539 -13.092 26.112 1.00 96.62 367 ASN A CA 1
ATOM 2836 C C . ASN A 1 367 ? -18.326 -14.604 26.310 1.00 96.62 367 ASN A C 1
ATOM 2838 O O . ASN A 1 367 ? -17.481 -15.218 25.662 1.00 96.62 367 ASN A O 1
ATOM 2842 N N . GLU A 1 368 ? -19.160 -15.225 27.145 1.00 94.75 368 GLU A N 1
ATOM 2843 C CA . GLU A 1 368 ? -19.161 -16.676 27.419 1.00 94.75 368 GLU A CA 1
ATOM 2844 C C . GLU A 1 368 ? -19.316 -17.572 26.175 1.00 94.75 368 GLU A C 1
ATOM 2846 O O . GLU A 1 368 ? -18.983 -18.754 26.210 1.00 94.75 368 GLU A O 1
ATOM 2851 N N . LYS A 1 369 ? -19.816 -17.023 25.060 1.00 95.12 369 LYS A N 1
ATOM 2852 C CA . LYS A 1 369 ? -19.969 -17.719 23.773 1.00 95.12 369 LYS A CA 1
ATOM 2853 C C . LYS A 1 369 ? -18.821 -17.423 22.799 1.00 95.12 369 LYS A C 1
ATOM 2855 O O . LYS A 1 369 ? -18.966 -17.695 21.612 1.00 95.12 369 LYS A O 1
ATOM 2860 N N . ASN A 1 370 ? -17.719 -16.836 23.272 1.00 93.69 370 ASN A N 1
ATOM 2861 C CA . ASN A 1 370 ? -16.581 -16.367 22.471 1.00 93.69 370 ASN A CA 1
ATOM 2862 C C . ASN A 1 370 ? -16.934 -15.317 21.401 1.00 93.69 370 ASN A C 1
ATOM 2864 O O . ASN A 1 370 ? -16.157 -15.088 20.479 1.00 93.69 370 ASN A O 1
ATOM 2868 N N . LYS A 1 371 ? -18.086 -14.640 21.506 1.00 96.88 371 LYS A N 1
ATOM 2869 C CA . LYS A 1 371 ? -18.427 -13.547 20.587 1.00 96.88 371 LYS A CA 1
ATOM 2870 C C . LYS A 1 371 ? -17.611 -12.306 20.948 1.00 96.88 371 LYS A C 1
ATOM 2872 O O . LYS A 1 371 ? -17.665 -11.870 22.097 1.00 96.88 371 LYS A O 1
ATOM 2877 N N . VAL A 1 372 ? -16.938 -11.716 19.960 1.00 98.31 372 VAL A N 1
ATOM 2878 C CA . VAL A 1 372 ? -16.239 -10.427 20.084 1.00 98.31 372 VAL A CA 1
ATOM 2879 C C . VAL A 1 372 ? -17.240 -9.291 20.307 1.00 98.31 372 VAL A C 1
ATOM 2881 O O . VAL A 1 372 ? -18.222 -9.176 19.574 1.00 98.31 372 VAL A O 1
ATOM 2884 N N . LEU A 1 373 ? -16.975 -8.459 21.317 1.00 98.19 373 LEU A N 1
ATOM 2885 C CA . LEU A 1 373 ? -17.781 -7.283 21.687 1.00 98.19 373 LEU A CA 1
ATOM 2886 C C . LEU A 1 373 ? -16.992 -5.965 21.634 1.00 98.19 373 LEU A C 1
ATOM 2888 O O . LEU A 1 373 ? -17.499 -4.906 22.003 1.00 98.19 373 LEU A O 1
ATOM 2892 N N . GLY A 1 374 ? -15.711 -6.034 21.281 1.00 98.06 374 GLY A N 1
ATOM 2893 C CA . GLY A 1 374 ? -14.813 -4.889 21.262 1.00 98.06 374 GLY A CA 1
ATOM 2894 C C . GLY A 1 374 ? -13.353 -5.296 21.335 1.00 98.06 374 GLY A C 1
ATOM 2895 O O . GLY A 1 374 ? -13.022 -6.400 21.762 1.00 98.06 374 GLY A O 1
ATOM 2896 N N . TYR A 1 375 ? -12.468 -4.390 20.945 1.00 97.69 375 TYR A N 1
ATOM 2897 C CA . TYR A 1 375 ? -11.032 -4.564 21.076 1.00 97.69 375 TYR A CA 1
ATOM 2898 C C . TYR A 1 375 ? -10.328 -3.213 21.233 1.00 97.69 375 TYR A C 1
ATOM 2900 O O . TYR A 1 375 ? -10.862 -2.155 20.891 1.00 97.69 375 TYR A O 1
ATOM 2908 N N . CYS A 1 376 ? -9.118 -3.259 21.775 1.00 96.44 376 CYS A N 1
ATOM 2909 C CA . CYS A 1 376 ? -8.278 -2.097 22.010 1.00 96.44 376 CYS A CA 1
ATOM 2910 C C . CYS A 1 376 ? -6.834 -2.429 21.666 1.00 96.44 376 CYS A C 1
ATOM 2912 O O . CYS A 1 376 ? -6.336 -3.495 22.039 1.00 96.44 376 CYS A O 1
ATOM 2914 N N . VAL A 1 377 ? -6.170 -1.506 20.979 1.00 94.06 377 VAL A N 1
ATOM 2915 C CA . VAL A 1 377 ? -4.751 -1.598 20.652 1.00 94.06 377 VAL A CA 1
ATOM 2916 C C . VAL A 1 377 ? -4.046 -0.333 21.121 1.00 94.06 377 VAL A C 1
ATOM 2918 O O . VAL A 1 377 ? -4.462 0.785 20.816 1.00 94.06 377 VAL A O 1
ATOM 2921 N N . LEU A 1 378 ? -2.969 -0.529 21.872 1.00 93.12 378 LEU A N 1
ATOM 2922 C CA . LEU A 1 378 ? -2.023 0.503 22.262 1.00 93.12 378 LEU A CA 1
ATOM 2923 C C . LEU A 1 378 ? -0.682 0.188 21.626 1.00 93.12 378 LEU A C 1
ATOM 2925 O O . LEU A 1 378 ? -0.286 -0.976 21.562 1.00 93.12 378 LEU A O 1
ATOM 2929 N N . PHE A 1 379 ? 0.045 1.219 21.221 1.00 89.38 379 PHE A N 1
ATOM 2930 C CA . PHE A 1 379 ? 1.416 1.052 20.763 1.00 89.38 379 PHE A CA 1
ATOM 2931 C C . PHE A 1 379 ? 2.283 2.263 21.061 1.00 89.38 379 PHE A C 1
ATOM 2933 O O . PHE A 1 379 ? 1.820 3.408 21.078 1.00 89.38 379 PHE A O 1
ATOM 2940 N N . SER A 1 380 ? 3.561 1.994 21.310 1.00 83.69 380 SER A N 1
ATOM 2941 C CA . SER A 1 380 ? 4.569 3.035 21.474 1.00 83.69 380 SER A CA 1
ATOM 2942 C C . SER A 1 380 ? 4.872 3.654 20.118 1.00 83.69 380 SER A C 1
ATOM 2944 O O . SER A 1 380 ? 4.992 2.962 19.106 1.00 83.69 380 SER A O 1
ATOM 2946 N N . THR A 1 381 ? 4.996 4.976 20.084 1.00 73.62 381 THR A N 1
ATOM 2947 C CA . THR A 1 381 ? 5.378 5.687 18.862 1.00 73.62 381 THR A CA 1
ATOM 2948 C C . THR A 1 381 ? 6.855 6.067 18.907 1.00 73.62 381 THR A C 1
ATOM 2950 O O . THR A 1 381 ? 7.438 6.238 19.975 1.00 73.62 381 THR A O 1
ATOM 2953 N N . ASN A 1 382 ? 7.462 6.288 17.739 1.00 69.06 382 ASN A N 1
ATOM 2954 C CA . ASN A 1 382 ? 8.817 6.850 17.654 1.00 69.06 382 ASN A CA 1
ATOM 2955 C C . ASN A 1 382 ? 8.869 8.344 18.043 1.00 69.06 382 ASN A C 1
ATOM 2957 O O . ASN A 1 382 ? 9.941 8.951 18.033 1.00 69.06 382 ASN A O 1
ATOM 2961 N N . LEU A 1 383 ? 7.721 8.958 18.356 1.00 66.81 383 LEU A N 1
ATOM 2962 C CA . LEU A 1 383 ? 7.658 10.285 18.952 1.00 66.81 383 LEU A CA 1
ATOM 2963 C C . LEU A 1 383 ? 7.916 10.124 20.451 1.00 66.81 383 LEU A C 1
ATOM 2965 O O . LEU A 1 383 ? 7.169 9.443 21.150 1.00 66.81 383 LEU A O 1
ATOM 2969 N N . SER A 1 384 ? 8.997 10.738 20.933 1.00 65.88 384 SER A N 1
ATOM 2970 C CA . SER A 1 384 ? 9.452 10.600 22.318 1.00 65.88 384 SER A CA 1
ATOM 2971 C C . SER A 1 384 ? 8.309 10.795 23.318 1.00 65.88 384 SER A C 1
ATOM 2973 O O . SER A 1 384 ? 7.630 11.824 23.276 1.00 65.88 384 SER A O 1
ATOM 2975 N N . ASN A 1 385 ? 8.170 9.857 24.255 1.00 83.38 385 ASN A N 1
ATOM 2976 C CA . ASN A 1 385 ? 7.245 9.931 25.386 1.00 83.38 385 ASN A CA 1
ATOM 2977 C C . ASN A 1 385 ? 5.745 9.886 25.019 1.00 83.38 385 ASN A C 1
ATOM 2979 O O . ASN A 1 385 ? 4.940 10.485 25.736 1.00 83.38 385 ASN A O 1
ATOM 2983 N N . LEU A 1 386 ? 5.355 9.183 23.943 1.00 88.94 386 LEU A N 1
ATOM 2984 C CA . LEU A 1 386 ? 3.953 9.056 23.524 1.00 88.94 386 LEU A CA 1
ATOM 2985 C C . LEU A 1 386 ? 3.516 7.609 23.212 1.00 88.94 386 LEU A C 1
ATOM 2987 O O . LEU A 1 386 ? 4.115 6.941 22.365 1.00 88.94 386 LEU A O 1
ATOM 2991 N N . VAL A 1 387 ? 2.418 7.179 23.841 1.00 91.56 387 VAL A N 1
ATOM 2992 C CA . VAL A 1 387 ? 1.674 5.941 23.545 1.00 91.56 387 VAL A CA 1
ATOM 2993 C C . VAL A 1 387 ? 0.379 6.300 22.823 1.00 91.56 387 VAL A C 1
ATOM 2995 O O . VAL A 1 387 ? -0.362 7.153 23.303 1.00 91.56 387 VAL A O 1
ATOM 2998 N N . LEU A 1 388 ? 0.085 5.660 21.694 1.00 91.38 388 LEU A N 1
ATOM 2999 C CA . LEU A 1 388 ? -1.138 5.887 20.919 1.00 91.38 388 LEU A CA 1
ATOM 3000 C C . LEU A 1 388 ? -2.172 4.792 21.205 1.00 91.38 388 LEU A C 1
ATOM 3002 O O . LEU A 1 388 ? -1.825 3.614 21.246 1.00 91.38 388 LEU A O 1
ATOM 3006 N N . VAL A 1 389 ? -3.431 5.194 21.398 1.00 93.19 389 VAL A N 1
ATOM 3007 C CA . VAL A 1 389 ? -4.607 4.313 21.453 1.00 93.19 389 VAL A CA 1
ATOM 3008 C C . VAL A 1 389 ? -5.276 4.310 20.085 1.00 93.19 389 VAL A C 1
ATOM 3010 O O . VAL A 1 389 ? -5.991 5.256 19.753 1.00 93.19 389 VAL A O 1
ATOM 3013 N N . GLU A 1 390 ? -5.053 3.266 19.290 1.00 87.56 390 GLU A N 1
ATOM 3014 C CA . GLU A 1 390 ? -5.697 3.129 17.983 1.00 87.56 390 GLU A CA 1
ATOM 3015 C C . GLU A 1 390 ? -5.614 1.682 17.455 1.00 87.56 390 GLU A C 1
ATOM 3017 O O . GLU A 1 390 ? -4.516 1.148 17.318 1.00 87.56 390 GLU A O 1
ATOM 3022 N N . PRO A 1 391 ? -6.733 1.028 17.095 1.00 91.69 391 PRO A N 1
ATOM 3023 C CA . PRO A 1 391 ? -8.125 1.413 17.333 1.00 91.69 391 PRO A CA 1
ATOM 3024 C C . PRO A 1 391 ? -8.590 1.080 18.763 1.00 91.69 391 PRO A C 1
ATOM 3026 O O . PRO A 1 391 ? -8.050 0.186 19.417 1.00 91.69 391 PRO A O 1
ATOM 3029 N N . LEU A 1 392 ? -9.665 1.740 19.201 1.00 96.06 392 LEU A N 1
ATOM 3030 C CA . LEU A 1 392 ? -10.507 1.307 20.320 1.00 96.06 392 LEU A CA 1
ATOM 3031 C C . LEU A 1 392 ? -11.962 1.271 19.845 1.00 96.06 392 LEU A C 1
ATOM 3033 O O . LEU A 1 392 ? -12.563 2.318 19.601 1.00 96.06 392 LEU A O 1
ATOM 3037 N N . TYR A 1 393 ? -12.529 0.072 19.747 1.00 96.62 393 TYR A N 1
ATOM 3038 C CA . TYR A 1 393 ? -13.939 -0.135 19.421 1.00 96.62 393 TYR A CA 1
ATOM 3039 C C . TYR A 1 393 ? -14.591 -1.057 20.436 1.00 96.62 393 TYR A C 1
ATOM 3041 O O . TYR A 1 393 ? -13.975 -2.014 20.896 1.00 96.62 393 TYR A O 1
ATOM 3049 N N . ALA A 1 394 ? -15.854 -0.797 20.754 1.00 97.25 394 ALA A N 1
ATOM 3050 C CA . ALA A 1 394 ? -16.650 -1.643 21.628 1.00 97.25 394 ALA A CA 1
ATOM 3051 C C . ALA A 1 394 ? -18.144 -1.420 21.384 1.00 97.25 394 ALA A C 1
ATOM 3053 O O . ALA A 1 394 ? -18.551 -0.297 21.080 1.00 97.25 394 ALA A O 1
ATOM 3054 N N . ASP A 1 395 ? -18.947 -2.458 21.609 1.00 96.56 395 ASP A N 1
ATOM 3055 C CA . ASP A 1 395 ? -20.412 -2.415 21.520 1.00 96.56 395 ASP A CA 1
ATOM 3056 C C . ASP A 1 395 ? -21.024 -1.393 22.496 1.00 96.56 395 ASP A C 1
ATOM 3058 O O . ASP A 1 395 ? -22.119 -0.876 22.275 1.00 96.56 395 ASP A O 1
ATOM 3062 N N . ASN A 1 396 ? -20.332 -1.092 23.601 1.00 95.94 396 ASN A N 1
ATOM 3063 C CA . ASN A 1 396 ? -20.755 -0.083 24.565 1.00 95.94 396 ASN A CA 1
ATOM 3064 C C . ASN A 1 396 ? -19.578 0.549 25.334 1.00 95.94 396 ASN A C 1
ATOM 3066 O O . ASN A 1 396 ? -18.445 0.067 25.317 1.00 95.94 396 ASN A O 1
ATOM 3070 N N . GLN A 1 397 ? -19.880 1.638 26.047 1.00 95.81 397 GLN A N 1
ATOM 3071 C CA . GLN A 1 397 ? -18.910 2.427 26.811 1.00 95.81 397 GLN A CA 1
ATOM 3072 C C . GLN A 1 397 ? -18.233 1.631 27.932 1.00 95.81 397 GLN A C 1
ATOM 3074 O O . GLN A 1 397 ? -17.030 1.771 28.116 1.00 95.81 397 GLN A O 1
ATOM 3079 N N . GLN A 1 398 ? -18.960 0.770 28.652 1.00 96.81 398 GLN A N 1
ATOM 3080 C CA . GLN A 1 398 ? -18.385 -0.002 29.759 1.00 96.81 398 GLN A CA 1
ATOM 3081 C C . GLN A 1 398 ? -17.304 -0.970 29.264 1.00 96.81 398 GLN A C 1
ATOM 3083 O O . GLN A 1 398 ? -16.240 -1.065 29.872 1.00 96.81 398 GLN A O 1
ATOM 3088 N N . ILE A 1 399 ? -17.543 -1.642 28.133 1.00 98.19 399 ILE A N 1
ATOM 3089 C CA . ILE A 1 399 ? -16.555 -2.528 27.503 1.00 98.19 399 ILE A CA 1
ATOM 3090 C C . ILE A 1 399 ? -15.338 -1.726 27.025 1.00 98.19 399 ILE A C 1
ATOM 3092 O O . ILE A 1 399 ? -14.207 -2.160 27.240 1.00 98.19 399 ILE A O 1
ATOM 3096 N N . ALA A 1 400 ? -15.540 -0.542 26.433 1.00 97.50 400 ALA A N 1
ATOM 3097 C CA . ALA A 1 400 ? -14.435 0.333 26.037 1.00 97.50 400 ALA A CA 1
ATOM 3098 C C . ALA A 1 400 ? -13.586 0.784 27.240 1.00 97.50 400 ALA A C 1
ATOM 3100 O O . ALA A 1 400 ? -12.359 0.743 27.158 1.00 97.50 400 ALA A O 1
ATOM 3101 N N . GLU A 1 401 ? -14.222 1.165 28.357 1.00 96.69 401 GLU A N 1
ATOM 3102 C CA . GLU A 1 401 ? -13.552 1.527 29.617 1.00 96.69 401 GLU A CA 1
ATOM 3103 C C . GLU A 1 401 ? -12.738 0.360 30.185 1.00 96.69 401 GLU A C 1
ATOM 3105 O O . GLU A 1 401 ? -11.569 0.535 30.538 1.00 96.69 401 GLU A O 1
ATOM 3110 N N . LEU A 1 402 ? -13.328 -0.839 30.204 1.00 97.06 402 LEU A N 1
ATOM 3111 C CA . LEU A 1 402 ? -12.663 -2.061 30.645 1.00 97.06 402 LEU A CA 1
ATOM 3112 C C . LEU A 1 402 ? -11.431 -2.372 29.779 1.00 97.06 402 LEU A C 1
ATOM 3114 O O . LEU A 1 402 ? -10.343 -2.610 30.308 1.00 97.06 402 LEU A O 1
ATOM 3118 N N . LEU A 1 403 ? -11.576 -2.330 28.453 1.00 97.88 403 LEU A N 1
ATOM 3119 C CA . LEU A 1 403 ? -10.493 -2.591 27.505 1.00 97.88 403 LEU A CA 1
ATOM 3120 C C . LEU A 1 403 ? -9.325 -1.614 27.677 1.00 97.88 403 LEU A C 1
ATOM 3122 O O . LEU A 1 403 ? -8.187 -2.052 27.852 1.00 97.88 403 LEU A O 1
ATOM 3126 N N . ILE A 1 404 ? -9.584 -0.300 27.657 1.00 95.75 404 ILE A N 1
ATOM 3127 C CA . ILE A 1 404 ? -8.514 0.702 27.759 1.00 95.75 404 ILE A CA 1
ATOM 3128 C C . ILE A 1 404 ? -7.831 0.668 29.129 1.00 95.75 404 ILE A C 1
ATOM 3130 O O . ILE A 1 404 ? -6.605 0.747 29.192 1.00 95.75 404 ILE A O 1
ATOM 3134 N N . SER A 1 405 ? -8.588 0.458 30.214 1.00 93.94 405 SER A N 1
ATOM 3135 C CA . SER A 1 405 ? -8.034 0.314 31.567 1.00 93.94 405 SER A CA 1
ATOM 3136 C C . SER A 1 405 ? -7.046 -0.854 31.629 1.00 93.94 405 SER A C 1
ATOM 3138 O O . SER A 1 405 ? -5.892 -0.681 32.037 1.00 93.94 405 SER A O 1
ATOM 3140 N N . LYS A 1 406 ? -7.448 -2.041 31.153 1.00 95.12 406 LYS A N 1
ATOM 3141 C CA . LYS A 1 406 ? -6.590 -3.236 31.187 1.00 95.12 406 LYS A CA 1
ATOM 3142 C C . LYS A 1 406 ? -5.421 -3.154 30.205 1.00 95.12 406 LYS A C 1
ATOM 3144 O O . LYS A 1 406 ? -4.337 -3.626 30.546 1.00 95.12 406 LYS A O 1
ATOM 3149 N N . CYS A 1 407 ? -5.589 -2.527 29.041 1.00 94.69 407 CYS A N 1
ATOM 3150 C CA . CYS A 1 407 ? -4.478 -2.262 28.125 1.00 94.69 407 CYS A CA 1
ATOM 3151 C C . CYS A 1 407 ? -3.430 -1.334 28.757 1.00 94.69 407 CYS A C 1
ATOM 3153 O O . CYS A 1 407 ? -2.254 -1.687 28.768 1.00 94.69 407 CYS A O 1
ATOM 3155 N N . CYS A 1 408 ? -3.837 -0.209 29.355 1.00 92.62 408 CYS A N 1
ATOM 3156 C CA . CYS A 1 408 ? -2.921 0.694 30.062 1.00 92.62 408 CYS A CA 1
ATOM 3157 C C . CYS A 1 408 ? -2.206 -0.008 31.231 1.00 92.62 408 CYS A C 1
ATOM 3159 O O . CYS A 1 408 ? -1.009 0.158 31.426 1.00 92.62 408 CYS A O 1
ATOM 3161 N N . GLN A 1 409 ? -2.899 -0.853 32.002 1.00 90.94 409 GLN A N 1
ATOM 3162 C CA . GLN A 1 409 ? -2.261 -1.619 33.086 1.00 90.94 409 GLN A CA 1
ATOM 3163 C C . GLN A 1 409 ? -1.190 -2.595 32.575 1.00 90.94 409 GLN A C 1
ATOM 3165 O O . GLN A 1 409 ? -0.186 -2.819 33.254 1.00 90.94 409 GLN A O 1
ATOM 3170 N N . ARG A 1 410 ? -1.407 -3.171 31.386 1.00 91.31 410 ARG A N 1
ATOM 3171 C CA . ARG A 1 410 ? -0.492 -4.117 30.736 1.00 91.31 410 ARG A CA 1
ATOM 3172 C C . ARG A 1 410 ? 0.636 -3.453 29.959 1.00 91.31 410 ARG A C 1
ATOM 3174 O O . ARG A 1 410 ? 1.560 -4.167 29.583 1.00 91.31 410 ARG A O 1
ATOM 3181 N N . PHE A 1 411 ? 0.582 -2.141 29.731 1.00 90.31 411 PHE A N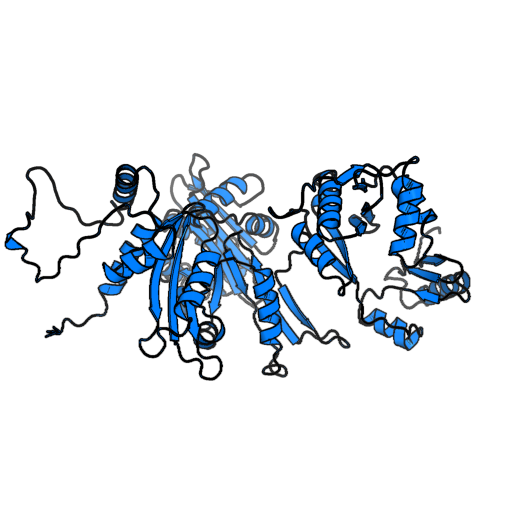 1
ATOM 3182 C CA . PHE A 1 411 ? 1.582 -1.435 28.942 1.00 90.31 411 PHE A CA 1
ATOM 3183 C C . PHE A 1 411 ? 2.433 -0.509 29.824 1.00 90.31 411 PHE A C 1
ATOM 3185 O O . PHE A 1 411 ? 1.993 0.590 30.158 1.00 90.31 411 PHE A O 1
ATOM 3192 N N . PRO A 1 412 ? 3.642 -0.925 30.255 1.00 87.31 412 PRO A N 1
ATOM 3193 C CA . PRO A 1 412 ? 4.452 -0.160 31.207 1.00 87.31 412 PRO A CA 1
ATOM 3194 C C . PRO A 1 412 ? 4.703 1.295 30.796 1.00 87.31 412 PRO A C 1
ATOM 3196 O O . PRO A 1 412 ? 4.743 2.178 31.654 1.00 87.31 412 PRO A O 1
ATOM 3199 N N . GLU A 1 413 ? 4.829 1.551 29.497 1.00 88.19 413 GLU A N 1
ATOM 3200 C CA . GLU A 1 413 ? 5.072 2.857 28.904 1.00 88.19 413 GLU A CA 1
ATOM 3201 C C . GLU A 1 413 ? 3.978 3.863 29.251 1.00 88.19 413 GLU A C 1
ATOM 3203 O O . GLU A 1 413 ? 4.294 5.031 29.449 1.00 88.19 413 GLU A O 1
ATOM 3208 N N . THR A 1 414 ? 2.724 3.451 29.471 1.00 87.75 414 THR A N 1
ATOM 3209 C CA . THR A 1 414 ? 1.661 4.391 29.872 1.00 87.75 414 THR A CA 1
ATOM 3210 C C . THR A 1 414 ? 1.870 4.982 31.270 1.00 87.75 414 THR A C 1
ATOM 3212 O O . THR A 1 414 ? 1.162 5.913 31.648 1.00 87.75 414 THR A O 1
ATOM 3215 N N . LYS A 1 415 ? 2.824 4.460 32.059 1.00 86.50 415 LYS A N 1
ATOM 3216 C CA . LYS A 1 415 ? 3.232 5.040 33.353 1.00 86.50 415 LYS A CA 1
ATOM 3217 C C . LYS A 1 415 ? 4.262 6.159 33.205 1.00 86.50 415 LYS A C 1
ATOM 3219 O O . LYS A 1 415 ? 4.410 6.968 34.116 1.00 86.50 415 LYS A O 1
ATOM 3224 N N . THR A 1 416 ? 5.008 6.177 32.104 1.00 87.00 416 THR A N 1
ATOM 3225 C CA . THR A 1 416 ? 6.137 7.098 31.882 1.00 87.00 416 THR A CA 1
ATOM 3226 C C . THR A 1 416 ? 5.935 8.012 30.673 1.00 87.00 416 THR A C 1
ATOM 3228 O O . THR A 1 416 ? 6.620 9.026 30.555 1.00 87.00 416 THR A O 1
ATOM 3231 N N . HIS A 1 417 ? 4.990 7.679 29.797 1.00 90.44 417 HIS A N 1
ATOM 3232 C CA . HIS A 1 417 ? 4.671 8.368 28.553 1.00 90.44 417 HIS A CA 1
ATOM 3233 C C . HIS A 1 417 ? 3.271 8.982 28.637 1.00 90.44 417 HIS A C 1
ATOM 3235 O O . HIS A 1 417 ? 2.395 8.489 29.349 1.00 90.44 417 HIS A O 1
ATOM 3241 N N . GLN A 1 418 ? 3.043 10.040 27.860 1.00 92.88 418 GLN A N 1
ATOM 3242 C CA . GLN A 1 418 ? 1.694 10.551 27.654 1.00 92.88 418 GLN A CA 1
ATOM 3243 C C . GLN A 1 418 ? 0.906 9.590 26.763 1.00 92.88 418 GLN A C 1
ATOM 3245 O O . GLN A 1 418 ? 1.447 9.015 25.818 1.00 92.88 418 GLN A O 1
ATOM 3250 N N . LEU A 1 419 ? -0.387 9.461 27.033 1.00 94.06 419 LEU A N 1
ATOM 3251 C CA . LEU A 1 419 ? -1.330 8.755 26.182 1.00 94.06 419 LEU A CA 1
ATOM 3252 C C . LEU A 1 419 ? -1.909 9.735 25.157 1.00 94.06 419 LEU A C 1
ATOM 3254 O O . LEU A 1 419 ? -2.429 10.775 25.552 1.00 94.06 419 LEU A O 1
ATOM 3258 N N . LEU A 1 420 ? -1.837 9.406 23.869 1.00 93.88 420 LEU A N 1
ATOM 3259 C CA . LEU A 1 420 ? -2.592 10.044 22.795 1.00 93.88 420 LEU A CA 1
ATOM 3260 C C . LEU A 1 420 ? -3.838 9.204 22.521 1.00 93.88 420 LEU A C 1
ATOM 3262 O O . LEU A 1 420 ? -3.748 8.076 22.042 1.00 93.88 420 LEU A O 1
ATOM 3266 N N . TYR A 1 421 ? -4.996 9.772 22.832 1.00 94.50 421 TYR A N 1
ATOM 3267 C CA . TYR A 1 421 ? -6.300 9.158 22.630 1.00 94.50 421 TYR A CA 1
ATOM 3268 C C . TYR A 1 421 ? -7.050 9.929 21.546 1.00 94.50 421 TYR A C 1
ATOM 3270 O O . TYR A 1 421 ? -7.241 11.143 21.663 1.00 94.50 421 TYR A O 1
ATOM 3278 N N . LEU A 1 422 ? -7.448 9.230 20.485 1.00 92.00 422 LEU A N 1
ATOM 3279 C CA . LEU A 1 422 ? -8.111 9.808 19.320 1.00 92.00 422 LEU A CA 1
ATOM 3280 C C . LEU A 1 422 ? -9.561 9.332 19.272 1.00 92.00 422 LEU A C 1
ATOM 3282 O O . LEU A 1 422 ? -9.833 8.139 19.383 1.00 92.00 422 LEU A O 1
ATOM 3286 N N . CYS A 1 423 ? -10.499 10.258 19.099 1.00 92.06 423 CYS A N 1
ATOM 3287 C CA . CYS A 1 423 ? -11.917 9.924 18.986 1.00 92.06 423 CYS A CA 1
ATOM 3288 C C . CYS A 1 423 ? -12.649 10.888 18.059 1.00 92.06 423 CYS A C 1
ATOM 3290 O O . CYS A 1 423 ? -12.206 12.013 17.844 1.00 92.06 423 CYS A O 1
ATOM 3292 N N . TRP A 1 424 ? -13.768 10.447 17.490 1.00 88.44 424 TRP A N 1
ATOM 3293 C CA . TRP A 1 424 ? -14.619 11.326 16.694 1.00 88.44 424 TRP A CA 1
ATOM 3294 C C . TRP A 1 424 ? -15.347 12.319 17.599 1.00 88.44 424 TRP A C 1
ATOM 3296 O O . TRP A 1 424 ? -15.855 11.936 18.652 1.00 88.44 424 TRP A O 1
ATOM 3306 N N . ASP A 1 425 ? -15.440 13.572 17.159 1.00 84.38 425 ASP A N 1
ATOM 3307 C CA . ASP A 1 425 ? -16.211 14.636 17.813 1.00 84.38 425 ASP A CA 1
ATOM 3308 C C . ASP A 1 425 ? -17.684 14.269 18.038 1.00 84.38 425 ASP A C 1
ATOM 3310 O O . ASP A 1 425 ? -18.290 14.720 19.005 1.00 84.38 425 ASP A O 1
ATOM 3314 N N . SER A 1 426 ? -18.239 13.395 17.198 1.00 83.75 426 SER A N 1
ATOM 3315 C CA . SER A 1 426 ? -19.592 12.855 17.342 1.00 83.75 426 SER A CA 1
ATOM 3316 C C . SER A 1 426 ? -19.742 11.771 18.423 1.00 83.75 426 SER A C 1
ATOM 3318 O O . SER A 1 426 ? -20.850 11.295 18.652 1.00 83.75 426 SER A O 1
ATOM 3320 N N . ASN A 1 427 ? -18.659 11.305 19.059 1.00 87.44 427 ASN A N 1
ATOM 3321 C CA . ASN A 1 427 ? -18.700 10.218 20.043 1.00 87.44 427 ASN A CA 1
ATOM 3322 C C . ASN A 1 427 ? -18.473 10.736 21.472 1.00 87.44 427 ASN A C 1
ATOM 3324 O O . ASN A 1 427 ? -17.390 10.593 22.046 1.00 87.44 427 ASN A O 1
ATOM 3328 N N . ASN A 1 428 ? -19.533 11.291 22.068 1.00 92.50 428 ASN A N 1
ATOM 3329 C CA . ASN A 1 428 ? -19.514 11.823 23.437 1.00 92.50 428 ASN A CA 1
ATOM 3330 C C . ASN A 1 428 ? -19.042 10.793 24.474 1.00 92.50 428 ASN A C 1
ATOM 3332 O O . ASN A 1 428 ? -18.235 11.124 25.338 1.00 92.50 428 ASN A O 1
ATOM 3336 N N . LYS A 1 429 ? -19.456 9.526 24.334 1.00 94.88 429 LYS A N 1
ATOM 3337 C CA . LYS A 1 429 ? -19.051 8.437 25.237 1.00 94.88 429 LYS A CA 1
ATOM 3338 C C . LYS A 1 429 ? -17.535 8.220 25.215 1.00 94.88 429 LYS A C 1
ATOM 3340 O O . LYS A 1 429 ? -16.920 8.043 26.257 1.00 94.88 429 LYS A O 1
ATOM 3345 N N . SER A 1 430 ? -16.907 8.273 24.041 1.00 94.62 430 SER A N 1
ATOM 3346 C CA . SER A 1 430 ? -15.449 8.149 23.909 1.00 94.62 430 SER A CA 1
ATOM 3347 C C . SER A 1 430 ? -14.705 9.363 24.483 1.00 94.62 430 SER A C 1
ATOM 3349 O O . SER A 1 430 ? -13.679 9.195 25.145 1.00 94.62 430 SER A O 1
ATOM 3351 N N . MET A 1 431 ? -15.251 10.575 24.325 1.00 94.50 431 MET A N 1
ATOM 3352 C CA . MET A 1 431 ? -14.697 11.778 24.961 1.00 94.50 431 MET A CA 1
ATOM 3353 C C . MET A 1 431 ? -14.767 11.707 26.495 1.00 94.50 431 MET A C 1
ATOM 3355 O O . MET A 1 431 ? -13.806 12.082 27.167 1.00 94.50 431 MET A O 1
ATOM 3359 N N . GLU A 1 432 ? -15.850 11.173 27.067 1.00 94.56 432 GLU A N 1
ATOM 3360 C CA . GLU A 1 432 ? -15.958 10.932 28.513 1.00 94.56 432 GLU A CA 1
ATOM 3361 C C . GLU A 1 432 ? -14.884 9.963 29.023 1.00 94.56 432 GLU A C 1
ATOM 3363 O O . GLU A 1 432 ? -14.279 10.218 30.065 1.00 94.56 432 GLU A O 1
ATOM 3368 N N . ILE A 1 433 ? -14.594 8.886 28.283 1.00 95.69 433 ILE A N 1
ATOM 3369 C CA . ILE A 1 433 ? -13.517 7.942 28.626 1.00 95.69 433 ILE A CA 1
ATOM 3370 C C . ILE A 1 433 ? -12.165 8.664 28.675 1.00 95.69 433 ILE A C 1
ATOM 3372 O O . ILE A 1 433 ? -11.406 8.485 29.629 1.00 95.69 433 ILE A O 1
ATOM 3376 N N . ALA A 1 434 ? -11.870 9.513 27.686 1.00 94.94 434 ALA A N 1
ATOM 3377 C CA . ALA A 1 434 ? -10.634 10.293 27.664 1.00 94.94 434 ALA A CA 1
ATOM 3378 C C . ALA A 1 434 ? -10.508 11.216 28.891 1.00 94.94 434 ALA A C 1
ATOM 3380 O O . ALA A 1 434 ? -9.433 11.320 29.484 1.00 94.94 434 ALA A O 1
ATOM 3381 N N . LEU A 1 435 ? -11.611 11.840 29.318 1.00 93.62 435 LEU A N 1
ATOM 3382 C CA . LEU A 1 435 ? -11.645 12.667 30.526 1.00 93.62 435 LEU A CA 1
ATOM 3383 C C . LEU A 1 435 ? -11.472 11.836 31.809 1.00 93.62 435 LEU A C 1
ATOM 3385 O O . LEU A 1 435 ? -10.721 12.249 32.692 1.00 93.62 435 LEU A O 1
ATOM 3389 N N . LYS A 1 436 ? -12.095 10.651 31.908 1.00 94.00 436 LYS A N 1
ATOM 3390 C CA . LYS A 1 436 ? -11.911 9.711 33.037 1.00 94.00 436 LYS A CA 1
ATOM 3391 C C . LYS A 1 436 ? -10.467 9.213 33.162 1.00 94.00 436 LYS A C 1
ATOM 3393 O O . LYS A 1 436 ? -9.970 9.021 34.269 1.00 94.00 436 LYS A O 1
ATOM 3398 N N . LEU A 1 437 ? -9.769 9.069 32.034 1.00 92.88 437 LEU A N 1
ATOM 3399 C CA . LEU A 1 437 ? -8.333 8.773 31.978 1.00 92.88 437 LEU A CA 1
ATOM 3400 C C . LEU A 1 437 ? -7.447 9.950 32.440 1.00 92.88 437 LEU A C 1
ATOM 3402 O O . LEU A 1 437 ? -6.231 9.784 32.552 1.00 92.88 437 LEU A O 1
ATOM 3406 N N . GLY A 1 438 ? -8.022 11.131 32.699 1.00 93.12 438 GLY A N 1
ATOM 3407 C CA . GLY A 1 438 ? -7.296 12.348 33.077 1.00 93.12 438 GLY A CA 1
ATOM 3408 C C . GLY A 1 438 ? -6.684 13.111 31.902 1.00 93.12 438 GLY A C 1
ATOM 3409 O O . GLY A 1 438 ? -5.866 14.012 32.104 1.00 93.12 438 GLY A O 1
ATOM 3410 N N . LEU A 1 439 ? -7.053 12.761 30.668 1.00 94.81 439 LEU A N 1
ATOM 3411 C CA . LEU A 1 439 ? -6.495 13.376 29.470 1.00 94.81 439 LEU A CA 1
ATOM 3412 C C . LEU A 1 439 ? -7.141 14.738 29.201 1.00 94.81 439 LEU A C 1
ATOM 3414 O O . LEU A 1 439 ? -8.293 14.998 29.549 1.00 94.81 439 LEU A O 1
ATOM 3418 N N . LYS A 1 440 ? -6.400 15.616 28.524 1.00 94.50 440 LYS A N 1
ATOM 3419 C CA . LYS A 1 440 ? -6.868 16.949 28.130 1.00 94.50 440 LYS A CA 1
ATOM 3420 C C . LYS A 1 440 ? -6.992 17.034 26.617 1.00 94.50 440 LYS A C 1
ATOM 3422 O O . LYS A 1 440 ? -6.096 16.588 25.899 1.00 94.50 440 LYS A O 1
ATOM 3427 N N . ARG A 1 441 ? -8.072 17.649 26.130 1.00 94.31 441 ARG A N 1
ATOM 3428 C CA . ARG A 1 441 ? -8.234 17.960 24.704 1.00 94.31 441 ARG A CA 1
ATOM 3429 C C . ARG A 1 441 ? -7.099 18.885 24.263 1.00 94.31 441 ARG A C 1
ATOM 3431 O O . ARG A 1 441 ? -6.887 19.935 24.864 1.00 94.31 441 ARG A O 1
ATOM 3438 N N . LYS A 1 442 ? -6.359 18.469 23.242 1.00 90.06 442 LYS A N 1
ATOM 3439 C CA . LYS A 1 442 ? -5.176 19.156 22.719 1.00 90.06 442 LYS A CA 1
ATOM 3440 C C . LYS A 1 442 ? -5.506 19.964 21.473 1.00 90.06 442 LYS A C 1
ATOM 3442 O O . LYS A 1 442 ? -5.168 21.139 21.393 1.00 90.06 442 LYS A O 1
ATOM 3447 N N . CYS A 1 443 ? -6.115 19.308 20.495 1.00 84.62 443 CYS A N 1
ATOM 3448 C CA . CYS A 1 443 ? -6.487 19.889 19.217 1.00 84.62 443 CYS A CA 1
ATOM 3449 C C . CYS A 1 443 ? -7.530 19.012 18.528 1.00 84.62 443 CYS A C 1
ATOM 3451 O O . CYS A 1 443 ? -7.769 17.871 18.933 1.00 84.62 443 CYS A O 1
ATOM 3453 N N . ASP A 1 444 ? -8.090 19.553 17.454 1.00 84.62 444 ASP A N 1
ATOM 3454 C CA . ASP A 1 444 ? -8.994 18.845 16.569 1.00 84.62 444 ASP A CA 1
ATOM 3455 C C . ASP A 1 444 ? -8.374 18.806 15.177 1.00 84.62 444 ASP A C 1
ATOM 3457 O O . ASP A 1 444 ? -7.821 19.803 14.712 1.00 84.62 444 ASP A O 1
ATOM 3461 N N . GLN A 1 445 ? -8.492 17.677 14.493 1.00 81.56 445 GLN A N 1
ATOM 3462 C CA . GLN A 1 445 ? -8.084 17.536 13.105 1.00 81.56 445 GLN A CA 1
ATOM 3463 C C . GLN A 1 445 ? -9.312 17.200 12.267 1.00 81.56 445 GLN A C 1
ATOM 3465 O O . GLN A 1 445 ? -9.883 16.121 12.433 1.00 81.56 445 GLN A O 1
ATOM 3470 N N . PRO A 1 446 ? -9.768 18.091 11.371 1.00 79.00 446 PRO A N 1
ATOM 3471 C CA . PRO A 1 446 ? -10.808 17.712 10.435 1.00 79.00 446 PRO A CA 1
ATOM 3472 C C . PRO A 1 446 ? -10.289 16.588 9.534 1.00 79.00 446 PRO A C 1
ATOM 3474 O O . PRO A 1 446 ? -9.190 16.681 8.974 1.00 79.00 446 PRO A O 1
ATOM 3477 N N . ILE A 1 447 ? -11.094 15.535 9.387 1.00 80.69 447 ILE A N 1
ATOM 3478 C CA . ILE A 1 447 ? -10.934 14.616 8.267 1.00 80.69 447 ILE A CA 1
ATOM 3479 C C . ILE A 1 447 ? -11.577 15.274 7.053 1.00 80.69 447 ILE A C 1
ATOM 3481 O O . ILE A 1 447 ? -12.715 15.752 7.109 1.00 80.69 447 ILE A O 1
ATOM 3485 N N . LEU A 1 448 ? -10.809 15.363 5.976 1.00 74.38 448 LEU A N 1
ATOM 3486 C CA . LEU A 1 448 ? -11.292 15.866 4.709 1.00 74.38 448 LEU A CA 1
ATOM 3487 C C . LEU A 1 448 ? -11.352 14.712 3.727 1.00 74.38 448 LEU A C 1
ATOM 3489 O O . LEU A 1 448 ? -10.452 13.873 3.698 1.00 74.38 448 LEU A O 1
ATOM 3493 N N . PHE A 1 449 ? -12.367 14.732 2.880 1.00 70.31 449 PHE A N 1
ATOM 3494 C CA . PHE A 1 449 ? -12.479 13.843 1.739 1.00 70.31 449 PHE A CA 1
ATOM 3495 C C . PHE A 1 449 ? -12.322 14.646 0.466 1.00 70.31 449 PHE A C 1
ATOM 3497 O O . PHE A 1 449 ? -12.789 15.779 0.399 1.00 70.31 449 PHE A O 1
ATOM 3504 N N . ASN A 1 450 ? -11.696 14.070 -0.548 1.00 65.44 450 ASN A N 1
ATOM 3505 C CA . ASN A 1 450 ? -11.903 14.492 -1.921 1.00 65.44 450 ASN A CA 1
ATOM 3506 C C . ASN A 1 450 ? -13.031 13.628 -2.476 1.00 65.44 450 ASN A C 1
ATOM 3508 O O . ASN A 1 450 ? -12.756 12.545 -3.008 1.00 65.44 450 ASN A O 1
ATOM 3512 N N . PRO A 1 451 ? -14.298 14.054 -2.309 1.00 57.38 451 PRO A N 1
ATOM 3513 C CA . PRO A 1 451 ? -15.378 13.399 -2.990 1.00 57.38 451 PRO A CA 1
ATOM 3514 C C . PRO A 1 451 ? -15.127 13.625 -4.474 1.00 57.38 451 PRO A C 1
ATOM 3516 O O . PRO A 1 451 ? -15.458 14.679 -5.016 1.00 57.38 451 PRO A O 1
ATOM 3519 N N . LYS A 1 452 ? -14.658 12.584 -5.165 1.00 63.59 452 LYS A N 1
ATOM 3520 C CA . LYS A 1 452 ? -14.697 12.502 -6.634 1.00 63.59 452 LYS A CA 1
ATOM 3521 C C . LYS A 1 452 ? -16.127 12.577 -7.198 1.00 63.59 452 LYS A C 1
ATOM 3523 O O . LYS A 1 452 ? -16.347 12.304 -8.362 1.00 63.59 452 LYS A O 1
ATOM 3528 N N . CYS A 1 453 ? -17.094 12.932 -6.361 1.00 58.94 453 CYS A N 1
ATOM 3529 C CA . CYS A 1 453 ? -18.517 12.945 -6.578 1.00 58.94 453 CYS A CA 1
ATOM 3530 C C . CYS A 1 453 ? -19.061 14.392 -6.664 1.00 58.94 453 CYS A C 1
ATOM 3532 O O . CYS A 1 453 ? -20.256 14.596 -6.866 1.00 58.94 453 CYS A O 1
ATOM 3534 N N . ILE A 1 454 ? -18.200 15.417 -6.545 1.00 62.72 454 ILE A N 1
ATOM 3535 C CA . ILE A 1 454 ? -18.527 16.822 -6.837 1.00 62.72 454 ILE A CA 1
ATOM 3536 C C . ILE A 1 454 ? -17.538 17.360 -7.872 1.00 62.72 454 ILE A C 1
ATOM 3538 O O . ILE A 1 454 ? -16.338 17.426 -7.622 1.00 62.72 454 ILE A O 1
ATOM 3542 N N . PHE A 1 455 ? -18.055 17.815 -9.009 1.00 63.75 455 PHE A N 1
ATOM 3543 C CA . PHE A 1 455 ? -17.271 18.440 -10.069 1.00 63.75 455 PHE A CA 1
ATOM 3544 C C . PHE A 1 455 ? -17.585 19.924 -10.130 1.00 63.75 455 PHE A C 1
ATOM 3546 O O . PHE A 1 455 ? -18.745 20.335 -10.052 1.00 63.75 455 PHE A O 1
ATOM 3553 N N . VAL A 1 456 ? -16.550 20.740 -10.292 1.00 72.88 456 VAL A N 1
ATOM 3554 C CA . VAL A 1 456 ? -16.674 22.189 -10.442 1.00 72.88 456 VAL A CA 1
ATOM 3555 C C . VAL A 1 456 ? -15.972 22.640 -11.711 1.00 72.88 456 VAL A C 1
ATOM 3557 O O . VAL A 1 456 ? -14.910 22.134 -12.057 1.00 72.88 456 VAL A O 1
ATOM 3560 N N . ALA A 1 457 ? -16.563 23.613 -12.394 1.00 65.44 457 ALA A N 1
ATOM 3561 C CA . ALA A 1 457 ? -15.925 24.314 -13.494 1.00 65.44 457 ALA A CA 1
ATOM 3562 C C . ALA A 1 457 ? -15.362 25.624 -12.949 1.00 65.44 457 ALA A C 1
ATOM 3564 O O . ALA A 1 457 ? -16.094 26.391 -12.313 1.00 65.44 457 ALA A O 1
ATOM 3565 N N . GLN A 1 458 ? -14.077 25.868 -13.182 1.00 62.59 458 GLN A N 1
ATOM 3566 C CA . GLN A 1 458 ? -13.379 27.069 -12.736 1.00 62.59 458 GLN A CA 1
ATOM 3567 C C . GLN A 1 458 ? -12.640 27.708 -13.905 1.00 62.59 458 GLN A C 1
ATOM 3569 O O . GLN A 1 458 ? -12.123 27.014 -14.778 1.00 62.59 458 GLN A O 1
ATOM 3574 N N . ASP A 1 459 ? -12.602 29.034 -13.905 1.00 64.69 459 ASP A N 1
ATOM 3575 C CA . ASP A 1 459 ? -11.685 29.794 -14.744 1.00 64.69 459 ASP A CA 1
ATOM 3576 C C . ASP A 1 459 ? -10.241 29.544 -14.279 1.00 64.69 459 ASP A C 1
ATOM 3578 O O . ASP A 1 459 ? -9.951 29.684 -13.091 1.00 64.69 459 ASP A O 1
ATOM 3582 N N . ILE A 1 460 ? -9.359 29.134 -15.194 1.00 49.91 460 ILE A N 1
ATOM 3583 C CA . ILE A 1 460 ? -8.006 28.652 -14.861 1.00 49.91 460 ILE A CA 1
ATOM 3584 C C . ILE A 1 460 ? -7.136 29.770 -14.275 1.00 49.91 460 ILE A C 1
ATOM 3586 O O . ILE A 1 460 ? -6.361 29.520 -13.353 1.00 49.91 460 ILE A O 1
ATOM 3590 N N . ASP A 1 461 ? -7.293 30.997 -14.769 1.00 48.91 461 ASP A N 1
ATOM 3591 C CA . ASP A 1 461 ? -6.438 32.118 -14.383 1.00 48.91 461 ASP A CA 1
ATOM 3592 C C . ASP A 1 461 ? -6.916 32.785 -13.086 1.00 48.91 461 ASP A C 1
ATOM 3594 O O . ASP A 1 461 ? -6.112 33.150 -12.228 1.00 48.91 461 ASP A O 1
ATOM 3598 N N . SER A 1 462 ? -8.232 32.940 -12.913 1.00 50.31 462 SER A N 1
ATOM 3599 C CA . SER A 1 462 ? -8.816 33.639 -11.759 1.00 50.31 462 SER A CA 1
ATOM 3600 C C . SER A 1 462 ? -9.332 32.723 -10.645 1.00 50.31 462 SER A C 1
ATOM 3602 O O . SER A 1 462 ? -9.658 33.208 -9.560 1.00 50.31 462 SER A O 1
ATOM 3604 N N . GLY A 1 463 ? -9.472 31.417 -10.893 1.00 44.75 463 GLY A N 1
ATOM 3605 C CA . GLY A 1 463 ? -10.096 30.463 -9.965 1.00 44.75 463 GLY A CA 1
ATOM 3606 C C . GLY A 1 463 ? -11.602 30.685 -9.765 1.00 44.75 463 GLY A C 1
ATOM 3607 O O . GLY A 1 463 ? -12.214 30.121 -8.852 1.00 44.75 463 GLY A O 1
ATOM 3608 N N . LYS A 1 464 ? -12.236 31.536 -10.583 1.00 61.41 464 LYS A N 1
ATOM 3609 C CA . LYS A 1 464 ? -13.657 31.871 -10.445 1.00 61.41 464 LYS A CA 1
ATOM 3610 C C . LYS A 1 464 ? -14.521 30.650 -10.764 1.00 61.41 464 LYS A C 1
ATOM 3612 O O . LYS A 1 464 ? -14.475 30.124 -11.870 1.00 61.41 464 LYS A O 1
ATOM 3617 N N . LEU A 1 465 ? -15.381 30.249 -9.823 1.00 55.72 465 LEU A N 1
ATOM 3618 C CA . LEU A 1 465 ? -16.377 29.191 -10.035 1.00 55.72 46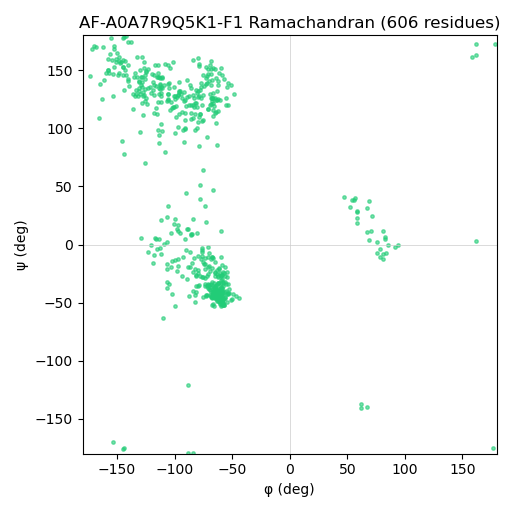5 LEU A CA 1
ATOM 3619 C C . LEU A 1 465 ? -17.405 29.599 -11.100 1.00 55.72 465 LEU A C 1
ATOM 3621 O O . LEU A 1 465 ? -18.078 30.627 -10.955 1.00 55.72 465 LEU A O 1
ATOM 3625 N N . LEU A 1 466 ? -17.546 28.761 -12.125 1.00 68.44 466 LEU A N 1
ATOM 3626 C CA . LEU A 1 466 ? -18.434 28.932 -13.278 1.00 68.44 466 LEU A CA 1
ATOM 3627 C C . LEU A 1 466 ? -19.667 28.020 -13.186 1.00 68.44 466 LEU A C 1
ATOM 3629 O O . LEU A 1 466 ? -20.766 28.407 -13.581 1.00 68.44 466 LEU A O 1
ATOM 3633 N N . GLY A 1 467 ? -19.505 26.824 -12.619 1.00 59.19 467 GLY A N 1
ATOM 3634 C CA . GLY A 1 467 ? -20.581 25.853 -12.440 1.00 59.19 467 GLY A CA 1
ATOM 3635 C C . GLY A 1 467 ? -20.175 24.681 -11.553 1.00 59.19 467 GLY A C 1
ATOM 3636 O O . GLY A 1 467 ? -19.005 24.542 -11.199 1.00 59.19 467 GLY A O 1
ATOM 3637 N N . MET A 1 468 ? -21.149 23.855 -11.186 1.00 78.88 468 MET A N 1
ATOM 3638 C CA . MET A 1 468 ? -20.950 22.649 -10.393 1.00 78.88 468 MET A CA 1
ATOM 3639 C C . MET A 1 468 ? -21.930 21.542 -10.776 1.00 78.88 468 MET A C 1
ATOM 3641 O O . MET A 1 468 ? -23.038 21.805 -11.253 1.00 78.88 468 MET A O 1
ATOM 3645 N N . THR A 1 469 ? -21.546 20.310 -10.474 1.00 69.00 469 THR A N 1
ATOM 3646 C CA . THR A 1 469 ? -22.454 19.174 -10.381 1.00 69.00 469 THR A CA 1
ATOM 3647 C C . THR A 1 469 ? -22.038 18.263 -9.230 1.00 69.00 469 THR A C 1
ATOM 3649 O O . THR A 1 469 ? -20.852 18.148 -8.931 1.00 69.00 469 THR A O 1
ATOM 3652 N N . SER A 1 470 ? -23.000 17.639 -8.560 1.00 70.50 470 SER A N 1
ATOM 3653 C CA . SER A 1 470 ? -22.761 16.610 -7.555 1.00 70.50 470 SER A CA 1
ATOM 3654 C C . SER A 1 470 ? -23.511 15.333 -7.897 1.00 70.50 470 SER A C 1
ATOM 3656 O O . SER A 1 470 ? -24.576 15.362 -8.510 1.00 70.50 470 SER A O 1
ATOM 3658 N N . GLY A 1 471 ? -22.946 14.202 -7.510 1.00 68.25 471 GLY A N 1
ATOM 3659 C CA . GLY A 1 471 ? -23.515 12.880 -7.690 1.00 68.25 471 GLY A CA 1
ATOM 3660 C C . GLY A 1 471 ? -22.965 11.943 -6.631 1.00 68.25 471 GLY A C 1
ATOM 3661 O O . GLY A 1 471 ? -21.964 12.251 -6.000 1.00 68.25 471 GLY A O 1
ATOM 3662 N N . ILE A 1 472 ? -23.653 10.844 -6.361 1.00 63.03 472 ILE A N 1
ATOM 3663 C CA . ILE A 1 472 ? -23.257 9.874 -5.339 1.00 63.03 472 ILE A CA 1
ATOM 3664 C C . ILE A 1 472 ? -23.444 8.480 -5.926 1.00 63.03 472 ILE A C 1
ATOM 3666 O O . ILE A 1 472 ? -24.524 8.160 -6.424 1.00 63.03 472 ILE A O 1
ATOM 3670 N N . ASN A 1 473 ? -22.411 7.644 -5.834 1.00 61.25 473 ASN A N 1
ATOM 3671 C CA . ASN A 1 473 ? -22.527 6.210 -6.086 1.00 61.25 473 ASN A CA 1
ATOM 3672 C C . ASN A 1 473 ? -23.131 5.566 -4.832 1.00 61.25 473 ASN A C 1
ATOM 3674 O O . ASN A 1 473 ? -22.502 5.546 -3.777 1.00 61.25 473 ASN A O 1
ATOM 3678 N N . ILE A 1 474 ? -24.380 5.113 -4.936 1.00 51.47 474 ILE A N 1
ATOM 3679 C CA . ILE A 1 474 ? -25.164 4.578 -3.813 1.00 51.47 474 ILE A CA 1
ATOM 3680 C C . ILE A 1 474 ? -24.794 3.110 -3.555 1.00 51.47 474 ILE A C 1
ATOM 3682 O O . ILE A 1 474 ? -24.768 2.672 -2.410 1.00 51.47 474 ILE A O 1
ATOM 3686 N N . SER A 1 475 ? -24.513 2.352 -4.616 1.00 47.44 475 SER A N 1
ATOM 3687 C CA . SER A 1 475 ? -24.137 0.931 -4.578 1.00 47.44 475 SER A CA 1
ATOM 3688 C C . SER A 1 475 ? -23.313 0.564 -5.829 1.00 47.44 475 SER A C 1
ATOM 3690 O O . SER A 1 475 ? -23.106 1.430 -6.693 1.00 47.44 475 SER A O 1
ATOM 3692 N N . PRO A 1 476 ? -22.820 -0.684 -5.965 1.00 57.25 476 PRO A N 1
ATOM 3693 C CA . PRO A 1 476 ? -22.210 -1.142 -7.213 1.00 57.25 476 PRO A CA 1
ATOM 3694 C C . PRO A 1 476 ? -23.141 -1.013 -8.429 1.00 57.25 476 PRO A C 1
ATOM 3696 O O . PRO A 1 476 ? -22.647 -0.812 -9.532 1.00 57.25 476 PRO A O 1
ATOM 3699 N N . GLU A 1 477 ? -24.462 -1.050 -8.230 1.00 57.44 477 GLU A N 1
ATOM 3700 C CA . GLU A 1 477 ? -25.464 -1.029 -9.301 1.00 57.44 477 GLU A CA 1
ATOM 3701 C C . GLU A 1 477 ? -26.166 0.330 -9.483 1.00 57.44 477 GLU A C 1
ATOM 3703 O O . GLU A 1 477 ? -26.745 0.575 -10.541 1.00 57.44 477 GLU A O 1
ATOM 3708 N N . LEU A 1 478 ? -26.144 1.220 -8.481 1.00 56.00 478 LEU A N 1
ATOM 3709 C CA . LEU A 1 478 ? -26.961 2.444 -8.458 1.00 56.00 478 LEU A CA 1
ATOM 3710 C C . LEU A 1 478 ? -26.143 3.707 -8.165 1.00 56.00 478 LEU A C 1
ATOM 3712 O O . LEU A 1 478 ? -25.350 3.747 -7.222 1.00 56.00 478 LEU A O 1
ATOM 3716 N N . ALA A 1 479 ? -26.434 4.781 -8.897 1.00 70.31 479 ALA A N 1
ATOM 3717 C CA . ALA A 1 479 ? -25.940 6.129 -8.635 1.00 70.31 479 ALA A CA 1
ATOM 3718 C C . ALA A 1 479 ? -27.066 7.178 -8.692 1.00 70.31 479 ALA A C 1
ATOM 3720 O O . ALA A 1 479 ? -28.146 6.947 -9.244 1.00 70.31 479 ALA A O 1
ATOM 3721 N N . HIS A 1 480 ? -26.827 8.351 -8.104 1.00 75.69 480 HIS A N 1
ATOM 3722 C CA . HIS A 1 480 ? -27.756 9.480 -8.140 1.00 75.69 480 HIS A CA 1
ATOM 3723 C C . HIS A 1 480 ? -27.039 10.788 -8.461 1.00 75.69 480 HIS A C 1
ATOM 3725 O O . HIS A 1 480 ? -26.083 11.136 -7.773 1.00 75.69 480 HIS A O 1
ATOM 3731 N N . VAL A 1 481 ? -27.510 11.531 -9.467 1.00 78.50 481 VAL A N 1
ATOM 3732 C CA . VAL A 1 481 ? -27.064 12.908 -9.731 1.00 78.50 481 VAL A CA 1
ATOM 3733 C C . VAL A 1 481 ? -27.877 13.842 -8.844 1.00 78.50 481 VAL A C 1
ATOM 3735 O O . VAL A 1 481 ? -29.103 13.897 -8.935 1.00 78.50 481 VAL A O 1
ATOM 3738 N N . GLY A 1 482 ? -27.170 14.576 -7.990 1.00 75.94 482 GLY A N 1
ATOM 3739 C CA . GLY A 1 482 ? -27.718 15.581 -7.095 1.00 75.94 482 GLY A CA 1
ATOM 3740 C C . GLY A 1 482 ? -27.790 16.961 -7.747 1.00 75.94 482 GLY A C 1
ATOM 3741 O O . GLY A 1 482 ? -28.480 17.178 -8.741 1.00 75.94 482 GLY A O 1
ATOM 3742 N N . GLN A 1 483 ? -27.117 17.939 -7.142 1.00 68.44 483 GLN A N 1
ATOM 3743 C CA . GLN A 1 483 ? -27.199 19.330 -7.578 1.00 68.44 483 GLN A CA 1
ATOM 3744 C C . GLN A 1 483 ? -26.455 19.538 -8.896 1.00 68.44 483 GLN A C 1
ATOM 3746 O O . GLN A 1 483 ? -25.394 18.968 -9.129 1.00 68.44 483 GLN A O 1
ATOM 3751 N N . TYR A 1 484 ? -26.996 20.397 -9.754 1.00 76.75 484 TYR A N 1
ATOM 3752 C CA . TYR A 1 484 ? -26.371 20.797 -11.007 1.00 76.75 484 TYR A CA 1
ATOM 3753 C C . TYR A 1 484 ? -26.673 22.272 -11.263 1.00 76.75 484 TYR A C 1
ATOM 3755 O O . TYR A 1 484 ? -27.825 22.703 -11.169 1.00 76.75 484 TYR A O 1
ATOM 3763 N N . GLY A 1 485 ? -25.654 23.051 -11.621 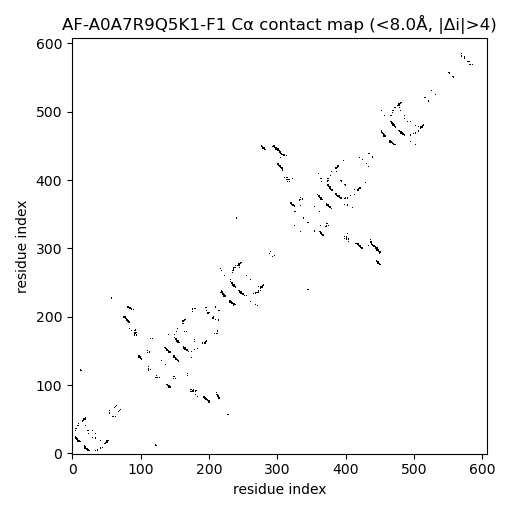1.00 72.00 485 GLY A N 1
ATOM 3764 C CA . GLY A 1 485 ? -25.841 24.458 -11.944 1.00 72.00 485 GLY A CA 1
ATOM 3765 C C . GLY A 1 485 ? -24.651 25.073 -12.663 1.00 72.00 485 GLY A C 1
ATOM 3766 O O . GLY A 1 485 ? -23.505 24.865 -12.286 1.00 72.00 485 GLY A O 1
ATOM 3767 N N . VAL A 1 486 ? -24.936 25.889 -13.676 1.00 69.81 486 VAL A N 1
ATOM 3768 C CA . VAL A 1 486 ? -23.965 26.787 -14.315 1.00 69.81 486 VAL A CA 1
ATOM 3769 C C . VAL A 1 486 ? -24.478 28.205 -14.122 1.00 69.81 486 VAL A C 1
ATOM 3771 O O . VAL A 1 486 ? -25.670 28.461 -14.333 1.00 69.81 486 VAL A O 1
ATOM 3774 N N . LYS A 1 487 ? -23.600 29.114 -13.699 1.00 64.81 487 LYS A N 1
ATOM 3775 C CA . LYS A 1 487 ? -23.938 30.529 -13.515 1.00 64.81 487 LYS A CA 1
ATOM 3776 C C . LYS A 1 487 ? -24.540 31.109 -14.805 1.00 64.81 487 LYS A C 1
ATOM 3778 O O . LYS A 1 487 ? -24.002 30.807 -15.872 1.00 64.81 487 LYS A O 1
ATOM 3783 N N . PRO A 1 488 ? -25.635 31.893 -14.738 1.00 77.81 488 PRO A N 1
ATOM 3784 C CA . PRO A 1 488 ? -26.379 32.350 -15.916 1.00 77.81 488 PRO A CA 1
ATOM 3785 C C . PRO A 1 488 ? -25.512 32.960 -17.019 1.00 77.81 488 PRO A C 1
ATOM 3787 O O . PRO A 1 488 ? -25.682 32.618 -18.184 1.00 77.81 488 PRO A O 1
ATOM 3790 N N . GLU A 1 489 ? -24.536 33.788 -16.649 1.00 78.94 489 GLU A N 1
ATOM 3791 C CA . GLU A 1 489 ? -23.629 34.468 -17.575 1.00 78.94 489 GLU A CA 1
ATOM 3792 C C . GLU A 1 489 ? -22.650 33.530 -18.311 1.00 78.94 489 GLU A C 1
ATOM 3794 O O . GLU A 1 489 ? -22.026 33.938 -19.285 1.00 78.94 489 GLU A O 1
ATOM 3799 N N . TYR A 1 490 ? -22.537 32.270 -17.878 1.00 75.56 490 TYR A N 1
ATOM 3800 C CA . TYR A 1 490 ? -21.686 31.237 -18.480 1.00 75.56 490 TYR A CA 1
ATOM 3801 C C . TYR A 1 490 ? -22.488 30.085 -19.113 1.00 75.56 490 TYR A C 1
ATOM 3803 O O . TYR A 1 490 ? -21.923 29.084 -19.567 1.00 75.56 490 TYR A O 1
ATOM 3811 N N . GLN A 1 491 ? -23.819 30.185 -19.143 1.00 77.06 491 GLN A N 1
ATOM 3812 C CA . GLN A 1 491 ? -24.668 29.188 -19.794 1.00 77.06 491 GLN A CA 1
ATOM 3813 C C . GLN A 1 491 ? -24.532 29.266 -21.323 1.00 77.06 491 GLN A C 1
ATOM 3815 O O . GLN A 1 491 ? -24.324 30.330 -21.891 1.00 77.06 491 GLN A O 1
ATOM 3820 N N . GLY A 1 492 ? -24.647 28.121 -22.003 1.00 76.06 492 GLY A N 1
ATOM 3821 C CA . GLY A 1 492 ? -24.497 28.031 -23.464 1.00 76.06 492 GLY A CA 1
ATOM 3822 C C . GLY A 1 492 ? -23.050 27.909 -23.961 1.00 76.06 492 GLY A C 1
ATOM 3823 O O . GLY A 1 492 ? -22.847 27.602 -25.128 1.00 76.06 492 GLY A O 1
ATOM 3824 N N . LEU A 1 493 ? -22.054 28.044 -23.079 1.00 80.56 493 LEU A N 1
ATOM 3825 C CA . LEU A 1 493 ? -20.624 27.953 -23.415 1.00 80.56 493 LEU A CA 1
ATOM 3826 C C . LEU A 1 493 ? -20.047 26.523 -23.352 1.00 80.56 493 LEU A C 1
ATOM 3828 O O . LEU A 1 493 ? -18.837 26.343 -23.290 1.00 80.56 493 LEU A O 1
ATOM 3832 N N . GLY A 1 494 ? -20.890 25.490 -23.274 1.00 78.12 494 GLY A N 1
ATOM 3833 C CA . GLY A 1 494 ? -20.445 24.088 -23.175 1.00 78.12 494 GLY A CA 1
ATOM 3834 C C . GLY A 1 494 ? -19.977 23.624 -21.784 1.00 78.12 494 GLY A C 1
ATOM 3835 O O . GLY A 1 494 ? -19.894 22.422 -21.555 1.00 78.12 494 GLY A O 1
ATOM 3836 N N . ILE A 1 495 ? -19.784 24.532 -20.817 1.00 68.94 495 ILE A N 1
ATOM 3837 C CA . ILE A 1 495 ? -19.365 24.214 -19.430 1.00 68.94 495 ILE A CA 1
ATOM 3838 C C . ILE A 1 495 ? -20.268 23.163 -18.772 1.00 68.94 495 ILE A C 1
ATOM 3840 O O . ILE A 1 495 ? -19.801 22.254 -18.093 1.00 68.94 495 ILE A O 1
ATOM 3844 N N . GLY A 1 496 ? -21.578 23.283 -18.986 1.00 74.44 496 GLY A N 1
ATOM 3845 C CA . GLY A 1 496 ? -22.554 22.346 -18.444 1.00 74.44 496 GLY A CA 1
ATOM 3846 C C . GLY A 1 496 ? -22.421 20.926 -18.993 1.00 74.44 496 GLY A C 1
ATOM 3847 O O . GLY A 1 496 ? -22.546 19.973 -18.233 1.00 74.44 496 GLY A O 1
ATOM 3848 N N . SER A 1 497 ? -22.133 20.793 -20.291 1.00 77.56 497 SER A N 1
ATOM 3849 C CA . SER A 1 497 ? -21.899 19.493 -20.925 1.00 77.56 497 SER A CA 1
ATOM 3850 C C . SER A 1 497 ? -20.609 18.868 -20.409 1.00 77.56 497 SER A C 1
ATOM 3852 O O . SER A 1 497 ? -20.629 17.722 -19.997 1.00 77.56 497 SER A O 1
ATOM 3854 N N . ALA A 1 498 ? -19.530 19.649 -20.293 1.00 71.06 498 ALA A N 1
ATOM 3855 C CA . ALA A 1 498 ? -18.271 19.157 -19.737 1.00 71.06 498 ALA A CA 1
ATOM 3856 C C . ALA A 1 498 ? -18.423 18.659 -18.287 1.00 71.06 498 ALA A C 1
ATOM 3858 O O . ALA A 1 498 ? -17.910 17.601 -17.933 1.00 71.06 498 ALA A O 1
ATOM 3859 N N . LEU A 1 499 ? -19.169 19.391 -17.449 1.00 70.25 499 LEU A N 1
ATOM 3860 C CA . LEU A 1 499 ? -19.513 18.943 -16.095 1.00 70.25 499 LEU A CA 1
ATOM 3861 C C . LEU A 1 499 ? -20.330 17.645 -16.109 1.00 70.25 499 LEU A C 1
ATOM 3863 O O . LEU A 1 499 ? -20.125 16.780 -15.261 1.00 70.25 499 LEU A O 1
ATOM 3867 N N . TRP A 1 500 ? -21.242 17.505 -17.071 1.00 79.75 500 TRP A N 1
ATOM 3868 C CA . TRP A 1 500 ? -22.062 16.310 -17.231 1.00 79.75 500 TRP A CA 1
ATOM 3869 C C . TRP A 1 500 ? -21.251 15.092 -17.675 1.00 79.75 500 TRP A C 1
ATOM 3871 O O . TRP A 1 500 ? -21.410 14.023 -17.098 1.00 79.75 500 TRP A O 1
ATOM 3881 N N . ASP A 1 501 ? -20.352 15.259 -18.641 1.00 77.44 501 ASP A N 1
ATOM 3882 C CA . ASP A 1 501 ? -19.490 14.189 -19.145 1.00 77.44 501 ASP A CA 1
ATOM 3883 C C . ASP A 1 501 ? -18.602 13.638 -18.024 1.00 77.44 501 ASP A C 1
ATOM 3885 O O . ASP A 1 501 ? -18.497 12.425 -17.849 1.00 77.44 501 ASP A O 1
ATOM 3889 N N . GLN A 1 502 ? -18.040 14.527 -17.198 1.00 73.62 502 GLN A N 1
ATOM 3890 C CA . GLN A 1 502 ? -17.286 14.138 -16.002 1.00 73.62 502 GLN A CA 1
ATOM 3891 C C . GLN A 1 502 ? -18.161 13.384 -14.992 1.00 73.62 502 GLN A C 1
ATOM 3893 O O . GLN A 1 502 ? -17.731 12.373 -14.439 1.00 73.62 502 GLN A O 1
ATOM 3898 N N . MET A 1 503 ? -19.406 13.827 -14.782 1.00 79.56 503 MET A N 1
ATOM 3899 C CA . MET A 1 503 ? -20.338 13.141 -13.886 1.00 79.56 503 MET A CA 1
ATOM 3900 C C . MET A 1 503 ? -20.713 11.742 -14.390 1.00 79.56 503 MET A C 1
ATOM 3902 O O . MET A 1 503 ? -20.721 10.795 -13.609 1.00 79.56 503 MET A O 1
ATOM 3906 N N . MET A 1 504 ? -21.009 11.586 -15.681 1.00 81.38 504 MET A N 1
ATOM 3907 C CA . MET A 1 504 ? -21.349 10.279 -16.252 1.00 81.38 504 MET A CA 1
ATOM 3908 C C . MET A 1 504 ? -20.142 9.336 -16.231 1.00 81.38 504 MET A C 1
ATOM 3910 O O . MET A 1 504 ? -20.287 8.179 -15.848 1.00 81.38 504 MET A O 1
ATOM 3914 N N . ALA A 1 505 ? -18.940 9.839 -16.536 1.00 74.19 505 ALA A N 1
ATOM 3915 C CA . ALA A 1 505 ? -17.705 9.069 -16.396 1.00 74.19 505 ALA A CA 1
ATOM 3916 C C . ALA A 1 505 ? -17.481 8.598 -14.948 1.00 74.19 505 ALA A C 1
ATOM 3918 O O . ALA A 1 505 ? -17.104 7.451 -14.723 1.00 74.19 505 ALA A O 1
ATOM 3919 N N . HIS A 1 506 ? -17.771 9.448 -13.958 1.00 71.81 506 HIS A N 1
ATOM 3920 C CA . HIS A 1 506 ? -17.691 9.086 -12.541 1.00 71.81 506 HIS A CA 1
ATOM 3921 C C . HIS A 1 506 ? -18.701 8.012 -12.118 1.00 71.81 506 HIS A C 1
ATOM 3923 O O . HIS A 1 506 ? -18.404 7.168 -11.267 1.00 71.81 506 HIS A O 1
ATOM 3929 N N . MET A 1 507 ? -19.902 8.041 -12.694 1.00 73.38 507 MET A N 1
ATOM 3930 C CA . MET A 1 507 ? -20.952 7.066 -12.401 1.00 73.38 507 MET A CA 1
ATOM 3931 C C . MET A 1 507 ? -20.693 5.711 -13.066 1.00 73.38 507 MET A C 1
ATOM 3933 O O . MET A 1 507 ? -21.072 4.679 -12.500 1.00 73.38 507 MET A O 1
ATOM 3937 N N . GLY A 1 508 ? -19.980 5.699 -14.195 1.00 78.94 508 GLY A N 1
ATOM 3938 C CA . GLY A 1 508 ? -19.639 4.488 -14.941 1.00 78.94 508 GLY A CA 1
ATOM 3939 C C . GLY A 1 508 ? -20.887 3.761 -15.444 1.00 78.94 508 GLY A C 1
ATOM 3940 O O . GLY A 1 508 ? -21.868 4.395 -15.823 1.00 78.94 508 GLY A O 1
ATOM 3941 N N . ASP A 1 509 ? -20.872 2.428 -15.385 1.00 78.12 509 ASP A N 1
ATOM 3942 C CA . ASP A 1 509 ? -21.951 1.566 -15.904 1.00 78.12 509 ASP A CA 1
ATOM 3943 C C . ASP A 1 509 ? -23.170 1.431 -14.965 1.00 78.12 509 ASP A C 1
ATOM 3945 O O . ASP A 1 509 ? -24.041 0.584 -15.171 1.00 78.12 509 ASP A O 1
ATOM 3949 N N . ARG A 1 510 ? -23.241 2.234 -13.896 1.00 79.19 510 ARG A N 1
ATOM 3950 C CA . ARG A 1 510 ? -24.327 2.171 -12.904 1.00 79.19 510 ARG A CA 1
ATOM 3951 C C . ARG A 1 510 ? -25.650 2.651 -13.488 1.00 79.19 510 ARG A C 1
ATOM 3953 O O . ARG A 1 510 ? -25.695 3.527 -14.348 1.00 79.19 510 ARG A O 1
ATOM 3960 N N . ASN A 1 511 ? -26.754 2.173 -12.918 1.00 73.00 511 ASN A N 1
ATOM 3961 C CA . ASN A 1 511 ? -28.058 2.772 -13.162 1.00 73.00 511 ASN A CA 1
ATOM 3962 C C . ASN A 1 511 ? -28.132 4.145 -12.470 1.00 73.00 511 ASN A C 1
ATOM 3964 O O . ASN A 1 511 ? -28.031 4.240 -11.243 1.00 73.00 511 ASN A O 1
ATOM 3968 N N . VAL A 1 512 ? -28.280 5.217 -13.250 1.00 78.62 512 VAL A N 1
ATOM 3969 C CA . VAL A 1 512 ? -28.229 6.597 -12.755 1.00 78.62 512 VAL A CA 1
ATOM 3970 C C . VAL A 1 512 ? -29.634 7.161 -12.572 1.00 78.62 512 VAL A C 1
ATOM 3972 O O . VAL A 1 512 ? -30.424 7.236 -13.509 1.00 78.62 512 VAL A O 1
ATOM 3975 N N . SER A 1 513 ? -29.925 7.643 -11.367 1.00 74.62 513 SER A N 1
ATOM 3976 C CA . SER A 1 513 ? -31.151 8.383 -11.054 1.00 74.62 513 SER A CA 1
ATOM 3977 C C . SER A 1 513 ? -30.884 9.885 -10.924 1.00 74.62 513 SER A C 1
ATOM 3979 O O . SER A 1 513 ? -29.790 10.297 -10.551 1.00 74.62 513 SER A O 1
ATOM 3981 N N . LEU A 1 514 ? -31.881 10.729 -11.204 1.00 77.44 514 LEU A N 1
ATOM 3982 C CA . LEU A 1 514 ? -31.811 12.179 -10.981 1.00 77.44 514 LEU A CA 1
ATOM 3983 C C . LEU A 1 514 ? -33.206 12.795 -10.871 1.00 77.44 514 LEU A C 1
ATOM 3985 O O . LEU A 1 514 ? -34.180 12.240 -11.380 1.00 77.44 514 LEU A O 1
ATOM 3989 N N . TYR A 1 515 ? -33.296 13.984 -10.274 1.00 73.25 515 TYR A N 1
ATOM 3990 C CA . TYR A 1 515 ? -34.532 14.768 -10.256 1.00 73.25 515 TYR A CA 1
ATOM 3991 C C . TYR A 1 515 ? -34.500 15.900 -11.284 1.00 73.25 515 TYR A C 1
ATOM 3993 O O . TYR A 1 515 ? -33.704 16.834 -11.195 1.00 73.25 515 TYR A O 1
ATOM 4001 N N . ALA A 1 516 ? -35.424 15.866 -12.245 1.00 65.00 516 ALA A N 1
ATOM 4002 C CA . ALA A 1 516 ? -35.638 16.987 -13.150 1.00 65.00 516 ALA A CA 1
ATOM 4003 C C . ALA A 1 516 ? -36.499 18.056 -12.457 1.00 65.00 516 ALA A C 1
ATOM 4005 O O . ALA A 1 516 ? -37.720 17.934 -12.384 1.00 65.00 516 ALA A O 1
ATOM 4006 N N . ALA A 1 517 ? -35.862 19.117 -11.956 1.00 59.62 517 ALA A N 1
ATOM 4007 C CA . ALA A 1 517 ? -36.521 20.131 -11.124 1.00 59.62 517 ALA A CA 1
ATOM 4008 C C . ALA A 1 517 ? -37.667 20.899 -11.820 1.00 59.62 517 ALA A C 1
ATOM 4010 O O . ALA A 1 517 ? -38.512 21.485 -11.148 1.00 59.62 517 ALA A O 1
ATOM 4011 N N . THR A 1 518 ? -37.711 20.924 -13.159 1.00 63.12 518 THR A N 1
ATOM 4012 C CA . THR A 1 518 ? -38.784 21.578 -13.929 1.00 63.12 518 THR A CA 1
ATOM 4013 C C . THR A 1 518 ? -39.134 20.787 -15.195 1.00 63.12 518 THR A C 1
ATOM 4015 O O . THR A 1 518 ? -38.267 20.083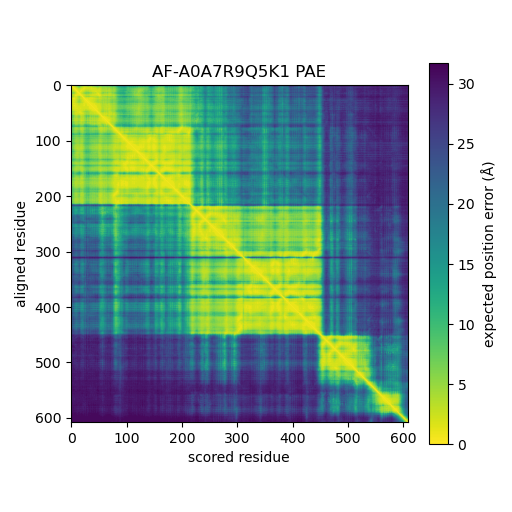 -15.720 1.00 63.12 518 THR A O 1
ATOM 4018 N N . PRO A 1 519 ? -40.345 20.955 -15.770 1.00 65.69 519 PRO A N 1
ATOM 4019 C CA . PRO A 1 519 ? -40.712 20.342 -17.053 1.00 65.69 519 PRO A CA 1
ATOM 4020 C C . PRO A 1 519 ? -39.752 20.690 -18.201 1.00 65.69 519 PRO A C 1
ATOM 4022 O O . PRO A 1 519 ? -39.465 19.854 -19.051 1.00 65.69 519 PRO A O 1
ATOM 4025 N N . LYS A 1 520 ? -39.199 21.911 -18.201 1.00 68.50 520 LYS A N 1
ATOM 4026 C CA . LYS A 1 520 ? -38.199 22.355 -19.185 1.00 68.50 520 LYS A CA 1
ATOM 4027 C C . LYS A 1 520 ? -36.880 21.585 -19.049 1.00 68.50 520 LYS A C 1
ATOM 4029 O O . LYS A 1 520 ? -36.284 21.202 -20.052 1.00 68.50 520 LYS A O 1
ATOM 4034 N N . ILE A 1 521 ? -36.431 21.352 -17.815 1.00 66.38 521 ILE A N 1
ATOM 4035 C CA . ILE A 1 521 ? -35.229 20.557 -17.525 1.00 66.38 521 ILE A CA 1
ATOM 4036 C C . ILE A 1 521 ? -35.474 19.076 -17.849 1.00 66.38 521 ILE A C 1
ATOM 4038 O O . ILE A 1 521 ? -34.612 18.439 -18.443 1.00 66.38 521 ILE A O 1
ATOM 4042 N N . PHE A 1 522 ? -36.666 18.555 -17.547 1.00 65.38 522 PHE A N 1
ATOM 4043 C CA . PHE A 1 522 ? -37.073 17.198 -17.916 1.00 65.38 522 PHE A CA 1
ATOM 4044 C C . PHE A 1 522 ? -37.013 16.979 -19.431 1.00 65.38 522 PHE A C 1
ATOM 4046 O O . PHE A 1 522 ? -36.352 16.049 -19.884 1.00 65.38 522 PHE A O 1
ATOM 4053 N N . ALA A 1 523 ? -37.615 17.880 -20.216 1.00 69.12 523 ALA A N 1
ATOM 4054 C CA . ALA A 1 523 ? -37.554 17.816 -21.675 1.00 69.12 523 ALA A CA 1
ATOM 4055 C C . ALA A 1 523 ? -36.098 17.800 -22.165 1.00 69.12 523 ALA A C 1
ATOM 4057 O O . ALA A 1 523 ? -35.719 16.948 -22.964 1.00 69.12 523 ALA A O 1
ATOM 4058 N N . LYS A 1 524 ? -35.245 18.669 -21.605 1.00 70.06 524 LYS A N 1
ATOM 4059 C CA . LYS A 1 524 ? -33.815 18.699 -21.926 1.00 70.06 524 LYS A CA 1
ATOM 4060 C C . LYS A 1 524 ? -33.110 17.374 -21.613 1.00 70.06 524 LYS A C 1
ATOM 4062 O O . LYS A 1 524 ? -32.300 16.940 -22.427 1.00 70.06 524 LYS A O 1
ATOM 4067 N N . TYR A 1 525 ? -33.385 16.742 -20.473 1.00 71.44 525 TYR A N 1
ATOM 4068 C CA . TYR A 1 525 ? -32.742 15.474 -20.121 1.00 71.44 525 TYR A CA 1
ATOM 4069 C C . TYR A 1 525 ? -33.254 14.302 -20.958 1.00 71.44 525 TYR A C 1
ATOM 4071 O O . TYR A 1 525 ? -32.440 13.549 -21.468 1.00 71.44 525 TYR A O 1
ATOM 4079 N N . SER A 1 526 ? -34.567 14.200 -21.173 1.00 63.81 526 SER A N 1
ATOM 4080 C CA . SER A 1 526 ? -35.178 13.123 -21.971 1.00 63.81 526 SER A CA 1
ATOM 4081 C C . SER A 1 526 ? -34.786 13.131 -23.455 1.00 63.81 526 SER A C 1
ATOM 4083 O O . SER A 1 526 ? -34.789 12.087 -24.093 1.00 63.81 526 SER A O 1
ATOM 4085 N N . ILE A 1 527 ? -34.449 14.301 -24.012 1.00 70.12 527 ILE A N 1
ATOM 4086 C CA . ILE A 1 527 ? -34.015 14.433 -25.413 1.00 70.12 527 ILE A CA 1
ATOM 4087 C C . ILE A 1 527 ? -32.538 14.067 -25.574 1.00 70.12 527 ILE A C 1
ATOM 4089 O O . ILE A 1 527 ? -32.160 13.452 -26.564 1.00 70.12 527 ILE A O 1
ATOM 4093 N N . ASN A 1 528 ? -31.698 14.488 -24.626 1.00 64.94 528 ASN A N 1
ATOM 4094 C CA . ASN A 1 528 ? -30.245 14.400 -24.777 1.00 64.94 528 ASN A CA 1
ATOM 4095 C C . ASN A 1 528 ? -29.638 13.163 -24.100 1.00 64.94 528 ASN A C 1
ATOM 4097 O O . ASN A 1 528 ? -28.475 12.861 -24.349 1.00 64.94 528 ASN A O 1
ATOM 4101 N N . PHE A 1 529 ? -30.393 12.459 -23.252 1.00 66.94 529 PHE A N 1
ATOM 4102 C CA . PHE A 1 529 ? -29.907 11.327 -22.464 1.00 66.94 529 PHE A CA 1
ATOM 4103 C C . PHE A 1 529 ? -30.980 10.232 -22.348 1.00 66.94 529 PHE A C 1
ATOM 4105 O O . PHE A 1 529 ? -32.171 10.547 -22.323 1.00 66.94 529 PHE A O 1
ATOM 4112 N N . PRO A 1 530 ? -30.591 8.949 -22.221 1.00 68.50 530 PRO A N 1
ATOM 4113 C CA . PRO A 1 530 ? -31.514 7.811 -22.222 1.00 68.50 530 PRO A CA 1
ATOM 4114 C C . PRO A 1 530 ? -32.251 7.612 -20.879 1.00 68.50 530 PRO A C 1
ATOM 4116 O O . PRO A 1 530 ? -32.445 6.484 -20.433 1.00 68.50 530 PRO A O 1
ATOM 4119 N N . PHE A 1 531 ? -32.663 8.689 -20.201 1.00 65.88 531 PHE A N 1
ATOM 4120 C CA . PHE A 1 531 ? -33.433 8.577 -18.960 1.00 65.88 531 PHE A CA 1
ATOM 4121 C C . PHE A 1 531 ? -34.892 8.230 -19.251 1.00 65.88 531 PHE A C 1
ATOM 4123 O O . PHE A 1 531 ? -35.585 8.949 -19.974 1.00 65.88 531 PHE A O 1
ATOM 4130 N N . VAL A 1 532 ? -35.376 7.158 -18.625 1.00 66.62 532 VAL A N 1
ATOM 4131 C CA . VAL A 1 532 ? -36.782 6.750 -18.699 1.00 66.62 532 VAL A CA 1
ATOM 4132 C C . VAL A 1 532 ? -37.558 7.385 -17.535 1.00 66.62 532 VAL A C 1
ATOM 4134 O O . VAL A 1 532 ? -37.110 7.303 -16.390 1.00 66.62 532 VAL A O 1
ATOM 4137 N N . PRO A 1 533 ? -38.717 8.028 -17.775 1.00 60.09 533 PRO A N 1
ATOM 4138 C CA . PRO A 1 533 ? -39.520 8.604 -16.703 1.00 60.09 533 PRO A CA 1
ATOM 4139 C C . PRO A 1 533 ? -40.164 7.488 -15.878 1.00 60.09 533 PRO A C 1
ATOM 4141 O O . PRO A 1 533 ? -40.999 6.750 -16.392 1.00 60.09 533 PRO A O 1
ATOM 4144 N N . GLU A 1 534 ? -39.816 7.389 -14.596 1.00 52.31 534 GLU A N 1
ATOM 4145 C CA . GLU A 1 534 ? -40.400 6.373 -13.711 1.00 52.31 534 GLU A CA 1
ATOM 4146 C C . GLU A 1 534 ? -41.487 6.955 -12.789 1.00 52.31 534 GLU A C 1
ATOM 4148 O O . GLU A 1 534 ? -42.542 6.350 -12.606 1.00 52.31 534 GLU A O 1
ATOM 4153 N N . ARG A 1 535 ? -41.261 8.143 -12.200 1.00 57.22 535 ARG A N 1
ATOM 4154 C CA . ARG A 1 535 ? -42.171 8.783 -11.224 1.00 57.22 535 ARG A CA 1
ATOM 4155 C C . ARG A 1 535 ? -42.117 10.316 -11.303 1.00 57.22 535 ARG A C 1
ATOM 4157 O O . ARG A 1 535 ? -41.123 10.885 -11.747 1.00 57.22 535 ARG A O 1
ATOM 4164 N N . ARG A 1 536 ? -43.170 11.000 -10.833 1.00 54.38 536 ARG A N 1
ATOM 4165 C CA . ARG A 1 536 ? -43.241 12.474 -10.731 1.00 54.38 536 ARG A CA 1
ATOM 4166 C C . ARG A 1 536 ? -43.312 12.907 -9.267 1.00 54.38 536 ARG A C 1
ATOM 4168 O O . ARG A 1 536 ? -44.252 12.535 -8.571 1.00 54.38 536 ARG A O 1
ATOM 4175 N N . LEU A 1 537 ? -42.372 13.745 -8.826 1.00 48.06 537 LEU A N 1
ATOM 4176 C CA . LEU A 1 537 ? -42.477 14.436 -7.538 1.00 48.06 537 LEU A CA 1
ATOM 4177 C C . LEU A 1 537 ? -43.387 15.667 -7.696 1.00 48.06 537 LEU A C 1
ATOM 4179 O O . LEU A 1 537 ? -43.199 16.464 -8.617 1.00 48.06 537 LEU A O 1
ATOM 4183 N N . VAL A 1 538 ? -44.375 15.832 -6.815 1.00 47.75 538 VAL A N 1
ATOM 4184 C CA . VAL A 1 538 ? -45.249 17.016 -6.781 1.00 47.75 538 VAL A CA 1
ATOM 4185 C C . VAL A 1 538 ? -44.819 17.893 -5.611 1.00 47.75 538 VAL A C 1
ATOM 4187 O O . VAL A 1 538 ? -44.900 17.479 -4.459 1.00 47.75 538 VAL A O 1
ATOM 4190 N N . HIS A 1 539 ? -44.333 19.099 -5.910 1.00 41.88 539 HIS A N 1
ATOM 4191 C CA . HIS A 1 539 ? -43.944 20.070 -4.890 1.00 41.88 539 HIS A CA 1
ATOM 4192 C C . HIS A 1 539 ? -45.158 20.910 -4.491 1.00 41.88 539 HIS A C 1
ATOM 4194 O O . HIS A 1 539 ? -45.716 21.626 -5.322 1.00 41.88 539 HIS A O 1
ATOM 4200 N N . PHE A 1 540 ? -45.529 20.857 -3.215 1.00 41.75 540 PHE A N 1
ATOM 4201 C CA . PHE A 1 540 ? -46.489 21.781 -2.621 1.00 41.75 540 PHE A CA 1
ATOM 4202 C C . PHE A 1 540 ? -45.726 22.930 -1.952 1.00 41.75 540 PHE A C 1
ATOM 4204 O O . PHE A 1 540 ? -44.770 22.695 -1.215 1.00 41.75 540 PHE A O 1
ATOM 4211 N N . ARG A 1 541 ? -46.134 24.177 -2.214 1.00 35.72 541 ARG A N 1
ATOM 4212 C CA . ARG A 1 541 ? -45.610 25.376 -1.543 1.00 35.72 541 ARG A CA 1
ATOM 4213 C C . ARG A 1 541 ? -46.782 26.139 -0.938 1.00 35.72 541 ARG A C 1
ATOM 4215 O O . ARG A 1 541 ? -47.734 26.457 -1.641 1.00 35.72 541 ARG A O 1
ATOM 4222 N N . GLY A 1 542 ? -46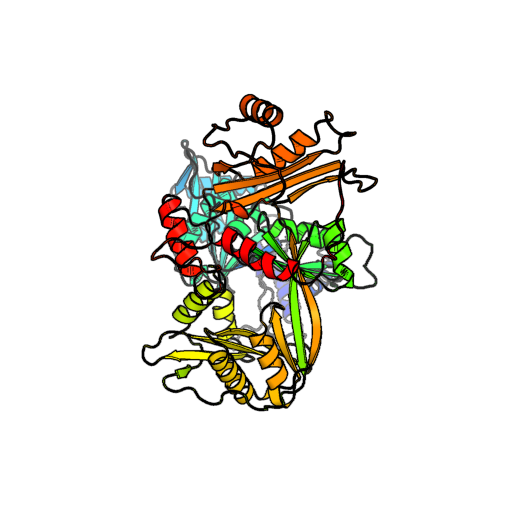.703 26.421 0.355 1.00 43.16 542 GLY A N 1
ATOM 4223 C CA . GLY A 1 542 ? -47.728 27.133 1.108 1.00 43.16 542 GLY A CA 1
ATOM 4224 C C . GLY A 1 542 ? -47.336 27.245 2.577 1.00 43.16 542 GLY A C 1
ATOM 4225 O O . GLY A 1 542 ? -46.341 26.656 3.003 1.00 43.16 542 GLY A O 1
ATOM 4226 N N . TYR A 1 543 ? -48.108 28.005 3.348 1.00 41.00 543 TYR A N 1
ATOM 4227 C CA . TYR A 1 543 ? -47.984 28.011 4.802 1.00 41.00 543 TYR A CA 1
ATOM 4228 C C . TYR A 1 543 ? -48.581 26.719 5.363 1.00 41.00 543 TYR A C 1
ATOM 4230 O O . TYR A 1 543 ? -49.639 26.276 4.915 1.00 41.00 543 TYR A O 1
ATOM 4238 N N . VAL A 1 544 ? -47.895 26.104 6.328 1.00 45.38 544 VAL A N 1
ATOM 4239 C CA . VAL A 1 544 ? -48.384 24.889 6.986 1.00 45.38 544 VAL A CA 1
ATOM 4240 C C . VAL A 1 544 ? -49.664 25.239 7.746 1.00 45.38 544 VAL A C 1
ATOM 4242 O O . VAL A 1 544 ? -49.619 25.987 8.718 1.00 45.38 544 VAL A O 1
ATOM 4245 N N . ASN A 1 545 ? -50.800 24.698 7.307 1.00 50.06 545 ASN A N 1
ATOM 4246 C CA . ASN A 1 545 ? -52.034 24.725 8.080 1.00 50.06 545 ASN A CA 1
ATOM 4247 C C . ASN A 1 545 ? -52.203 23.370 8.778 1.00 50.06 545 ASN A C 1
ATOM 4249 O O . ASN A 1 545 ? -52.677 22.409 8.173 1.00 50.06 545 ASN A O 1
ATOM 4253 N N . THR A 1 546 ? -51.786 23.290 10.040 1.00 54.34 546 THR A N 1
ATOM 4254 C CA . THR A 1 546 ? -51.846 22.055 10.835 1.00 54.34 546 THR A CA 1
ATOM 4255 C C . THR A 1 546 ? -53.262 21.685 11.274 1.00 54.34 546 THR A C 1
ATOM 4257 O O . THR A 1 546 ? -53.470 20.555 11.685 1.00 54.34 546 THR A O 1
ATOM 4260 N N . SER A 1 547 ? -54.254 22.578 11.135 1.00 55.41 547 SER A N 1
ATOM 4261 C CA . SER A 1 547 ? -55.632 22.331 11.607 1.00 55.41 547 SER A CA 1
ATOM 4262 C C . SER A 1 547 ? -56.371 21.192 10.886 1.00 55.41 547 SER A C 1
ATOM 4264 O O . SER A 1 547 ? -57.375 20.709 11.397 1.00 55.41 547 SER A O 1
ATOM 4266 N N . ASN A 1 548 ? -55.864 20.749 9.729 1.00 53.78 548 ASN A N 1
ATOM 4267 C CA . ASN A 1 548 ? -56.402 19.623 8.956 1.00 53.78 548 ASN A CA 1
ATOM 4268 C C . ASN A 1 548 ? -55.535 18.353 9.043 1.00 53.78 548 ASN A C 1
ATOM 4270 O O . ASN A 1 548 ? -55.823 17.372 8.357 1.00 53.78 548 ASN A O 1
ATOM 4274 N N . LEU A 1 549 ? -54.444 18.376 9.815 1.00 52.47 549 LEU A N 1
ATOM 4275 C CA . LEU A 1 549 ? -53.615 17.199 10.059 1.00 52.47 549 LEU A CA 1
ATOM 4276 C C . LEU A 1 549 ? -54.162 16.462 11.282 1.00 52.47 549 LEU A C 1
ATOM 4278 O O . LEU A 1 549 ? -54.632 17.082 12.231 1.00 52.47 549 LEU A O 1
ATOM 4282 N N . VAL A 1 550 ? -54.152 15.132 11.231 1.00 53.50 550 VAL A N 1
ATOM 4283 C CA . VAL A 1 550 ? -54.632 14.308 12.341 1.00 53.50 550 VAL A CA 1
ATOM 4284 C C . VAL A 1 550 ? -53.446 14.018 13.257 1.00 53.50 550 VAL A C 1
ATOM 4286 O O . VAL A 1 550 ? -52.516 13.320 12.859 1.00 53.50 550 VAL A O 1
ATOM 4289 N N . ASP A 1 551 ? -53.475 14.553 14.475 1.00 51.53 551 ASP A N 1
ATOM 4290 C CA . ASP A 1 551 ? -52.372 14.412 15.440 1.00 51.53 551 ASP A CA 1
ATOM 4291 C C . ASP A 1 551 ? -52.335 13.018 16.102 1.00 51.53 551 ASP A C 1
ATOM 4293 O O . ASP A 1 551 ? -51.380 12.664 16.793 1.00 51.53 551 ASP A O 1
ATOM 4297 N N . SER A 1 552 ? -53.380 12.209 15.893 1.00 55.81 552 SER A N 1
ATOM 4298 C CA . SER A 1 552 ? -53.485 10.819 16.349 1.00 55.81 552 SER A CA 1
ATOM 4299 C C . SER A 1 552 ? -54.486 10.039 15.493 1.00 55.81 552 SER A C 1
ATOM 4301 O O . SER A 1 552 ? -55.464 10.599 15.011 1.00 55.81 552 SER A O 1
ATOM 4303 N N . ILE A 1 553 ? -54.256 8.744 15.297 1.00 59.47 553 ILE A N 1
ATOM 4304 C CA . ILE A 1 553 ? -55.223 7.829 14.675 1.00 59.47 553 ILE A CA 1
ATOM 4305 C C . ILE A 1 553 ? -55.628 6.843 15.770 1.00 59.47 553 ILE A C 1
ATOM 4307 O O . ILE A 1 553 ? -54.757 6.368 16.496 1.00 59.47 553 ILE A O 1
ATOM 4311 N N . ASP A 1 554 ? -56.920 6.548 15.922 1.00 56.53 554 ASP A N 1
ATOM 4312 C CA . ASP A 1 554 ? -57.397 5.649 16.981 1.00 56.53 554 ASP A CA 1
ATOM 4313 C C . ASP A 1 554 ? -56.654 4.302 16.933 1.00 56.53 554 ASP A C 1
ATOM 4315 O O . ASP A 1 554 ? -56.660 3.598 15.922 1.00 56.53 554 ASP A O 1
ATOM 4319 N N . GLY A 1 555 ? -55.970 3.965 18.031 1.00 52.88 555 GLY A N 1
ATOM 4320 C CA . GLY A 1 555 ? -55.138 2.763 18.142 1.00 52.88 555 GLY A CA 1
ATOM 4321 C C . GLY A 1 555 ? -53.709 2.868 17.582 1.00 52.88 555 GLY A C 1
ATOM 4322 O O . GLY A 1 555 ? -52.995 1.868 17.608 1.00 52.88 555 GLY A O 1
ATOM 4323 N N . MET A 1 556 ? -53.257 4.038 17.113 1.00 50.91 556 MET A N 1
ATOM 4324 C CA . MET A 1 556 ? -51.889 4.272 16.625 1.00 50.91 556 MET A CA 1
ATOM 4325 C C . MET A 1 556 ? -51.257 5.516 17.265 1.00 50.91 556 MET A C 1
ATOM 4327 O O . MET A 1 556 ? -51.824 6.608 17.235 1.00 50.91 556 MET A O 1
ATOM 4331 N N . SER A 1 557 ? -50.039 5.375 17.795 1.00 50.16 557 SER A N 1
ATOM 4332 C CA . SER A 1 557 ? -49.222 6.505 18.247 1.00 50.16 557 SER A CA 1
ATOM 4333 C C . SER A 1 557 ? -48.229 6.929 17.162 1.00 50.16 557 SER A C 1
ATOM 4335 O O . SER A 1 557 ? -47.508 6.109 16.595 1.00 50.16 557 SER A O 1
ATOM 4337 N N . LEU A 1 558 ? -48.174 8.231 16.874 1.00 53.94 558 LEU A N 1
ATOM 4338 C CA . LEU A 1 558 ? -47.127 8.818 16.041 1.00 53.94 558 LEU A CA 1
ATOM 4339 C C . LEU A 1 558 ? -45.914 9.110 16.932 1.00 53.94 558 LEU A C 1
ATOM 4341 O O . LEU A 1 558 ? -45.958 10.012 17.767 1.00 53.94 558 LEU A O 1
ATOM 4345 N N . VAL A 1 559 ? -44.839 8.336 16.776 1.00 56.59 559 VAL A N 1
ATOM 4346 C CA . VAL A 1 559 ? -43.586 8.523 17.524 1.00 56.59 559 VAL A CA 1
ATOM 4347 C C . VAL A 1 559 ? -42.505 9.134 16.625 1.00 56.59 559 VAL A C 1
ATOM 4349 O O . VAL A 1 559 ? -42.391 8.744 15.460 1.00 56.59 559 VAL A O 1
ATOM 4352 N N . PRO A 1 560 ? -41.707 10.101 17.115 1.00 54.88 560 PRO A N 1
ATOM 4353 C CA . PRO A 1 560 ? -40.561 10.608 16.371 1.00 54.88 560 PRO A CA 1
ATOM 4354 C C . PRO A 1 560 ? -39.571 9.488 16.045 1.00 54.88 560 PRO A C 1
ATOM 4356 O O . PRO A 1 560 ? -39.361 8.590 16.858 1.00 54.88 560 PRO A O 1
ATOM 4359 N N . ILE A 1 561 ? -38.921 9.577 14.883 1.00 59.91 561 ILE A N 1
ATOM 4360 C CA . ILE A 1 561 ? -37.789 8.700 14.576 1.00 59.91 561 ILE A CA 1
ATOM 4361 C C . ILE A 1 561 ? -36.633 9.060 15.520 1.00 59.91 561 ILE A C 1
ATOM 4363 O O . ILE A 1 561 ? -36.255 10.236 15.593 1.00 59.91 561 ILE A O 1
ATOM 4367 N N . ASP A 1 562 ? -36.106 8.065 16.228 1.00 63.41 562 ASP A N 1
ATOM 4368 C CA . ASP A 1 562 ? -35.019 8.164 17.202 1.00 63.41 562 ASP A CA 1
ATOM 4369 C C . ASP A 1 562 ? -34.077 6.945 17.121 1.00 63.41 562 ASP A C 1
ATOM 4371 O O . ASP A 1 562 ? -34.285 6.023 16.327 1.00 63.41 562 ASP A O 1
ATOM 4375 N N . ASP A 1 563 ? -33.038 6.925 17.956 1.00 67.56 563 ASP A N 1
ATOM 4376 C CA . ASP A 1 563 ? -32.049 5.840 17.984 1.00 67.56 563 ASP A CA 1
ATOM 4377 C C . ASP A 1 563 ? -32.660 4.470 18.324 1.00 67.56 563 ASP A C 1
ATOM 4379 O O . ASP A 1 563 ? -32.103 3.437 17.950 1.00 67.56 563 ASP A O 1
ATOM 4383 N N . ASN A 1 564 ? -33.804 4.443 19.015 1.00 64.62 564 ASN A N 1
ATOM 4384 C CA . ASN A 1 564 ? -34.455 3.208 19.441 1.00 64.62 564 ASN A CA 1
ATOM 4385 C C . ASN A 1 564 ? -35.287 2.582 18.319 1.00 64.62 564 ASN A C 1
ATOM 4387 O O . ASN A 1 564 ? -35.478 1.368 18.319 1.00 64.62 564 ASN A O 1
ATOM 4391 N N . ASN A 1 565 ? -35.785 3.388 17.375 1.00 67.50 565 ASN A N 1
ATOM 4392 C CA . ASN A 1 565 ? -36.685 2.921 16.319 1.00 67.50 565 ASN A CA 1
ATOM 4393 C C . ASN A 1 565 ? -36.131 3.070 14.888 1.00 67.50 565 ASN A C 1
ATOM 4395 O O . ASN A 1 565 ? -36.701 2.492 13.960 1.00 67.50 565 ASN A O 1
ATOM 4399 N N . ILE A 1 566 ? -34.997 3.753 14.677 1.00 67.00 566 ILE A N 1
ATOM 4400 C CA . ILE A 1 566 ? -34.401 3.954 13.342 1.00 67.00 566 ILE A CA 1
ATOM 4401 C C . ILE A 1 566 ? -34.081 2.633 12.625 1.00 67.00 566 ILE A C 1
ATOM 4403 O O . ILE A 1 566 ? -34.262 2.524 11.412 1.00 67.00 566 ILE A O 1
ATOM 4407 N N . GLY A 1 567 ? -33.657 1.602 13.362 1.00 71.25 567 GLY A N 1
ATOM 4408 C CA . GLY A 1 567 ? -33.393 0.274 12.802 1.00 71.25 567 GLY A CA 1
ATOM 4409 C C . GLY A 1 567 ? -34.648 -0.377 12.215 1.00 71.25 567 GLY A C 1
ATOM 4410 O O . GLY A 1 567 ? -34.604 -0.929 11.111 1.00 71.25 567 GLY A O 1
ATOM 4411 N N . ASP A 1 568 ? -35.779 -0.246 12.909 1.00 72.75 568 ASP A N 1
ATOM 4412 C CA . ASP A 1 568 ? -37.076 -0.743 12.449 1.00 72.75 568 ASP A CA 1
ATOM 4413 C C . ASP A 1 568 ? -37.621 0.092 11.287 1.00 72.75 568 ASP A C 1
ATOM 4415 O O . ASP A 1 568 ? -38.167 -0.471 10.338 1.00 72.75 568 ASP A O 1
ATOM 4419 N N . VAL A 1 569 ? -37.391 1.410 11.291 1.00 65.56 569 VAL A N 1
ATOM 4420 C CA . VAL A 1 569 ? -37.718 2.297 10.163 1.00 65.56 569 VAL A CA 1
ATOM 4421 C C . VAL A 1 569 ? -36.938 1.904 8.909 1.00 65.56 569 VAL A C 1
ATOM 4423 O O . VAL A 1 569 ? -37.530 1.790 7.841 1.00 65.56 569 VAL A O 1
ATOM 4426 N N . ILE A 1 570 ? -35.632 1.637 9.018 1.00 66.00 570 ILE A N 1
ATOM 4427 C CA . ILE A 1 570 ? -34.798 1.185 7.892 1.00 66.00 570 ILE A CA 1
ATOM 4428 C C . ILE A 1 570 ? -35.276 -0.177 7.377 1.00 66.00 570 ILE A C 1
ATOM 4430 O O . ILE A 1 570 ? -35.341 -0.408 6.168 1.00 66.00 570 ILE A O 1
ATOM 4434 N N . LYS A 1 571 ? -35.623 -1.093 8.288 1.00 69.38 571 LYS A N 1
ATOM 4435 C CA . LYS A 1 571 ? -36.155 -2.409 7.925 1.00 69.38 571 LYS A CA 1
ATOM 4436 C C . LYS A 1 571 ? -37.492 -2.279 7.199 1.00 69.38 571 LYS A C 1
ATOM 4438 O O . LYS A 1 571 ? -37.676 -2.933 6.177 1.00 69.38 571 LYS A O 1
ATOM 4443 N N . TYR A 1 572 ? -38.389 -1.429 7.695 1.00 64.25 572 TYR A N 1
ATOM 4444 C CA . TYR A 1 572 ? -39.654 -1.121 7.040 1.00 64.25 572 TYR A CA 1
ATOM 4445 C C . TYR A 1 572 ? -39.419 -0.487 5.667 1.00 64.25 572 TYR A C 1
ATOM 4447 O O . TYR A 1 572 ? -39.952 -0.999 4.687 1.00 64.25 572 TYR A O 1
ATOM 4455 N N . ASP A 1 573 ? -38.554 0.527 5.560 1.00 63.97 573 ASP A N 1
ATOM 4456 C CA . ASP A 1 573 ? -38.198 1.181 4.295 1.00 63.97 573 ASP A CA 1
ATOM 4457 C C . ASP A 1 573 ? -37.794 0.162 3.230 1.00 63.97 573 ASP A C 1
ATOM 4459 O O . ASP A 1 573 ? -38.348 0.152 2.134 1.00 63.97 573 ASP A O 1
ATOM 4463 N N . LYS A 1 574 ? -36.919 -0.777 3.603 1.00 61.03 574 LYS A N 1
ATOM 4464 C CA . LYS A 1 574 ? -36.456 -1.860 2.732 1.00 61.03 574 LYS A CA 1
ATOM 4465 C C . LYS A 1 574 ? -37.597 -2.735 2.202 1.00 61.03 574 LYS A C 1
ATOM 4467 O O . LYS A 1 574 ? -37.505 -3.236 1.084 1.00 61.03 574 LYS A O 1
ATOM 4472 N N . THR A 1 575 ? -38.677 -2.921 2.965 1.00 59.91 575 THR A N 1
ATOM 4473 C CA . THR A 1 575 ? -39.858 -3.666 2.488 1.00 59.91 575 THR A CA 1
ATOM 4474 C C . THR A 1 575 ? -40.684 -2.875 1.477 1.00 59.91 575 THR A C 1
ATOM 4476 O O . THR A 1 575 ? -41.178 -3.455 0.514 1.00 59.91 575 THR A O 1
ATOM 4479 N N . VAL A 1 576 ? -40.790 -1.553 1.640 1.00 49.00 576 VAL A N 1
ATOM 4480 C CA . VAL A 1 576 ? -41.574 -0.675 0.749 1.00 49.00 576 VAL A CA 1
ATOM 4481 C C . VAL A 1 576 ? -40.795 -0.228 -0.493 1.00 49.00 576 VAL A C 1
ATOM 4483 O O . VAL A 1 576 ? -41.395 0.228 -1.466 1.00 49.00 576 VAL A O 1
ATOM 4486 N N . THR A 1 577 ? -39.469 -0.373 -0.494 1.00 47.88 577 THR A N 1
ATOM 4487 C CA . THR A 1 577 ? -38.572 -0.023 -1.609 1.00 47.88 577 THR A CA 1
ATOM 4488 C C . THR A 1 577 ? -38.135 -1.227 -2.439 1.00 47.88 577 THR A C 1
ATOM 4490 O O . THR A 1 577 ? -37.150 -1.140 -3.170 1.00 47.88 577 THR A O 1
ATOM 4493 N N . ASN A 1 578 ? -38.845 -2.356 -2.342 1.00 61.16 578 ASN A N 1
ATOM 4494 C CA . ASN A 1 578 ? -38.506 -3.605 -3.034 1.00 61.16 578 ASN A CA 1
ATOM 4495 C C . ASN A 1 578 ? -37.077 -4.104 -2.738 1.00 61.16 578 ASN A C 1
ATOM 4497 O O . ASN A 1 578 ? -36.392 -4.616 -3.619 1.00 61.16 578 ASN A O 1
ATOM 4501 N N . GLY A 1 579 ? -36.616 -3.966 -1.495 1.00 56.66 579 GLY A N 1
ATOM 4502 C CA . GLY A 1 579 ? -35.338 -4.514 -1.038 1.00 56.66 579 GLY A CA 1
ATOM 4503 C C . GLY A 1 579 ? -34.138 -3.576 -1.169 1.00 56.66 579 GLY A C 1
ATOM 4504 O O . GLY A 1 579 ? -33.052 -3.950 -0.720 1.00 56.66 579 GLY A O 1
ATOM 4505 N N . VAL A 1 580 ? -34.310 -2.368 -1.720 1.00 54.62 580 VAL A N 1
ATOM 4506 C CA . VAL A 1 580 ? -33.224 -1.383 -1.845 1.00 54.62 580 VAL A CA 1
ATOM 4507 C C . VAL A 1 580 ? -32.819 -0.869 -0.465 1.00 54.62 580 VAL A C 1
ATOM 4509 O O . VAL A 1 580 ? -33.625 -0.286 0.264 1.00 54.62 580 VAL A O 1
ATOM 4512 N N . ASP A 1 581 ? -31.547 -1.060 -0.113 1.00 64.31 581 ASP A N 1
ATOM 4513 C CA . ASP A 1 581 ? -30.998 -0.615 1.165 1.00 64.31 581 ASP A CA 1
ATOM 4514 C C . ASP A 1 581 ? -30.606 0.868 1.108 1.00 64.31 581 ASP A C 1
ATOM 4516 O O . ASP A 1 581 ? -29.553 1.242 0.592 1.00 64.31 581 ASP A O 1
ATOM 4520 N N . ARG A 1 582 ? -31.485 1.734 1.624 1.00 59.78 582 ARG A N 1
ATOM 4521 C CA . ARG A 1 582 ? -31.277 3.191 1.671 1.00 59.78 582 ARG A CA 1
ATOM 4522 C C . ARG A 1 582 ? -30.737 3.683 3.012 1.00 59.78 582 ARG A C 1
ATOM 4524 O O . ARG A 1 582 ? -30.786 4.884 3.284 1.00 59.78 582 ARG A O 1
ATOM 4531 N N . ARG A 1 583 ? -30.192 2.791 3.846 1.00 63.84 583 ARG A N 1
ATOM 4532 C CA . ARG A 1 583 ? -29.611 3.128 5.155 1.00 63.84 583 ARG A CA 1
ATOM 4533 C C . ARG A 1 583 ? -28.668 4.343 5.134 1.00 63.84 583 ARG A C 1
ATOM 4535 O O . ARG A 1 583 ? -28.859 5.212 5.983 1.00 63.84 583 ARG A O 1
ATOM 4542 N N . PRO A 1 584 ? -27.748 4.502 4.160 1.00 53.28 584 PRO A N 1
ATOM 4543 C CA . PRO A 1 584 ? -26.859 5.667 4.127 1.00 53.28 584 PRO A CA 1
ATOM 4544 C C . PRO A 1 584 ? -27.608 7.006 4.036 1.00 53.28 584 PRO A C 1
ATOM 4546 O O . PRO A 1 584 ? -27.175 8.005 4.605 1.00 53.28 584 PRO A O 1
ATOM 4549 N N . MET A 1 585 ? -28.761 7.029 3.359 1.00 54.19 585 MET A N 1
ATOM 4550 C CA . MET A 1 585 ? -29.591 8.225 3.206 1.00 54.19 585 MET A CA 1
ATOM 4551 C C . MET A 1 585 ? -30.314 8.585 4.510 1.00 54.19 585 MET A C 1
ATOM 4553 O O . MET A 1 585 ? -30.324 9.752 4.900 1.00 54.19 585 MET A O 1
ATOM 4557 N N . PHE A 1 586 ? -30.888 7.593 5.200 1.00 56.91 586 PHE A N 1
ATOM 4558 C CA . PHE A 1 586 ? -31.539 7.799 6.499 1.00 56.91 586 PHE A CA 1
ATOM 4559 C C . PHE A 1 586 ? -30.544 8.238 7.566 1.00 56.91 586 PHE A C 1
ATOM 4561 O O . PHE A 1 586 ? -30.824 9.176 8.307 1.00 56.91 586 PHE A O 1
ATOM 4568 N N . GLU A 1 587 ? -29.362 7.625 7.602 1.00 58.59 587 GLU A N 1
ATOM 4569 C CA . GLU A 1 587 ? -28.303 8.037 8.517 1.00 58.59 587 GLU A CA 1
ATOM 4570 C C . GLU A 1 587 ? -27.831 9.468 8.231 1.00 58.59 587 GLU A C 1
ATOM 4572 O O . GLU A 1 587 ? -27.628 10.234 9.170 1.00 58.59 587 GLU A O 1
ATOM 4577 N N . ALA A 1 588 ? -27.705 9.865 6.960 1.00 50.78 588 ALA A N 1
ATOM 4578 C CA . ALA A 1 588 ? -27.332 11.230 6.588 1.00 50.78 588 ALA A CA 1
ATOM 4579 C C . ALA A 1 588 ? -28.400 12.271 6.981 1.00 50.78 588 ALA A C 1
ATOM 4581 O O . ALA A 1 588 ? -28.056 13.335 7.502 1.00 50.78 588 ALA A O 1
ATOM 4582 N N . LEU A 1 589 ? -29.688 11.965 6.774 1.00 48.59 589 LEU A N 1
ATOM 4583 C CA . LEU A 1 589 ? -30.821 12.837 7.125 1.00 48.59 589 LEU A CA 1
ATOM 4584 C C . LEU A 1 589 ? -31.047 12.935 8.642 1.00 48.59 589 LEU A C 1
ATOM 4586 O O . LEU A 1 589 ? -31.370 14.003 9.157 1.00 48.59 589 LEU A O 1
ATOM 4590 N N . TYR A 1 590 ? -30.856 11.835 9.370 1.00 53.53 590 TYR A N 1
ATOM 4591 C CA . TYR A 1 590 ? -30.967 11.813 10.827 1.00 53.53 590 TYR A CA 1
ATOM 4592 C C . TYR A 1 590 ? -29.816 12.593 11.485 1.00 53.53 590 TYR A C 1
ATOM 4594 O O . TYR A 1 590 ? -30.058 13.451 12.333 1.00 53.53 590 TYR A O 1
ATOM 4602 N N . LYS A 1 591 ? -28.575 12.408 11.005 1.00 50.19 591 LYS A N 1
ATOM 4603 C CA . LYS A 1 591 ? -27.385 13.141 11.486 1.00 50.19 591 LYS A CA 1
ATOM 4604 C C . LYS A 1 591 ? -27.432 14.650 11.196 1.00 50.19 591 LYS A C 1
ATOM 4606 O O . LYS A 1 591 ? -26.813 15.429 11.916 1.00 50.19 591 LYS A O 1
ATOM 4611 N N . THR A 1 592 ? -28.184 15.101 10.186 1.00 43.34 592 THR A N 1
ATOM 4612 C CA . THR A 1 592 ? -28.369 16.543 9.906 1.00 43.34 592 THR A CA 1
ATOM 4613 C C . THR A 1 592 ? -29.361 17.233 10.850 1.00 43.34 592 THR A C 1
ATOM 4615 O O . THR A 1 592 ? -29.406 18.463 10.902 1.00 43.34 592 THR A O 1
ATOM 4618 N N . ARG A 1 593 ? -30.138 16.479 11.640 1.00 40.47 593 ARG A N 1
ATOM 4619 C CA . ARG A 1 593 ? -31.108 17.050 12.585 1.00 40.47 593 ARG A CA 1
ATOM 4620 C C . ARG A 1 593 ? -30.431 17.725 13.783 1.00 40.47 593 ARG A C 1
ATOM 4622 O O . ARG A 1 593 ? -30.905 18.769 14.221 1.00 40.47 593 ARG A O 1
ATOM 4629 N N . GLU A 1 594 ? -29.300 17.195 14.251 1.00 38.41 594 GLU A N 1
ATOM 4630 C CA . GLU A 1 594 ? -28.546 17.768 15.381 1.00 38.41 594 GLU A CA 1
ATOM 4631 C C . GLU A 1 594 ? -27.842 19.089 15.031 1.00 38.41 594 GLU A C 1
ATOM 4633 O O . GLU A 1 594 ? -27.638 19.938 15.897 1.00 38.41 594 GLU A O 1
ATOM 4638 N N . THR A 1 595 ? -27.521 19.317 13.754 1.00 33.88 595 THR A N 1
ATOM 4639 C CA . THR A 1 595 ? -26.835 20.539 13.298 1.00 33.88 595 THR A CA 1
ATOM 4640 C C . THR A 1 595 ? -27.775 21.730 13.091 1.00 33.88 595 THR A C 1
ATOM 4642 O O . THR A 1 595 ? -27.326 22.874 13.136 1.00 33.88 595 THR A O 1
ATOM 4645 N N . LEU A 1 596 ? -29.081 21.504 12.908 1.00 30.38 596 LEU A N 1
ATOM 4646 C CA . LEU A 1 596 ? -30.068 22.577 12.705 1.00 30.38 596 LEU A CA 1
ATOM 4647 C C . LEU A 1 596 ? -30.633 23.151 14.015 1.00 30.38 596 LEU A C 1
ATOM 4649 O O . LEU A 1 596 ? -31.140 24.273 14.021 1.00 30.38 596 LEU A O 1
ATOM 4653 N N . THR A 1 597 ? -30.517 22.433 15.135 1.00 34.16 597 THR A N 1
ATOM 4654 C CA . THR A 1 597 ? -31.026 22.875 16.447 1.00 34.16 597 THR A CA 1
ATOM 4655 C C . THR A 1 597 ? -30.128 23.881 17.167 1.00 34.16 597 THR A C 1
ATOM 4657 O O . THR A 1 597 ? -30.563 24.507 18.131 1.00 34.16 597 THR A O 1
ATOM 4660 N N . THR A 1 598 ? -28.906 24.114 16.685 1.00 35.47 598 THR A N 1
ATOM 4661 C CA . THR A 1 598 ? -27.973 25.088 17.270 1.00 35.47 598 THR A CA 1
ATOM 4662 C C . THR A 1 598 ? -27.481 26.080 16.215 1.00 35.47 598 THR A C 1
ATOM 4664 O O . THR A 1 598 ? -26.315 26.038 15.829 1.00 35.47 598 THR A O 1
ATOM 4667 N N . GLY A 1 599 ? -28.339 26.986 15.721 1.00 35.25 599 GLY A N 1
ATOM 4668 C CA . GLY A 1 599 ? -27.796 28.130 14.971 1.00 35.25 599 GLY A CA 1
ATOM 4669 C C . GLY A 1 599 ? -28.672 28.968 14.042 1.00 35.25 599 GLY A C 1
ATOM 4670 O O . GLY A 1 599 ? -28.114 29.874 13.429 1.00 35.25 599 GLY A O 1
ATOM 4671 N N . MET A 1 600 ? -29.986 28.757 13.908 1.00 24.09 600 MET A N 1
ATOM 4672 C CA . MET A 1 600 ? -30.811 29.701 13.133 1.00 24.09 600 MET A CA 1
ATOM 4673 C C . MET A 1 600 ? -31.613 30.640 14.043 1.00 24.09 600 MET A C 1
ATOM 4675 O O . MET A 1 600 ? -32.485 30.173 14.774 1.00 24.09 600 MET A O 1
ATOM 4679 N N . PRO A 1 601 ? -31.382 31.968 13.993 1.00 28.77 601 PRO A N 1
ATOM 4680 C CA . PRO A 1 601 ? -32.336 32.910 14.545 1.00 28.77 601 PRO A CA 1
ATOM 4681 C C . PRO A 1 601 ? -33.611 32.848 13.701 1.00 28.77 601 PRO A C 1
ATOM 4683 O O . PRO A 1 601 ? -33.591 33.103 12.496 1.00 28.77 601 PRO A O 1
ATOM 4686 N N . THR A 1 602 ? -34.736 32.545 14.342 1.00 33.34 602 THR A N 1
ATOM 4687 C CA . THR A 1 602 ? -36.073 32.774 13.793 1.00 33.34 602 THR A CA 1
ATOM 4688 C C . THR A 1 602 ? -36.282 34.277 13.602 1.00 33.34 602 THR A C 1
ATOM 4690 O O . THR A 1 602 ? -36.816 34.968 14.468 1.00 33.34 602 THR A O 1
ATOM 4693 N N . LYS A 1 603 ? -35.841 34.811 12.464 1.00 28.62 603 LYS A N 1
ATOM 4694 C CA . LYS A 1 603 ? -36.377 36.048 11.898 1.00 28.62 603 LYS A CA 1
ATOM 4695 C C . LYS A 1 603 ? -37.010 35.700 10.564 1.00 28.62 603 LYS A C 1
ATOM 4697 O O . LYS A 1 603 ? -36.335 35.218 9.660 1.00 28.62 603 LYS A O 1
ATOM 4702 N N . GLY A 1 604 ? -38.318 35.923 10.477 1.00 35.91 604 GLY A N 1
ATOM 4703 C CA . GLY A 1 604 ? -39.064 35.781 9.240 1.00 35.91 604 GLY A CA 1
ATOM 4704 C C . GLY A 1 604 ? -38.445 36.647 8.149 1.00 35.91 604 GLY A C 1
ATOM 4705 O O . GLY A 1 604 ? -38.376 37.865 8.284 1.00 35.91 604 GLY A O 1
ATOM 4706 N N . MET A 1 605 ? -38.010 36.010 7.068 1.00 23.61 605 MET A N 1
ATOM 4707 C CA . MET A 1 605 ? -37.970 36.660 5.768 1.00 23.61 605 MET A CA 1
ATOM 4708 C C . MET A 1 605 ? -39.303 36.361 5.097 1.00 23.61 605 MET A C 1
ATOM 4710 O O . MET A 1 605 ? -39.527 35.268 4.580 1.00 23.61 605 MET A O 1
ATOM 4714 N N . ALA A 1 606 ? -40.196 37.348 5.152 1.00 29.09 606 ALA A N 1
ATOM 4715 C CA . ALA A 1 606 ? -41.153 37.539 4.081 1.00 29.09 606 ALA A CA 1
ATOM 4716 C C . ALA A 1 606 ? -40.349 37.670 2.778 1.00 29.09 606 ALA A C 1
ATOM 4718 O O . ALA A 1 606 ? -39.394 38.445 2.708 1.00 29.09 606 ALA A O 1
ATOM 4719 N N . LEU A 1 607 ? -40.690 36.849 1.794 1.00 26.58 607 LEU A N 1
ATOM 4720 C CA . LEU A 1 607 ? -40.239 36.989 0.419 1.00 26.58 607 LEU A CA 1
ATOM 4721 C C . LEU A 1 607 ? -41.504 37.284 -0.382 1.00 26.58 607 LEU A C 1
ATOM 4723 O O . LEU A 1 607 ? -42.380 36.417 -0.440 1.00 26.58 607 LEU A O 1
ATOM 4727 N N . ASP A 1 608 ? -41.588 38.510 -0.900 1.00 28.97 608 ASP A N 1
ATOM 4728 C CA . ASP A 1 608 ? -42.469 38.872 -2.017 1.00 28.97 608 ASP A CA 1
ATOM 4729 C C . ASP A 1 608 ? -42.189 37.990 -3.246 1.00 28.97 608 ASP A C 1
ATOM 4731 O O . ASP A 1 608 ? -41.002 37.629 -3.469 1.00 28.97 608 ASP A O 1
#

Mean predicted aligned error: 16.81 Å

Foldseek 3Di:
DPDDQWAWAWADQDPAEIEIDRGDGDPVCPPVCPSVVNVVVSDVVNDNHDYDYDQPDLVSVCCCVVPVVPVPDDPKDKDKQKFFQDADPPQQQDDPQKDKDQDDPVCLVLVQVVVCVVVVNRRPSVVSVVQSPPPQKQKIFIAGPVRHTFWMWIWAADPVRAIEIPDTDGVALNVSSNGVSVSLVPDDNVNSGIYIYIDMPVDVSSVVSCVSRVRHQQQKDFDADPNPRDTFWIKGWHQQDLAEIEIDRGDGDPVCPPVCPSVVRVVVSDVVNPLHWYKYWDDPVCPVVCCQPVVWDFDFKKWKWKDQFPQADFQADDPQKDKDFDDPVCLVLVQVVVCVVVVNGRRSVVSVPQSVDPQKFKIFIAGPVRHTFWMWMWGDDPPPQEIEIPDTDGVDLNVSSNRVVVSCVVRVSSNRGMYIYIDIPPCVSSVVSSVSRVIDGDDIITMIINPLQKDFDADPPPRHTFWIWGKDDQDPAEIETDDTDGDPVCPPVCSRVVNVVSNCVSNDPHDYYYDQPDPVSVVVDVVPHVDDDDDDDDDDDDDDDCPPPDCDDVPDHDDDDDPVCVVVVQVVVCVVVVNDRPVVVSVVVVVVVVVVVPDDDPDDDDDD

InterPro domains:
  IPR000182 GNAT domain [PF00583] (2-55)
  IPR000182 GNAT domain [PF00583] (218-279)
  IPR000182 GNAT domain [PF00583] (450-517)
  IPR000182 GNAT domain [PS51186] (182-342)
  IPR000182 GNAT domain [PS51186] (409-577)
  IPR016181 Acyl-CoA N-acyltransferase [SSF55729] (2-215)
  IPR016181 Acyl-CoA N-acyltransferase [SSF55729] (211-416)
  IPR016181 Acyl-CoA N-acyltransferase [SSF55729] (454-576)
  IPR041496 YitH/HolE, acetyltransferase (GNAT) domain [PF18014] (111-188)
  IPR041496 YitH/HolE, acetyltransferase (GNAT) domain [PF18014] (334-413)
  IPR052729 Acyl/Acetyltransferase Enzymes [PTHR47237] (217-449)

Organism: NCBI:txid1979941

Secondary structure (DSSP, 8-state):
-----EEEEEEE-SSSEEEEEEEEE-GGGTTSSHHHHHHHHHHHHHTTSEEEE--SSHHHHHIIIIIS------S--EEEEEE-----TTS----TTEEEE---TTTHHHHHHHHHHHTTT---HHHHHHHHH-TT-EEEEEEETT--EEEEEEEEE-TTS-EEEEEEEESSHHHHHHHHHHHHTTS-TTTTTSEEEEEETT-HHHHHHHHHTT-----EEEEE-TTT--EEEEEEEEE-SSSEEEEEEEEE-GGGTTSSHHHHHHHHHHHHHTTSEEEEEPPHHHHHHHHHHH--EEEEEEEEEEE-----S-----TTEEEE---TTTHHHHHHHHHHHTTT---HHHHHHHTT-TTEEEEEEEETT--EEEEEEEEE-SSTTEEEEEEEEESSHHHHHHHHHHHHHH-GGGGTSEEEEEEETT-HHHHHHHHHTT-EEEEEEEEEEE-TTEEEEE-TTT--EEEEEEEEE-SSSEEEEEEEEE-GGGTTSSHHHHHHHHHHHHHTTSEEEE---SHHHHHHHHHHS-PPP--------S---GGGS-S-BTTB------TTTHHHHHHHHHHHTTT---HHHHHHHHHTHHHHSSS---------

Radius of gyration: 31.42 Å; Cα contacts (8 Å, |Δi|>4): 975; chains: 1; bounding box: 100×68×74 Å

Nearest PDB structures (foldseek):
  6wqb-assembly1_A  TM=5.969E-01  e=6.428E-12  Legionella hackeliae
  6wqc-assembly1_A  TM=5.718E-01  e=3.482E-12  Legionella hackeliae
  7wx7-assembly1_A  TM=5.328E-01  e=3.060E-11  Legionella pneumophila
  7wx5-assembly1_A  TM=4.887E-01  e=9.494E-12  Legionella pneumophila
  6cw2-assembly3_D  TM=3.809E-01  e=7.647E-03  Saccharomyces cerevisiae S288C

pLDDT: mean 79.91, std 15.81, range [23.61, 98.69]